Protein AF-A0A0R3RGK6-F1 (afdb_monomer_lite)

Radius of gyration: 31.7 Å; chains: 1; bounding box: 91×56×93 Å

pLDDT: mean 71.76, std 25.28, range [24.91, 98.25]

InterPro domains:
  IPR027268 Peptidase M4/M1, CTD superfamily [G3DSA:1.10.390.10] (4-127)
  IPR050344 Peptidase M1 family aminopeptidases [PTHR11533] (5-238)

Foldseek 3Di:
DCQLVLLLVLLVVLVVVCVVDVDCVSLVVLLVLLVVLLVVLQQAQDFQDDPDPDPVNVVNGYNLSVLLVLQLCLALHHCLSVQLVVQCCVPAVVHDDDLVNSLVSSCVSSVHNVRSVLSSCSRGGGFAKEWEWEADPFGIKIFIFGHGSLHTDPDAFHWTWKWKFWQPDPDIDIDIDRHRMDGDGDPDPTQMDIRLSSSTSHQYAYQLVNLLVLLVLVVPPSSCVVRPPVSVLSRVVSVLSCQLSLVDDDDPVCLVSLVSLLNSLVSVLVDPSDEALSSLLSPQPDPRRPDDRSVVSCVPGNVVRNSVVSSCVSVVVVVVVVVVVVVVVPPDDDPPVCVVVVVVVVVVVVVPPDDDDDDDDDEAEDDDPDDDDDDDDPPDDDDDPVRVVVVVVVVVVVVCVVPDDDDWDFDDKDFPDWDDDPRYTYTDIDTDTDDDDDPVPCVPDVDDD

Sequence (449 aa):
MKLPQEGLSTYLEWIITKSLDNSSEIDELISEKRREGIMKDSTTSTTIISEFHSPEDISRCFDKPATFFVMLELGFGQGTVAKVVKLLMQRYAYASAGLMEWRQVIDEAANDRLAGEFFEKYFTQPGLPLIRVSSTAEGINLTQSVTAAKRVINSSSAIIPLDVAVIDVADRTVLILSNETKMVRLKHNGLMVVDPDRRTHTIIVYEPEVYLRLVQCTEVSSCSTFLKPETMKRIANDFCWAFLGNHFTIPENMPQKARIWTQFMQILSETKYVHGSCACCMNKNLERSGSVRCSWHWNDVCEELRLLKQIQHFTSLKQSAIPALKNKFSDGTENYWVQSMSHRVSDYLNHCELLLPLDNGYISVYTNDRLATVSCPVSSYRLNLLEQVALHLTQLRNYHFHATERIFRWDFMEIKSAKFKNKIIEIHIRTKYLLDYDDSFKDRFPNIS

Organism: NCBI:txid1147741

Secondary structure (DSSP, 8-state):
--HHHHHHHHHHHHHHHHHH---HHHHHHHHHHHHHHHHHHHT----SS----SGGGGGGSSHHHHHHHHHHHHHH-TTHHHHHHHHHHHHHTTS---HHHHHHHHHHHHT-HHHHHHHHHHHHS-SEEEEEEEEETTEEEEEEEEEETTEEE--PPPPEEEEEEETT-SSPEEEEE-SSEEEEE-SS---EEESTT--SS-EEEE-HHHHHHHHHHTTSGGGTTTS-HHHHHHHHHHHHHHHHTT-----TT-TTHHHHHHHHHHHHHHSTT--HHHHHHH-TT-STT-SS-HHHHHHHTGGG-HHHHHHHHHHHHHHHHHHHHHHHHSSSS-TTHHHHHHHHHHHHHTT----PPPSS---EEE-TT--------S-S----HHHHHHHHHHHHHHHHHTS-----EEEEEEEEEEEEETTEEEEEEEEEEE----GGGTTS-S---

Structure (mmCIF, N/CA/C/O backbone):
data_AF-A0A0R3RGK6-F1
#
_entry.id   AF-A0A0R3RGK6-F1
#
loop_
_atom_site.group_PDB
_atom_site.id
_atom_site.type_symbol
_atom_site.label_atom_id
_atom_site.label_alt_id
_atom_site.label_comp_id
_atom_site.label_asym_id
_atom_site.label_entity_id
_atom_site.label_seq_id
_atom_site.pdbx_PDB_ins_code
_atom_site.Cartn_x
_atom_site.Cartn_y
_atom_site.Cartn_z
_atom_site.occupancy
_atom_site.B_iso_or_equiv
_atom_site.auth_seq_id
_atom_site.auth_comp_id
_atom_site.auth_asym_id
_atom_site.auth_atom_id
_atom_site.pdbx_PDB_model_num
ATOM 1 N N . MET A 1 1 ? 11.782 14.161 -20.377 1.00 58.41 1 MET A N 1
ATOM 2 C CA . MET A 1 1 ? 11.093 13.144 -19.560 1.00 58.41 1 MET A CA 1
ATOM 3 C C . MET A 1 1 ? 12.127 12.423 -18.694 1.00 58.41 1 MET A C 1
ATOM 5 O O . MET A 1 1 ? 12.710 11.456 -19.149 1.00 58.41 1 MET A O 1
ATOM 9 N N . LYS A 1 2 ? 12.444 12.953 -17.501 1.00 66.50 2 LYS A N 1
ATOM 10 C CA . LYS A 1 2 ? 13.527 12.422 -16.640 1.00 66.50 2 LYS A CA 1
ATOM 11 C C . LYS A 1 2 ? 13.036 11.390 -15.609 1.00 66.50 2 LYS A C 1
ATOM 13 O O . LYS A 1 2 ? 13.784 10.525 -15.191 1.00 66.50 2 LYS A O 1
ATOM 18 N N . LEU A 1 3 ? 11.754 11.423 -15.252 1.00 76.94 3 LEU A N 1
ATOM 19 C CA . LEU A 1 3 ? 11.216 10.732 -14.072 1.00 76.94 3 LEU A CA 1
ATOM 20 C C . LEU A 1 3 ? 11.281 9.195 -14.089 1.00 76.94 3 LEU A C 1
ATOM 22 O O . LEU A 1 3 ? 11.700 8.637 -13.077 1.00 76.94 3 LEU A O 1
ATOM 26 N N . PRO A 1 4 ? 10.910 8.483 -15.177 1.00 85.00 4 PRO A N 1
ATOM 27 C CA . PRO A 1 4 ? 11.057 7.026 -15.203 1.00 85.00 4 PRO A CA 1
ATOM 28 C C . PRO A 1 4 ? 12.525 6.591 -15.143 1.00 85.00 4 PRO A C 1
ATOM 30 O O . PRO A 1 4 ? 12.844 5.585 -14.519 1.00 85.00 4 PRO A O 1
ATOM 33 N N . GLN A 1 5 ? 13.419 7.375 -15.756 1.00 86.88 5 GLN A N 1
ATOM 34 C CA . GLN A 1 5 ? 14.857 7.118 -15.759 1.00 86.88 5 GLN A CA 1
ATOM 35 C C . GLN A 1 5 ? 15.469 7.309 -14.365 1.00 86.88 5 GLN A C 1
ATOM 37 O O . GLN A 1 5 ? 16.193 6.429 -13.911 1.00 86.88 5 GLN A O 1
ATOM 42 N N . GLU A 1 6 ? 15.149 8.406 -13.673 1.00 85.75 6 GLU A N 1
ATOM 43 C CA . GLU A 1 6 ? 15.611 8.631 -12.295 1.00 85.75 6 GLU A CA 1
ATOM 44 C C . GLU A 1 6 ? 15.076 7.546 -11.349 1.00 85.75 6 GLU A C 1
ATOM 46 O O . GLU A 1 6 ? 15.839 6.957 -10.589 1.00 85.75 6 GLU A O 1
ATOM 51 N N . GLY A 1 7 ? 13.788 7.195 -11.462 1.00 89.19 7 GLY A N 1
ATOM 52 C CA . GLY A 1 7 ? 13.199 6.100 -10.688 1.00 89.19 7 GLY A CA 1
ATOM 53 C C . GLY A 1 7 ? 13.890 4.759 -10.921 1.00 89.19 7 GLY A C 1
ATOM 54 O O . GLY A 1 7 ? 14.154 4.027 -9.969 1.00 89.19 7 GLY A O 1
ATOM 55 N N . LEU A 1 8 ? 14.220 4.445 -12.177 1.00 92.50 8 LEU A N 1
ATOM 56 C CA . LEU A 1 8 ? 14.947 3.228 -12.524 1.00 92.50 8 LEU A CA 1
ATOM 57 C C . LEU A 1 8 ? 16.363 3.255 -11.946 1.00 92.50 8 LEU A C 1
ATOM 59 O O . LEU A 1 8 ? 16.811 2.248 -11.409 1.00 92.50 8 LEU A O 1
ATOM 63 N N . SER A 1 9 ? 17.048 4.398 -12.016 1.00 91.19 9 SER A N 1
ATOM 64 C CA . SER A 1 9 ? 18.385 4.568 -11.445 1.00 91.19 9 SER A CA 1
ATOM 65 C C . SER A 1 9 ? 18.383 4.325 -9.935 1.00 91.19 9 SER A C 1
ATOM 67 O O . SER A 1 9 ? 19.165 3.510 -9.453 1.00 91.19 9 SER A O 1
ATOM 69 N N . THR A 1 10 ? 17.461 4.950 -9.197 1.00 89.31 10 THR A N 1
ATOM 70 C CA . THR A 1 10 ? 17.311 4.752 -7.745 1.00 89.31 10 THR A CA 1
ATOM 71 C C . THR A 1 10 ? 16.925 3.311 -7.400 1.00 89.31 10 THR A C 1
ATOM 73 O O . THR A 1 10 ? 17.445 2.736 -6.448 1.00 89.31 10 THR A O 1
ATOM 76 N N . TYR A 1 11 ? 16.050 2.677 -8.185 1.00 91.38 11 TYR A N 1
ATOM 77 C CA . TYR A 1 11 ? 15.735 1.260 -7.999 1.00 91.38 11 TYR A CA 1
ATOM 78 C C . TYR A 1 11 ? 16.969 0.365 -8.195 1.00 91.38 11 TYR A C 1
ATOM 80 O O . TYR A 1 11 ? 17.217 -0.532 -7.389 1.00 91.38 11 TYR A O 1
ATOM 88 N N . LEU A 1 12 ? 17.755 0.601 -9.249 1.00 92.62 12 LEU A N 1
ATOM 89 C CA . LEU A 1 12 ? 18.976 -0.160 -9.509 1.00 92.62 12 LEU A CA 1
ATOM 90 C C . LEU A 1 12 ? 20.005 0.058 -8.400 1.00 92.62 12 LEU A C 1
ATOM 92 O O . LEU A 1 12 ? 20.614 -0.910 -7.959 1.00 92.62 12 LEU A O 1
ATOM 96 N N . GLU A 1 13 ? 20.147 1.286 -7.901 1.00 90.31 13 GLU A N 1
ATOM 97 C CA . GLU A 1 13 ? 20.969 1.599 -6.732 1.00 90.31 13 GLU A CA 1
ATOM 98 C C . GLU A 1 13 ? 20.554 0.757 -5.520 1.00 90.31 13 GLU A C 1
ATOM 100 O O . GLU A 1 13 ? 21.405 0.097 -4.925 1.00 90.31 13 GLU A O 1
ATOM 105 N N . TRP A 1 14 ? 19.258 0.690 -5.195 1.00 88.75 14 TRP A N 1
ATOM 106 C CA . TRP A 1 14 ? 18.758 -0.133 -4.090 1.00 88.75 14 TRP A CA 1
ATOM 107 C C . TRP A 1 14 ? 19.114 -1.613 -4.257 1.00 88.75 14 TRP A C 1
ATOM 109 O O . TRP A 1 14 ? 19.619 -2.238 -3.324 1.00 88.75 14 TRP A O 1
ATOM 119 N N . ILE A 1 15 ? 18.869 -2.180 -5.442 1.00 89.38 15 ILE A N 1
ATOM 120 C CA . ILE A 1 15 ? 19.099 -3.609 -5.695 1.00 89.38 15 ILE A CA 1
ATOM 121 C C . ILE A 1 15 ? 20.593 -3.944 -5.730 1.00 89.38 15 ILE A C 1
ATOM 123 O O . ILE A 1 15 ? 21.001 -4.950 -5.151 1.00 89.38 15 ILE A O 1
ATOM 127 N N . ILE A 1 16 ? 21.415 -3.111 -6.374 1.00 90.19 16 ILE A N 1
ATOM 128 C CA . ILE A 1 16 ? 22.867 -3.308 -6.444 1.00 90.19 16 ILE A CA 1
ATOM 129 C C . ILE A 1 16 ? 23.471 -3.179 -5.048 1.00 90.19 16 ILE A C 1
ATOM 131 O O . ILE A 1 16 ? 24.213 -4.068 -4.638 1.00 90.19 16 ILE A O 1
ATOM 135 N N . THR A 1 17 ? 23.112 -2.141 -4.289 1.00 88.25 17 THR A N 1
ATOM 136 C CA . THR A 1 17 ? 23.630 -1.952 -2.925 1.00 88.25 17 THR A CA 1
ATOM 137 C C . THR A 1 17 ? 23.262 -3.140 -2.043 1.00 88.25 17 THR A C 1
ATOM 139 O O . THR A 1 17 ? 24.141 -3.710 -1.410 1.00 88.25 17 THR A O 1
ATOM 142 N N . LYS A 1 18 ? 22.008 -3.610 -2.100 1.00 85.62 18 LYS A N 1
ATOM 143 C CA . LYS A 1 18 ? 21.568 -4.814 -1.379 1.00 85.62 18 LYS A CA 1
ATOM 144 C C . LYS A 1 18 ? 22.310 -6.088 -1.801 1.00 85.62 18 LYS A C 1
ATOM 146 O O . LYS A 1 18 ? 22.480 -6.998 -1.002 1.00 85.62 18 LYS A O 1
ATOM 151 N N . SER A 1 19 ? 22.734 -6.191 -3.060 1.00 86.06 19 SER A N 1
ATOM 152 C CA . SER A 1 19 ? 23.525 -7.342 -3.519 1.00 86.06 19 SER A CA 1
ATOM 153 C C . SER A 1 19 ? 24.977 -7.315 -3.026 1.00 86.06 19 SER A C 1
ATOM 155 O O . SER A 1 19 ? 25.621 -8.361 -2.970 1.00 86.06 19 SER A O 1
ATOM 157 N N . LEU A 1 20 ? 25.489 -6.127 -2.684 1.00 87.06 20 LEU A N 1
ATOM 158 C CA . LEU A 1 20 ? 26.850 -5.910 -2.190 1.00 87.06 20 LEU A CA 1
ATOM 159 C C . LEU A 1 20 ? 26.917 -5.903 -0.657 1.00 87.06 20 LEU A C 1
ATOM 161 O O . LEU A 1 20 ? 27.933 -6.304 -0.094 1.00 87.06 20 LEU A O 1
ATOM 165 N N . ASP A 1 21 ? 25.840 -5.481 0.005 1.00 81.50 21 ASP A N 1
ATOM 166 C CA . ASP A 1 21 ? 25.682 -5.470 1.454 1.00 81.50 21 ASP A CA 1
ATOM 167 C C . ASP A 1 21 ? 24.384 -6.189 1.860 1.00 81.50 21 ASP A C 1
ATOM 169 O O . ASP A 1 21 ? 23.277 -5.745 1.559 1.00 81.50 21 ASP A O 1
ATOM 173 N N . ASN A 1 22 ? 24.535 -7.309 2.573 1.00 69.94 22 ASN A N 1
ATOM 174 C CA . ASN A 1 22 ? 23.427 -8.125 3.079 1.00 69.94 22 ASN A CA 1
ATOM 175 C C . ASN A 1 22 ? 22.857 -7.607 4.416 1.00 69.94 22 ASN A C 1
ATOM 177 O O . ASN A 1 22 ? 22.111 -8.332 5.084 1.00 69.94 22 ASN A O 1
ATOM 181 N N . SER A 1 23 ? 23.226 -6.401 4.852 1.00 74.81 23 SER A N 1
ATOM 182 C CA . SER A 1 23 ? 22.667 -5.788 6.055 1.00 74.81 23 SER A CA 1
ATOM 183 C C . SER A 1 23 ? 21.150 -5.569 5.930 1.00 74.81 23 SER A C 1
ATOM 185 O O . SER A 1 23 ? 20.608 -5.271 4.864 1.00 74.81 23 SER A O 1
ATOM 187 N N . SER A 1 24 ? 20.433 -5.690 7.052 1.00 75.75 24 SER A N 1
ATOM 188 C CA . SER A 1 24 ? 19.010 -5.322 7.124 1.00 75.75 24 SER A CA 1
ATOM 189 C C . SER A 1 24 ? 18.787 -3.806 7.075 1.00 75.75 24 SER A C 1
ATOM 191 O O . SER A 1 24 ? 17.655 -3.355 6.909 1.00 75.75 24 SER A O 1
ATOM 193 N N . GLU A 1 25 ? 19.857 -3.019 7.196 1.00 78.50 25 GLU A N 1
ATOM 194 C CA . GLU A 1 25 ? 19.831 -1.557 7.245 1.00 78.50 25 GLU A CA 1
ATOM 195 C C . GLU A 1 25 ? 19.323 -0.952 5.930 1.00 78.50 25 GLU A C 1
ATOM 197 O O . GLU A 1 25 ? 18.515 -0.023 5.940 1.00 78.50 25 GLU A O 1
ATOM 202 N N . ILE A 1 26 ? 19.703 -1.534 4.788 1.00 79.31 26 ILE A N 1
ATOM 203 C CA . ILE A 1 26 ? 19.228 -1.089 3.470 1.00 79.31 26 ILE A CA 1
ATOM 204 C C . ILE A 1 26 ? 17.722 -1.332 3.316 1.00 79.31 26 ILE A C 1
ATOM 206 O O . ILE A 1 26 ? 17.001 -0.469 2.812 1.00 79.31 26 ILE A O 1
ATOM 210 N N . ASP A 1 27 ? 17.219 -2.478 3.778 1.00 78.31 27 ASP A N 1
ATOM 211 C CA . ASP A 1 27 ? 15.787 -2.791 3.717 1.00 78.31 27 ASP A CA 1
ATOM 212 C C . ASP A 1 27 ? 14.959 -1.838 4.595 1.00 78.31 27 ASP A C 1
ATOM 214 O O . ASP A 1 27 ? 13.865 -1.411 4.203 1.00 78.31 27 ASP A O 1
ATOM 218 N N . GLU A 1 28 ? 15.491 -1.457 5.757 1.00 79.38 28 GLU A N 1
ATOM 219 C CA . GLU A 1 28 ? 14.891 -0.449 6.631 1.00 79.38 28 GLU A CA 1
ATOM 220 C C . GLU A 1 28 ? 14.911 0.944 5.995 1.00 79.38 28 GLU A C 1
ATOM 222 O O . GLU A 1 28 ? 13.870 1.607 5.960 1.00 79.38 28 GLU A O 1
ATOM 227 N N . LEU A 1 29 ? 16.042 1.361 5.419 1.00 81.25 29 LEU A N 1
ATOM 228 C CA . LEU A 1 29 ? 16.183 2.646 4.735 1.00 81.25 29 LEU A CA 1
ATOM 229 C C . LEU A 1 29 ? 15.201 2.772 3.565 1.00 81.25 29 LEU A C 1
ATOM 231 O O . LEU A 1 29 ? 14.499 3.776 3.442 1.00 81.25 29 LEU A O 1
ATOM 235 N N . ILE A 1 30 ? 15.103 1.740 2.725 1.00 82.06 30 ILE A N 1
ATOM 236 C CA . ILE A 1 30 ? 14.168 1.718 1.597 1.00 82.06 30 ILE A CA 1
ATOM 237 C C . ILE A 1 30 ? 12.721 1.760 2.104 1.00 82.06 30 ILE A C 1
ATOM 239 O O . ILE A 1 30 ? 11.892 2.504 1.573 1.00 82.06 30 ILE A O 1
ATOM 243 N N . SER A 1 31 ? 12.399 0.983 3.144 1.00 81.62 31 SER A N 1
ATOM 244 C CA . SER A 1 31 ? 11.072 1.012 3.769 1.00 81.62 31 SER A CA 1
ATOM 245 C C . SER A 1 31 ? 10.727 2.408 4.297 1.00 81.62 31 SER A C 1
ATOM 247 O O . SER A 1 31 ? 9.570 2.829 4.202 1.00 81.62 31 SER A O 1
ATOM 249 N N . GLU A 1 32 ? 11.701 3.117 4.861 1.00 81.38 32 GLU A N 1
ATOM 250 C CA . GLU A 1 32 ? 11.522 4.467 5.383 1.00 81.38 32 GLU A CA 1
ATOM 251 C C . GLU A 1 32 ? 11.314 5.483 4.257 1.00 81.38 32 GLU A C 1
ATOM 253 O O . GLU A 1 32 ? 10.353 6.251 4.301 1.00 81.38 32 GLU A O 1
ATOM 258 N N . LYS A 1 33 ? 12.105 5.413 3.181 1.00 82.75 33 LYS A N 1
ATOM 259 C CA . LYS A 1 33 ? 11.931 6.264 1.993 1.00 82.75 33 LYS A CA 1
ATOM 260 C C . LYS A 1 33 ? 10.556 6.114 1.354 1.00 82.75 33 LYS A C 1
ATOM 262 O O . LYS A 1 33 ? 9.894 7.104 1.045 1.00 82.75 33 LYS A O 1
ATOM 267 N N . ARG A 1 34 ? 10.056 4.881 1.240 1.00 83.69 34 ARG A N 1
ATOM 268 C CA . ARG A 1 34 ? 8.683 4.631 0.771 1.00 83.69 34 ARG A CA 1
ATOM 269 C C . ARG A 1 34 ? 7.644 5.255 1.698 1.00 83.69 34 ARG A C 1
ATOM 271 O O . ARG A 1 34 ? 6.684 5.861 1.230 1.00 83.69 34 ARG A O 1
ATOM 278 N N . ARG A 1 35 ? 7.828 5.138 3.018 1.00 81.75 35 ARG A N 1
ATOM 279 C CA . ARG A 1 35 ? 6.934 5.749 4.013 1.00 81.75 35 ARG A CA 1
ATOM 280 C C . ARG A 1 35 ? 6.908 7.272 3.876 1.00 81.75 35 ARG A C 1
ATOM 282 O O . ARG A 1 35 ? 5.822 7.849 3.865 1.00 81.75 35 ARG A O 1
ATOM 289 N N . GLU A 1 36 ? 8.069 7.907 3.757 1.00 81.38 36 GLU A N 1
ATOM 290 C CA . GLU A 1 36 ? 8.194 9.350 3.522 1.00 81.38 36 GLU A CA 1
ATOM 291 C C . GLU A 1 36 ? 7.489 9.763 2.223 1.00 81.38 36 GLU A C 1
ATOM 293 O O . GLU A 1 36 ? 6.701 10.712 2.230 1.00 81.38 36 GLU A O 1
ATOM 298 N N . GLY A 1 37 ? 7.687 9.002 1.141 1.00 79.81 37 GLY A N 1
ATOM 299 C CA . GLY A 1 37 ? 7.026 9.217 -0.146 1.00 79.81 37 GLY A CA 1
ATOM 300 C C . GLY A 1 37 ? 5.499 9.170 -0.053 1.00 79.81 37 GLY A C 1
ATOM 301 O O . GLY A 1 37 ? 4.826 10.087 -0.517 1.00 79.81 37 GLY A O 1
ATOM 302 N N . ILE A 1 38 ? 4.940 8.148 0.601 1.00 84.06 38 ILE A N 1
ATOM 303 C CA . ILE A 1 38 ? 3.491 8.013 0.832 1.00 84.06 38 ILE A CA 1
ATOM 304 C C . ILE A 1 38 ? 2.955 9.212 1.632 1.00 84.06 38 ILE A C 1
ATOM 306 O O . ILE A 1 38 ? 1.921 9.784 1.286 1.00 84.06 38 ILE A O 1
ATOM 310 N N . MET A 1 39 ? 3.653 9.629 2.695 1.00 80.44 39 MET A N 1
ATOM 311 C CA . MET A 1 39 ? 3.224 10.773 3.509 1.00 80.44 39 MET A CA 1
ATOM 312 C C . MET A 1 39 ? 3.263 12.088 2.730 1.00 80.44 39 MET A C 1
ATOM 314 O O . MET A 1 39 ? 2.317 12.873 2.837 1.00 80.44 39 MET A O 1
ATOM 318 N N . LYS A 1 40 ? 4.302 12.310 1.921 1.00 79.69 40 LYS 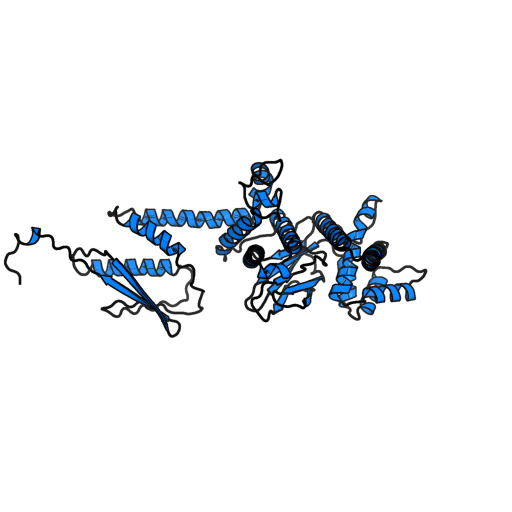A N 1
ATOM 319 C CA . LYS A 1 40 ? 4.439 13.491 1.060 1.00 79.69 40 LYS A CA 1
ATOM 320 C C . LYS A 1 40 ? 3.341 13.547 -0.002 1.00 79.69 40 LYS A C 1
ATOM 322 O O . LYS A 1 40 ? 2.714 14.585 -0.168 1.00 79.69 40 LYS A O 1
ATOM 327 N N . ASP A 1 41 ? 3.053 12.428 -0.657 1.00 78.31 41 ASP A N 1
ATOM 328 C CA . ASP A 1 41 ? 1.983 12.335 -1.655 1.00 78.31 41 ASP A CA 1
ATOM 329 C C . ASP A 1 41 ? 0.591 12.514 -1.059 1.00 78.31 41 ASP A C 1
ATOM 331 O O . ASP A 1 41 ? -0.324 13.011 -1.711 1.00 78.31 41 ASP A O 1
ATOM 335 N N . SER A 1 42 ? 0.412 12.113 0.198 1.00 77.75 42 SER A N 1
ATOM 336 C CA . SER A 1 42 ? -0.890 12.196 0.844 1.00 77.75 42 SER A CA 1
ATOM 337 C C . SER A 1 42 ? -1.386 13.630 1.045 1.00 77.75 42 SER A C 1
ATOM 339 O O . SER A 1 42 ? -2.590 13.846 1.192 1.00 77.75 42 SER A O 1
ATOM 341 N N . THR A 1 43 ? -0.484 14.616 1.056 1.00 76.88 43 THR A N 1
ATOM 342 C CA . THR A 1 43 ? -0.806 16.039 1.236 1.00 76.88 43 THR A CA 1
ATOM 343 C C . THR A 1 43 ? -0.875 16.813 -0.077 1.00 76.88 43 THR A C 1
ATOM 345 O O . THR A 1 43 ? -1.302 17.966 -0.066 1.00 76.88 43 THR A O 1
ATOM 348 N N . THR A 1 44 ? -0.509 16.197 -1.202 1.00 69.00 44 THR A N 1
ATOM 349 C CA . THR A 1 44 ? -0.503 16.834 -2.520 1.00 69.00 44 THR A CA 1
ATOM 350 C C . THR A 1 44 ? -1.536 16.196 -3.454 1.00 69.00 44 THR A C 1
ATOM 352 O O . THR A 1 44 ? -2.137 15.159 -3.167 1.00 69.00 44 THR A O 1
ATOM 355 N N . SER A 1 45 ? -1.801 16.862 -4.577 1.00 65.38 45 SER A N 1
ATOM 356 C CA . SER A 1 45 ? -2.616 16.349 -5.689 1.00 65.38 45 SER A CA 1
ATOM 357 C C . SER A 1 45 ? -1.816 16.265 -6.991 1.00 65.38 45 SER A C 1
ATOM 359 O O . SER A 1 45 ? -2.389 16.209 -8.075 1.00 65.38 45 SER A O 1
ATOM 361 N N . THR A 1 46 ? -0.486 16.306 -6.893 1.00 66.56 46 THR A N 1
ATOM 362 C CA . THR A 1 46 ? 0.421 16.366 -8.040 1.00 66.56 46 THR A CA 1
ATOM 363 C C . THR A 1 46 ? 0.616 14.985 -8.659 1.00 66.56 46 THR A C 1
ATOM 365 O O . THR A 1 46 ? 0.810 13.995 -7.949 1.00 66.56 46 THR A O 1
ATOM 368 N N . THR A 1 47 ? 0.587 14.919 -9.986 1.00 67.75 47 THR A N 1
ATOM 369 C CA . THR A 1 47 ? 0.990 13.739 -10.759 1.00 67.75 47 THR A CA 1
ATOM 370 C C . THR A 1 47 ? 2.509 13.570 -10.718 1.00 67.75 47 THR A C 1
ATOM 372 O O . THR A 1 47 ? 3.231 14.524 -10.429 1.00 67.75 47 THR A O 1
ATOM 375 N N . ILE A 1 48 ? 3.013 12.360 -11.003 1.00 68.50 48 ILE A N 1
ATOM 376 C CA . ILE A 1 48 ? 4.467 12.153 -11.132 1.00 68.50 48 ILE A CA 1
ATOM 377 C C . ILE A 1 48 ? 4.965 12.934 -12.338 1.00 68.50 48 ILE A C 1
ATOM 379 O O . ILE A 1 48 ? 5.909 13.706 -12.231 1.00 68.50 48 ILE A O 1
ATOM 383 N N . ILE A 1 49 ? 4.310 12.742 -13.482 1.00 64.12 49 ILE A N 1
ATOM 384 C CA . ILE A 1 49 ? 4.561 13.526 -14.682 1.00 64.12 49 ILE A CA 1
ATOM 385 C C . ILE A 1 49 ? 3.694 14.779 -14.602 1.00 64.12 49 ILE A C 1
ATOM 387 O O . ILE A 1 49 ? 2.505 14.747 -14.919 1.00 64.12 49 ILE A O 1
ATOM 391 N N . SER A 1 50 ? 4.295 15.877 -14.162 1.00 60.09 50 SER A N 1
ATOM 392 C CA . SER A 1 50 ? 3.771 17.233 -14.319 1.00 60.09 50 SER A CA 1
ATOM 393 C C . SER A 1 50 ? 4.759 18.069 -15.130 1.00 60.09 50 SER A C 1
ATOM 395 O O . SER A 1 50 ? 5.931 17.703 -15.272 1.00 60.09 50 SER A O 1
ATOM 397 N N . GLU A 1 51 ? 4.306 19.195 -15.679 1.00 55.06 51 GLU A N 1
ATOM 398 C CA . GLU A 1 51 ? 5.233 20.194 -16.209 1.00 55.06 51 GLU A CA 1
ATOM 399 C C . GLU A 1 51 ? 6.126 20.687 -15.060 1.00 55.06 51 GLU A C 1
ATOM 401 O O . GLU A 1 51 ? 5.639 21.084 -14.001 1.00 55.06 51 GLU A O 1
ATOM 406 N N . PHE A 1 52 ? 7.445 20.570 -15.232 1.00 58.69 52 PHE A N 1
ATOM 407 C CA . PHE A 1 52 ? 8.422 21.073 -14.270 1.00 58.69 52 PHE A CA 1
ATOM 408 C C . PHE A 1 52 ? 8.585 22.566 -14.512 1.00 58.69 52 PHE A C 1
ATOM 410 O O . PHE A 1 52 ? 9.127 22.955 -15.549 1.00 58.69 52 PHE A O 1
ATOM 417 N N . HIS A 1 53 ? 8.131 23.391 -13.571 1.00 56.50 53 HIS A N 1
ATOM 418 C CA . HIS A 1 53 ? 8.262 24.842 -13.687 1.00 56.50 53 HIS A CA 1
ATOM 419 C C . HIS A 1 53 ? 9.382 25.394 -12.799 1.00 56.50 53 HIS A C 1
ATOM 421 O O . HIS A 1 53 ? 9.862 26.494 -13.077 1.00 56.50 53 HIS A O 1
ATOM 427 N N . SER A 1 54 ? 9.848 24.648 -11.783 1.00 59.00 54 SER A N 1
ATOM 428 C CA . SER A 1 54 ? 10.945 25.098 -10.916 1.00 59.00 54 SER A CA 1
ATOM 429 C C . SER A 1 54 ? 11.939 23.992 -10.494 1.00 59.00 54 SER A C 1
ATOM 431 O O . SER A 1 54 ? 11.623 22.803 -10.556 1.00 59.00 54 SER A O 1
ATOM 433 N N . PRO A 1 55 ? 13.166 24.346 -10.056 1.00 56.00 55 PRO A N 1
ATOM 434 C CA . PRO A 1 55 ? 14.140 23.392 -9.511 1.00 56.00 55 PRO A CA 1
ATOM 435 C C . PRO A 1 55 ? 13.649 22.641 -8.263 1.00 56.00 55 PRO A C 1
ATOM 437 O O . PRO A 1 55 ? 14.045 21.501 -8.031 1.00 56.00 55 PRO A O 1
ATOM 440 N N . GLU A 1 56 ? 12.759 23.237 -7.471 1.00 56.53 56 GLU A N 1
ATOM 441 C CA . GLU A 1 56 ? 12.158 22.604 -6.293 1.00 56.53 56 GLU A CA 1
ATOM 442 C C . GLU A 1 56 ? 11.268 21.411 -6.674 1.00 56.53 56 GLU A C 1
ATOM 444 O O . GLU A 1 56 ? 11.171 20.450 -5.900 1.00 56.53 56 GLU A O 1
ATOM 449 N N . ASP A 1 57 ? 10.690 21.412 -7.882 1.00 55.66 57 ASP A N 1
ATOM 450 C CA . ASP A 1 57 ? 9.940 20.275 -8.419 1.00 55.66 57 ASP A CA 1
ATOM 451 C C . ASP A 1 57 ? 10.833 19.037 -8.608 1.00 55.66 57 ASP A C 1
ATOM 453 O O . ASP A 1 57 ? 10.345 17.920 -8.475 1.00 55.66 57 ASP A O 1
ATOM 457 N N . ILE A 1 58 ? 12.149 19.202 -8.811 1.00 54.47 58 ILE A N 1
ATOM 458 C CA . ILE A 1 58 ? 13.118 18.105 -9.015 1.00 54.47 58 ILE A CA 1
ATOM 459 C C . ILE A 1 58 ? 13.303 17.269 -7.735 1.00 54.47 58 ILE A C 1
ATOM 461 O O . ILE A 1 58 ? 13.509 16.059 -7.791 1.00 54.47 58 ILE A O 1
ATOM 465 N N . SER A 1 59 ? 13.157 17.880 -6.555 1.00 53.03 59 SER A N 1
ATOM 466 C CA . SER A 1 59 ? 13.234 17.177 -5.261 1.00 53.03 59 SER A CA 1
ATOM 467 C C . SER A 1 59 ? 12.016 16.281 -4.971 1.00 53.03 59 SER A C 1
ATOM 469 O O . SER A 1 59 ? 11.969 15.563 -3.967 1.00 53.03 59 SER A O 1
ATOM 471 N N . ARG A 1 60 ? 10.979 16.326 -5.820 1.00 55.41 60 ARG A N 1
ATOM 472 C CA . ARG A 1 60 ? 9.751 15.526 -5.683 1.00 55.41 60 ARG A CA 1
ATOM 473 C C . ARG A 1 60 ? 9.877 14.122 -6.299 1.00 55.41 60 ARG A C 1
ATOM 475 O O . ARG A 1 60 ? 8.912 13.369 -6.251 1.00 55.41 60 ARG A O 1
ATOM 482 N N . CYS A 1 61 ? 11.039 13.752 -6.845 1.00 57.16 61 CYS A N 1
ATOM 483 C CA . CYS A 1 61 ? 11.080 12.849 -8.000 1.00 57.16 61 CYS A CA 1
ATOM 484 C C . CYS A 1 61 ? 11.704 11.455 -7.839 1.00 57.16 61 CYS A C 1
ATOM 486 O O . CYS A 1 61 ? 11.702 10.730 -8.828 1.00 57.16 61 CYS A O 1
ATOM 488 N N . PHE A 1 62 ? 12.219 11.041 -6.679 1.00 63.91 62 PHE A N 1
ATOM 489 C CA . PHE A 1 62 ? 13.046 9.818 -6.633 1.00 63.91 62 PHE A CA 1
ATOM 490 C C . PHE A 1 62 ? 12.323 8.591 -6.052 1.00 63.91 62 PHE A C 1
ATOM 492 O O . PHE A 1 62 ? 12.231 7.555 -6.712 1.00 63.91 62 PHE A O 1
ATOM 499 N N . ASP A 1 63 ? 11.709 8.709 -4.871 1.00 74.50 63 ASP A N 1
ATOM 500 C CA . ASP A 1 63 ? 11.250 7.522 -4.127 1.00 74.50 63 ASP A CA 1
ATOM 501 C C . ASP A 1 63 ? 10.000 6.849 -4.725 1.00 74.50 63 ASP A C 1
ATOM 503 O O . ASP A 1 63 ? 9.914 5.618 -4.812 1.00 74.50 63 ASP A O 1
ATOM 507 N N . LYS A 1 64 ? 9.018 7.639 -5.184 1.00 83.38 64 LYS A N 1
ATOM 508 C CA . LYS A 1 64 ? 7.783 7.099 -5.779 1.00 83.38 64 LYS A CA 1
ATOM 509 C C . LYS A 1 64 ? 8.044 6.426 -7.136 1.00 83.38 64 LYS A C 1
ATOM 511 O O . LYS A 1 64 ? 7.563 5.304 -7.317 1.00 83.38 64 LYS A O 1
ATOM 516 N N . PRO A 1 65 ? 8.807 7.023 -8.076 1.00 88.88 65 PRO A N 1
ATOM 517 C CA . PRO A 1 65 ? 9.201 6.336 -9.307 1.00 88.88 65 PRO A CA 1
ATOM 518 C C . PRO A 1 65 ? 10.069 5.093 -9.077 1.00 88.88 65 PRO A C 1
ATOM 520 O O . PRO A 1 65 ? 9.905 4.118 -9.799 1.00 88.88 65 PRO A O 1
ATOM 523 N N . ALA A 1 66 ? 10.938 5.062 -8.062 1.00 89.94 66 ALA A N 1
ATOM 524 C CA . ALA A 1 66 ? 11.689 3.848 -7.723 1.00 89.94 66 ALA A CA 1
ATOM 525 C C . ALA A 1 66 ? 10.773 2.720 -7.215 1.00 89.94 66 ALA A C 1
ATOM 527 O O . ALA A 1 66 ? 10.928 1.552 -7.578 1.00 89.94 66 ALA A O 1
ATOM 528 N N . THR A 1 67 ? 9.755 3.077 -6.427 1.00 90.94 67 THR A N 1
ATOM 529 C CA . THR A 1 67 ? 8.755 2.126 -5.917 1.00 90.94 67 THR A CA 1
ATOM 530 C C . THR A 1 67 ? 7.947 1.471 -7.041 1.00 90.94 67 THR A C 1
ATOM 532 O O . THR A 1 67 ? 7.586 0.302 -6.916 1.00 90.94 67 THR A O 1
ATOM 535 N N . PHE A 1 68 ? 7.743 2.151 -8.176 1.00 94.06 68 PHE A N 1
ATOM 536 C CA . PHE A 1 68 ? 7.123 1.541 -9.357 1.00 94.06 68 PHE A CA 1
ATOM 537 C C . PHE A 1 68 ? 7.859 0.273 -9.804 1.00 94.06 68 PHE A C 1
ATOM 539 O O . PHE A 1 68 ? 7.217 -0.741 -10.049 1.00 94.06 68 PHE A O 1
ATOM 546 N N . PHE A 1 69 ? 9.193 0.293 -9.875 1.00 95.31 69 PHE A N 1
ATOM 547 C CA . PHE A 1 69 ? 9.968 -0.863 -10.338 1.00 95.31 69 PHE A CA 1
ATOM 548 C C . PHE A 1 69 ? 9.957 -2.018 -9.328 1.00 95.31 69 PHE A C 1
ATOM 550 O O . PHE A 1 69 ? 9.936 -3.182 -9.724 1.00 95.31 69 PHE A O 1
ATOM 557 N N . VAL A 1 70 ? 9.857 -1.712 -8.030 1.00 93.62 70 VAL A N 1
ATOM 558 C CA . VAL A 1 70 ? 9.599 -2.720 -6.985 1.00 93.62 70 VAL A CA 1
ATOM 559 C C . VAL A 1 70 ? 8.235 -3.377 -7.199 1.00 93.62 70 VAL A C 1
ATOM 561 O O . VAL A 1 70 ? 8.120 -4.601 -7.155 1.00 93.62 70 VAL A O 1
ATOM 564 N N . MET A 1 71 ? 7.204 -2.570 -7.455 1.00 95.56 71 MET A N 1
ATOM 565 C CA . MET A 1 71 ? 5.854 -3.051 -7.742 1.00 95.56 71 MET A CA 1
ATOM 566 C C . MET A 1 71 ? 5.799 -3.826 -9.068 1.00 95.56 71 MET A C 1
ATOM 568 O O . MET A 1 71 ? 5.092 -4.826 -9.150 1.00 95.56 71 MET A O 1
ATOM 572 N N . LEU A 1 72 ? 6.568 -3.423 -10.083 1.00 97.12 72 LEU A N 1
ATOM 573 C CA . LEU A 1 72 ? 6.636 -4.102 -11.377 1.00 97.12 72 LEU A CA 1
ATOM 574 C C . LEU A 1 72 ? 7.200 -5.524 -11.232 1.00 97.12 72 LEU A C 1
ATOM 576 O O . LEU A 1 72 ? 6.575 -6.468 -11.706 1.00 97.12 72 LEU A O 1
ATOM 580 N N . GLU A 1 73 ? 8.318 -5.695 -10.519 1.00 95.19 73 GLU A N 1
ATOM 581 C CA . GLU A 1 73 ? 8.849 -7.025 -10.168 1.00 95.19 73 GLU A CA 1
ATOM 582 C C . GLU A 1 73 ? 7.846 -7.844 -9.350 1.00 95.19 73 GLU A C 1
ATOM 584 O O . GLU A 1 73 ? 7.649 -9.030 -9.613 1.00 95.19 73 GLU A O 1
ATOM 589 N N . LEU A 1 74 ? 7.197 -7.211 -8.363 1.00 95.31 74 LEU A N 1
ATOM 590 C CA . LEU A 1 74 ? 6.219 -7.876 -7.508 1.00 95.31 74 LEU A CA 1
ATOM 591 C C . LEU A 1 74 ? 5.060 -8.441 -8.333 1.00 95.31 74 LEU A C 1
ATOM 593 O O . LEU A 1 74 ? 4.733 -9.612 -8.189 1.00 95.31 74 LEU A O 1
ATOM 597 N N . GLY A 1 75 ? 4.440 -7.614 -9.176 1.00 95.75 75 GLY A N 1
ATOM 598 C CA . GLY A 1 75 ? 3.222 -7.959 -9.906 1.00 95.75 75 GLY A CA 1
ATOM 599 C C . GLY A 1 75 ? 3.434 -8.841 -11.125 1.00 95.75 75 GLY A C 1
ATOM 600 O O . GLY A 1 75 ? 2.607 -9.707 -11.393 1.00 95.75 75 GLY A O 1
ATOM 601 N N . PHE A 1 76 ? 4.524 -8.616 -11.857 1.00 96.38 76 PHE A N 1
ATOM 602 C CA . PHE A 1 76 ? 4.727 -9.187 -13.191 1.00 96.38 76 PHE A CA 1
ATOM 603 C C . PHE A 1 76 ? 5.881 -10.195 -13.243 1.00 96.38 76 PHE A C 1
ATOM 605 O O . PHE A 1 76 ? 6.202 -10.736 -14.298 1.00 96.38 76 PHE A O 1
ATOM 612 N N . GLY A 1 77 ? 6.449 -10.516 -12.080 1.00 93.75 77 GLY A N 1
ATOM 613 C CA . GLY A 1 77 ? 7.386 -11.611 -11.899 1.00 93.75 77 GLY A CA 1
ATOM 614 C C . GLY A 1 77 ? 8.844 -11.174 -11.898 1.00 93.75 77 GLY A C 1
ATOM 615 O O . GLY A 1 77 ? 9.224 -10.137 -12.453 1.00 93.75 77 GLY A O 1
ATOM 616 N N . GLN A 1 78 ? 9.662 -12.023 -11.275 1.00 92.69 78 GLN A N 1
ATOM 617 C CA . GLN A 1 78 ? 11.075 -11.754 -11.065 1.00 92.69 78 GLN A CA 1
ATOM 618 C C . GLN A 1 78 ? 11.838 -11.617 -12.395 1.00 92.69 78 GLN A C 1
ATOM 620 O O . GLN A 1 78 ? 11.709 -12.452 -13.293 1.00 92.69 78 GLN A O 1
ATOM 625 N N . GLY A 1 79 ? 12.672 -10.585 -12.512 1.00 95.38 79 GLY A N 1
ATOM 626 C CA . GLY A 1 79 ? 13.497 -10.300 -13.687 1.00 95.38 79 GLY A CA 1
ATOM 627 C C . GLY A 1 79 ? 12.792 -9.478 -14.768 1.00 95.38 79 GLY A C 1
ATOM 628 O O . GLY A 1 79 ? 13.381 -9.233 -15.826 1.00 95.38 79 GLY A O 1
ATOM 629 N N . THR A 1 80 ? 11.559 -9.029 -14.528 1.00 97.50 80 THR A N 1
ATOM 630 C CA . THR A 1 80 ? 10.826 -8.149 -15.450 1.00 97.50 80 THR A CA 1
ATOM 631 C C . THR A 1 80 ? 11.565 -6.831 -15.668 1.00 97.50 80 THR A C 1
ATOM 633 O O . THR A 1 80 ? 11.759 -6.418 -16.809 1.00 97.50 80 THR A O 1
ATOM 636 N N . VAL A 1 81 ? 12.073 -6.198 -14.610 1.00 97.19 81 VAL A N 1
ATOM 637 C CA . VAL A 1 81 ? 12.831 -4.943 -14.707 1.00 97.19 81 VAL A CA 1
ATOM 638 C C . VAL A 1 81 ? 14.144 -5.155 -15.451 1.00 97.19 81 VAL A C 1
ATOM 640 O O . VAL A 1 81 ? 14.508 -4.338 -16.293 1.00 97.19 81 VAL A O 1
ATOM 643 N N . ALA A 1 82 ? 14.828 -6.282 -15.236 1.00 96.81 82 ALA A N 1
ATOM 644 C CA . ALA A 1 82 ? 16.038 -6.608 -15.993 1.00 96.81 82 ALA A CA 1
ATOM 645 C C . ALA A 1 82 ? 15.760 -6.705 -17.508 1.00 96.81 82 ALA A C 1
ATOM 647 O O . ALA A 1 82 ? 16.546 -6.212 -18.322 1.00 96.81 82 ALA A O 1
ATOM 648 N N . LYS A 1 83 ? 14.615 -7.283 -17.901 1.00 98.25 83 LYS A N 1
ATOM 649 C CA . LYS A 1 83 ? 14.165 -7.301 -19.303 1.00 98.25 83 LYS A CA 1
ATOM 650 C C . LYS A 1 83 ? 13.824 -5.900 -19.815 1.00 98.25 83 LYS A C 1
ATOM 652 O O . LYS A 1 83 ? 14.229 -5.577 -20.929 1.00 98.25 83 LYS A O 1
ATOM 657 N N . VAL A 1 84 ? 13.151 -5.065 -19.014 1.00 97.69 84 VAL A N 1
ATOM 658 C CA . VAL A 1 84 ? 12.876 -3.652 -19.350 1.00 97.69 84 VAL A CA 1
ATOM 659 C C . VAL A 1 84 ? 14.178 -2.915 -19.655 1.00 97.69 84 VAL A C 1
ATOM 661 O O . VAL A 1 84 ? 14.302 -2.319 -20.722 1.00 97.69 84 VAL A O 1
ATOM 664 N N . VAL A 1 85 ? 15.174 -3.005 -18.767 1.00 96.69 85 VAL A N 1
ATOM 665 C CA . VAL A 1 85 ? 16.493 -2.375 -18.950 1.00 96.69 85 VAL A CA 1
ATOM 666 C C . VAL A 1 85 ? 17.133 -2.845 -20.253 1.00 96.69 85 VAL A C 1
ATOM 668 O O . VAL A 1 85 ? 17.549 -2.024 -21.070 1.00 96.69 85 VAL A O 1
ATOM 671 N N . LYS A 1 86 ? 17.163 -4.161 -20.489 1.00 97.81 86 LYS A N 1
ATOM 672 C CA . LYS A 1 86 ? 17.731 -4.738 -21.712 1.00 97.81 86 LYS A CA 1
ATOM 673 C C . LYS A 1 86 ? 17.048 -4.194 -22.971 1.00 97.81 86 LYS A C 1
ATOM 675 O O . LYS A 1 86 ? 17.742 -3.769 -23.891 1.00 97.81 86 LYS A O 1
ATOM 680 N N . LEU A 1 87 ? 15.716 -4.187 -23.014 1.00 97.94 87 LEU A N 1
ATOM 681 C CA . LEU A 1 87 ? 14.948 -3.704 -24.165 1.00 97.94 87 LEU A CA 1
ATOM 682 C C . LEU A 1 87 ? 15.134 -2.197 -24.393 1.00 97.94 87 LEU A C 1
ATOM 684 O O . LEU A 1 87 ? 15.303 -1.775 -25.538 1.00 97.94 87 LEU A O 1
ATOM 688 N N . LEU A 1 88 ? 15.163 -1.393 -23.324 1.00 95.81 88 LEU A N 1
ATOM 689 C CA . LEU A 1 88 ? 15.449 0.041 -23.412 1.00 95.81 88 LEU A CA 1
ATOM 690 C C . LEU A 1 88 ? 16.834 0.296 -24.001 1.00 95.81 88 LEU A C 1
ATOM 692 O O . LEU A 1 88 ? 16.959 1.086 -24.932 1.00 95.81 88 LEU A O 1
ATOM 696 N N . MET A 1 89 ? 17.863 -0.401 -23.511 1.00 95.25 89 MET A N 1
ATOM 697 C CA . MET A 1 89 ? 19.223 -0.262 -24.036 1.00 95.25 89 MET A CA 1
ATOM 698 C C . MET A 1 89 ? 19.314 -0.710 -25.497 1.00 95.25 89 MET A C 1
ATOM 700 O O . MET A 1 89 ? 19.961 -0.051 -26.299 1.00 95.25 89 MET A O 1
ATOM 704 N N . GLN A 1 90 ? 18.645 -1.801 -25.873 1.00 96.62 90 GLN A N 1
ATOM 705 C CA . GLN A 1 90 ? 18.671 -2.299 -27.251 1.00 96.62 90 GLN A CA 1
ATOM 706 C C . GLN A 1 90 ? 18.008 -1.348 -28.254 1.00 96.62 90 GLN A C 1
ATOM 708 O O . GLN A 1 90 ? 18.461 -1.267 -29.392 1.00 96.62 90 GLN A O 1
ATOM 713 N N . ARG A 1 91 ? 16.934 -0.653 -27.858 1.00 96.81 91 ARG A N 1
ATOM 714 C CA . ARG A 1 91 ? 16.135 0.190 -28.767 1.00 96.81 91 ARG A CA 1
ATOM 715 C C . ARG A 1 91 ? 16.496 1.665 -28.723 1.00 96.81 91 ARG A C 1
ATOM 717 O O . ARG A 1 91 ? 16.394 2.343 -29.738 1.00 96.81 91 ARG A O 1
ATOM 724 N N . TYR A 1 92 ? 16.885 2.150 -27.550 1.00 95.25 92 TYR A N 1
ATOM 725 C CA . TYR A 1 92 ? 17.047 3.573 -27.277 1.00 95.25 92 TYR A CA 1
ATOM 726 C C . TYR A 1 92 ? 18.451 3.927 -26.778 1.00 95.25 92 TYR A C 1
ATOM 728 O O . TYR A 1 92 ? 18.650 5.023 -26.254 1.00 95.25 92 TYR A O 1
ATOM 736 N N . ALA A 1 93 ? 19.448 3.049 -26.958 1.00 92.06 93 ALA A N 1
ATOM 737 C CA . ALA A 1 93 ? 20.844 3.451 -26.793 1.00 92.06 93 ALA A CA 1
ATOM 738 C C . ALA A 1 93 ? 21.133 4.667 -27.686 1.00 92.06 93 ALA A C 1
ATOM 740 O O . ALA A 1 93 ? 20.950 4.614 -28.900 1.00 92.06 93 ALA A O 1
ATOM 741 N N . TYR A 1 94 ? 21.578 5.761 -27.062 1.00 90.81 94 TYR A N 1
ATOM 742 C CA . TYR A 1 94 ? 21.848 7.048 -27.716 1.00 90.81 94 TYR A CA 1
ATOM 743 C C . TYR A 1 94 ? 20.620 7.735 -28.346 1.00 90.81 94 TYR A C 1
ATOM 745 O O . TYR A 1 94 ? 20.776 8.638 -29.165 1.00 90.81 94 TYR A O 1
ATOM 753 N N . ALA A 1 95 ? 19.405 7.354 -27.944 1.00 92.19 95 ALA A N 1
ATOM 754 C CA . ALA A 1 95 ? 18.157 7.985 -28.364 1.00 92.19 95 ALA A CA 1
ATOM 755 C C . ALA A 1 95 ? 17.304 8.399 -27.152 1.00 92.19 95 ALA A C 1
ATOM 757 O O . ALA A 1 95 ? 17.691 8.224 -25.998 1.00 92.19 95 ALA A O 1
ATOM 758 N N . SER A 1 96 ? 16.138 8.990 -27.417 1.00 89.50 96 SER A N 1
ATOM 759 C CA . SER A 1 96 ? 15.159 9.361 -26.387 1.00 89.50 96 SER A CA 1
ATOM 760 C C . SER A 1 96 ? 13.944 8.437 -26.440 1.00 89.50 96 SER A C 1
ATOM 762 O O . SER A 1 96 ? 13.495 8.083 -27.526 1.00 89.50 96 SER A O 1
ATOM 764 N N . ALA A 1 97 ? 13.392 8.097 -25.274 1.00 91.56 97 ALA A N 1
ATOM 765 C CA . ALA A 1 97 ? 12.135 7.364 -25.135 1.00 91.56 97 ALA A CA 1
ATOM 766 C C . ALA A 1 97 ? 11.117 8.222 -24.370 1.00 91.56 97 ALA A C 1
ATOM 768 O O . ALA A 1 97 ? 11.420 8.735 -23.287 1.00 91.56 97 ALA A O 1
ATOM 769 N N . GLY A 1 98 ? 9.926 8.397 -24.942 1.00 90.81 98 GLY A N 1
ATOM 770 C CA . GLY A 1 98 ? 8.786 9.052 -24.313 1.00 90.81 98 GLY A CA 1
ATOM 771 C C . GLY A 1 98 ? 7.893 8.065 -23.555 1.00 90.81 98 GLY A C 1
ATOM 772 O O . GLY A 1 98 ? 8.218 6.889 -23.386 1.00 90.81 98 GLY A O 1
ATOM 773 N N . LEU A 1 99 ? 6.744 8.544 -23.069 1.00 90.88 99 LEU A N 1
ATOM 774 C CA . LEU A 1 99 ? 5.832 7.743 -22.243 1.00 90.88 99 LEU A CA 1
ATOM 775 C C . LEU A 1 99 ? 5.340 6.494 -22.971 1.00 90.88 99 LEU A C 1
ATOM 777 O O . LEU A 1 99 ? 5.297 5.418 -22.379 1.00 90.88 99 LEU A O 1
ATOM 781 N N . MET A 1 100 ? 5.006 6.636 -24.252 1.00 94.31 100 MET A N 1
ATOM 782 C CA . MET A 1 100 ? 4.489 5.539 -25.064 1.00 94.31 100 MET A CA 1
ATOM 783 C C . MET A 1 100 ? 5.560 4.486 -25.336 1.00 94.31 100 MET A C 1
ATOM 785 O O . MET A 1 100 ? 5.271 3.294 -25.260 1.00 94.31 100 MET A O 1
ATOM 789 N N . GLU A 1 101 ? 6.799 4.907 -25.582 1.00 96.06 101 GLU A N 1
ATOM 790 C CA . GLU A 1 101 ? 7.931 4.005 -25.777 1.00 96.06 101 GLU A CA 1
ATOM 791 C C . GLU A 1 101 ? 8.222 3.198 -24.506 1.00 96.06 101 GLU A C 1
ATOM 793 O O . GLU A 1 101 ? 8.380 1.978 -24.571 1.00 96.06 101 GLU A O 1
ATOM 798 N N . TRP A 1 102 ? 8.229 3.851 -23.338 1.00 96.31 102 TRP A N 1
ATOM 799 C CA . TRP A 1 102 ? 8.382 3.173 -22.046 1.00 96.31 102 TRP A CA 1
ATOM 800 C C . TRP A 1 102 ? 7.244 2.186 -21.778 1.00 96.31 102 TRP A C 1
ATOM 802 O O . TRP A 1 102 ? 7.498 1.040 -21.409 1.00 96.31 102 TRP A O 1
ATOM 812 N N . ARG A 1 103 ? 5.997 2.610 -22.013 1.00 96.81 103 ARG A N 1
ATOM 813 C CA . ARG A 1 103 ? 4.800 1.772 -21.873 1.00 96.81 103 ARG A CA 1
ATOM 814 C C . ARG A 1 103 ? 4.915 0.495 -22.710 1.00 96.81 103 ARG A C 1
ATOM 816 O O . ARG A 1 103 ? 4.709 -0.591 -22.184 1.00 96.81 103 ARG A O 1
ATOM 823 N N . GLN A 1 104 ? 5.300 0.618 -23.983 1.00 97.56 104 GLN A N 1
ATOM 824 C CA . GLN A 1 104 ? 5.479 -0.521 -24.892 1.00 97.56 104 GLN A CA 1
ATOM 825 C C . GLN A 1 104 ? 6.602 -1.462 -24.449 1.00 97.56 104 GLN A C 1
ATOM 827 O O . GLN A 1 104 ? 6.451 -2.679 -24.524 1.00 97.56 104 GLN A O 1
ATOM 832 N N . VAL A 1 105 ? 7.729 -0.919 -23.981 1.00 97.94 105 VAL A N 1
ATOM 833 C CA . VAL A 1 105 ? 8.829 -1.753 -23.482 1.00 97.94 105 VAL A CA 1
ATOM 834 C C . VAL A 1 105 ? 8.413 -2.530 -22.231 1.00 97.94 105 VAL A C 1
ATOM 836 O O . VAL A 1 105 ? 8.776 -3.697 -22.096 1.00 97.94 105 VAL A O 1
ATOM 839 N N . ILE A 1 106 ? 7.642 -1.916 -21.334 1.00 97.94 106 ILE A N 1
ATOM 840 C CA . ILE A 1 106 ? 7.137 -2.575 -20.123 1.00 97.94 106 ILE A CA 1
ATOM 841 C C . ILE A 1 106 ? 6.111 -3.659 -20.472 1.00 97.94 106 ILE A C 1
ATOM 843 O O . ILE A 1 106 ? 6.241 -4.773 -19.965 1.00 97.94 106 ILE A O 1
ATOM 847 N N . ASP A 1 107 ? 5.164 -3.369 -21.373 1.00 97.56 107 ASP A N 1
ATOM 848 C CA . ASP A 1 107 ? 4.206 -4.350 -21.910 1.00 97.56 107 ASP A CA 1
ATOM 849 C C . ASP A 1 107 ? 4.930 -5.609 -22.424 1.00 97.56 107 ASP A C 1
ATOM 851 O O . ASP A 1 107 ? 4.558 -6.741 -22.107 1.00 97.56 107 ASP A O 1
ATOM 855 N N . GLU A 1 108 ? 5.999 -5.415 -23.199 1.00 98.00 108 GLU A N 1
ATOM 856 C CA . GLU A 1 108 ? 6.774 -6.501 -23.798 1.00 98.00 108 GLU A CA 1
ATOM 857 C C . GLU A 1 108 ? 7.648 -7.250 -22.785 1.00 98.00 108 GLU A C 1
ATOM 859 O O . GLU A 1 108 ? 7.711 -8.479 -22.810 1.00 98.00 108 GLU A O 1
ATOM 864 N N . ALA A 1 109 ? 8.307 -6.536 -21.871 1.00 98.06 109 ALA A N 1
ATOM 865 C CA . ALA A 1 109 ? 9.167 -7.139 -20.856 1.00 98.06 109 ALA A CA 1
ATOM 866 C C . ALA A 1 109 ? 8.386 -8.042 -19.890 1.00 98.06 109 ALA A C 1
ATOM 868 O O . ALA A 1 109 ? 8.871 -9.120 -19.525 1.00 98.06 109 ALA A O 1
ATOM 869 N N . ALA A 1 110 ? 7.191 -7.595 -19.497 1.00 97.44 110 ALA A N 1
ATOM 870 C CA . ALA A 1 110 ? 6.266 -8.339 -18.650 1.00 97.44 110 ALA A CA 1
ATOM 871 C C . ALA A 1 110 ? 5.499 -9.424 -19.421 1.00 97.44 110 ALA A C 1
ATOM 873 O O . ALA A 1 110 ? 4.982 -10.355 -18.809 1.00 97.44 110 ALA A O 1
ATOM 874 N N . ASN A 1 111 ? 5.433 -9.318 -20.755 1.00 97.00 111 ASN A N 1
ATOM 875 C CA . ASN A 1 111 ? 4.541 -10.111 -21.602 1.00 97.00 111 ASN A CA 1
ATOM 876 C C . ASN A 1 111 ? 3.071 -10.019 -21.136 1.00 97.00 111 ASN A C 1
ATOM 878 O O . ASN A 1 111 ? 2.328 -11.001 -21.160 1.00 97.00 111 ASN A O 1
ATOM 882 N N . ASP A 1 112 ? 2.665 -8.829 -20.689 1.00 96.62 112 ASP A N 1
ATOM 883 C CA . ASP A 1 112 ? 1.330 -8.534 -20.176 1.00 96.62 112 ASP A CA 1
ATOM 884 C C . ASP A 1 112 ? 1.000 -7.054 -20.419 1.00 96.62 112 ASP A C 1
ATOM 886 O O . ASP A 1 112 ? 1.686 -6.162 -19.921 1.00 96.62 112 ASP A O 1
ATOM 890 N N . ARG A 1 113 ? -0.083 -6.790 -21.161 1.00 96.56 113 ARG A N 1
ATOM 891 C CA . ARG A 1 113 ? -0.553 -5.424 -21.462 1.00 96.56 113 ARG A CA 1
ATOM 892 C C . ARG A 1 113 ? -0.966 -4.648 -20.212 1.00 96.56 113 ARG A C 1
ATOM 894 O O . ARG A 1 113 ? -0.957 -3.419 -20.211 1.00 96.56 113 ARG A O 1
ATOM 901 N N . LEU A 1 114 ? -1.334 -5.352 -19.142 1.00 96.88 114 LEU A N 1
ATOM 902 C CA . LEU A 1 114 ? -1.673 -4.722 -17.874 1.00 96.88 114 LEU A CA 1
ATOM 903 C C . LEU A 1 114 ? -0.450 -4.032 -17.245 1.00 96.88 114 LEU A C 1
ATOM 905 O O . LEU A 1 114 ? -0.620 -3.087 -16.479 1.00 96.88 114 LEU A O 1
ATOM 909 N N . ALA A 1 115 ? 0.776 -4.455 -17.577 1.00 97.50 115 ALA A N 1
ATOM 910 C CA . ALA A 1 115 ? 2.005 -3.870 -17.047 1.00 97.50 115 ALA A CA 1
ATOM 911 C C . ALA A 1 115 ? 2.281 -2.464 -17.596 1.00 97.50 115 ALA A C 1
ATOM 913 O O . ALA A 1 115 ? 2.646 -1.564 -16.835 1.00 97.50 115 ALA A O 1
ATOM 914 N N . GLY A 1 116 ? 2.088 -2.232 -18.896 1.00 96.94 116 GLY A N 1
ATOM 915 C CA . GLY A 1 116 ? 2.204 -0.895 -19.472 1.00 96.94 116 GLY A CA 1
ATOM 916 C C . GLY A 1 116 ? 1.023 -0.011 -19.096 1.00 96.94 116 GLY A C 1
ATOM 917 O O . GLY A 1 116 ? 1.234 1.164 -18.811 1.00 96.94 116 GLY A O 1
ATOM 918 N N . GLU A 1 117 ? -0.197 -0.551 -18.983 1.00 96.31 117 GLU A N 1
ATOM 919 C CA . GLU A 1 117 ? -1.317 0.200 -18.391 1.00 96.31 117 GLU A CA 1
ATOM 920 C C . GLU A 1 117 ? -1.017 0.614 -16.944 1.00 96.31 117 GLU A C 1
ATOM 922 O O . GLU A 1 117 ? -1.293 1.748 -16.549 1.00 96.31 117 GLU A O 1
ATOM 927 N N . PHE A 1 118 ? -0.416 -0.279 -16.153 1.00 96.62 118 PHE A N 1
ATOM 928 C CA . PHE A 1 118 ? 0.045 0.027 -14.803 1.00 96.62 118 PHE A CA 1
ATOM 929 C C . PHE A 1 118 ? 1.065 1.166 -14.811 1.00 96.62 118 PHE A C 1
ATOM 931 O O . PHE A 1 118 ? 0.893 2.127 -14.064 1.00 96.62 118 PHE A O 1
ATOM 938 N N . PHE A 1 119 ? 2.076 1.104 -15.679 1.00 96.12 119 PHE A N 1
ATOM 939 C CA . PHE A 1 119 ? 3.057 2.176 -15.846 1.00 96.12 119 PHE A CA 1
ATOM 940 C C . PHE A 1 119 ? 2.404 3.513 -16.199 1.00 96.12 119 PHE A C 1
ATOM 942 O O . PHE A 1 119 ? 2.611 4.513 -15.513 1.00 96.12 119 PHE A O 1
ATOM 949 N N . GLU A 1 120 ? 1.579 3.529 -17.241 1.00 94.44 120 GLU A N 1
ATOM 950 C CA . GLU A 1 120 ? 0.908 4.734 -17.708 1.00 94.44 120 GLU A CA 1
ATOM 951 C C . GLU A 1 120 ? 0.067 5.356 -16.590 1.00 94.44 120 GLU A C 1
ATOM 953 O O . GLU A 1 120 ? 0.246 6.532 -16.264 1.00 94.44 120 GLU A O 1
ATOM 958 N N . LYS A 1 121 ? -0.781 4.557 -15.929 1.00 92.81 121 LYS A N 1
ATOM 959 C CA . LYS A 1 121 ? -1.613 5.032 -14.821 1.00 92.81 121 LYS A CA 1
ATOM 960 C C . LYS A 1 121 ? -0.781 5.514 -13.637 1.00 92.81 121 LYS A C 1
ATOM 962 O O . LYS A 1 121 ? -1.061 6.584 -13.112 1.00 92.81 121 LYS A O 1
ATOM 967 N N . TYR A 1 122 ? 0.250 4.778 -13.227 1.00 92.12 122 TYR A N 1
ATOM 968 C CA . TYR A 1 122 ? 1.059 5.130 -12.055 1.00 92.12 122 TYR A CA 1
ATOM 969 C C . TYR A 1 122 ? 1.756 6.489 -12.206 1.00 92.12 122 TYR A C 1
ATOM 971 O O . TYR A 1 122 ? 1.868 7.247 -11.242 1.00 92.12 122 TYR A O 1
ATOM 979 N N . PHE A 1 123 ? 2.207 6.818 -13.419 1.00 89.69 123 PHE A N 1
ATOM 980 C CA . PHE A 1 123 ? 2.929 8.061 -13.683 1.00 89.69 123 PHE A CA 1
ATOM 981 C C . PHE A 1 123 ? 2.027 9.252 -14.041 1.00 89.69 123 PHE A C 1
ATOM 983 O O . PHE A 1 123 ? 2.440 10.401 -13.851 1.00 89.69 123 PHE A O 1
ATOM 990 N N . THR A 1 124 ? 0.810 9.004 -14.532 1.00 88.38 124 THR A N 1
ATOM 991 C CA . THR A 1 124 ? -0.112 10.058 -14.999 1.00 88.38 124 THR A CA 1
ATOM 992 C C . THR A 1 124 ? -1.287 10.318 -14.063 1.00 88.38 124 THR A C 1
ATOM 994 O O . THR A 1 124 ? -1.842 11.414 -14.090 1.00 88.38 124 THR A O 1
ATOM 997 N N . GLN A 1 125 ? -1.670 9.362 -13.213 1.00 87.06 125 GLN A N 1
ATOM 998 C CA . GLN A 1 125 ? -2.788 9.542 -12.292 1.00 87.06 125 GLN A CA 1
ATOM 999 C C . GLN A 1 125 ? -2.324 10.205 -10.994 1.00 87.06 125 GLN A C 1
ATOM 1001 O O . GLN A 1 125 ? -1.333 9.778 -10.394 1.00 87.06 125 GLN A O 1
ATOM 1006 N N . PRO A 1 126 ? -3.024 11.255 -10.534 1.00 82.38 126 PRO A N 1
ATOM 1007 C CA . PRO A 1 126 ? -2.714 11.875 -9.263 1.00 82.38 126 PRO A CA 1
ATOM 1008 C C . PRO A 1 126 ? -3.224 11.016 -8.108 1.00 82.38 126 PRO A C 1
ATOM 1010 O O . PRO A 1 126 ? -4.201 10.272 -8.223 1.00 82.38 126 PRO A O 1
ATOM 1013 N N . GLY A 1 127 ? -2.599 11.221 -6.956 1.00 83.94 127 GLY A N 1
ATOM 1014 C CA . GLY A 1 127 ? -3.061 10.667 -5.698 1.00 83.94 127 GLY A CA 1
ATOM 1015 C C . GLY A 1 127 ? -2.420 9.341 -5.308 1.00 83.94 127 GLY A C 1
ATOM 1016 O O . GLY A 1 127 ? -1.440 8.867 -5.890 1.00 83.94 127 GLY A O 1
ATOM 1017 N N . LEU A 1 128 ? -2.980 8.794 -4.239 1.00 89.38 128 LEU A N 1
ATOM 1018 C CA . LEU A 1 128 ? -2.493 7.661 -3.480 1.00 89.38 128 LEU A CA 1
ATOM 1019 C C . LEU A 1 128 ? -3.645 6.668 -3.299 1.00 89.38 128 LEU A C 1
ATOM 1021 O O . LEU A 1 128 ? -4.699 7.054 -2.769 1.00 89.38 128 LEU A O 1
ATOM 1025 N N . PRO A 1 129 ? -3.486 5.406 -3.726 1.00 93.69 129 PRO A N 1
ATOM 1026 C CA . PRO A 1 129 ? -4.519 4.409 -3.522 1.00 93.69 129 PRO A CA 1
ATOM 1027 C C . PRO A 1 129 ? -4.727 4.097 -2.038 1.00 93.69 129 PRO A C 1
ATOM 1029 O O . PRO A 1 129 ? -3.776 3.842 -1.298 1.00 93.69 129 PRO A O 1
ATOM 1032 N N . LEU A 1 130 ? -5.993 4.086 -1.631 1.00 95.12 130 LEU A N 1
ATOM 1033 C CA . LEU A 1 130 ? -6.473 3.643 -0.331 1.00 95.12 130 LEU A CA 1
ATOM 1034 C C . LEU A 1 130 ? -7.224 2.325 -0.517 1.00 95.12 130 LEU A C 1
ATOM 1036 O O . LEU A 1 130 ? -8.317 2.301 -1.091 1.00 95.12 130 LEU A O 1
ATOM 1040 N N . ILE A 1 131 ? -6.645 1.244 -0.007 1.00 96.81 131 ILE A N 1
ATOM 1041 C CA . ILE A 1 131 ? -7.210 -0.103 -0.049 1.00 96.81 131 ILE A CA 1
ATOM 1042 C C . ILE A 1 131 ? -7.862 -0.393 1.296 1.00 96.81 131 ILE A C 1
ATOM 1044 O O . ILE A 1 131 ? -7.218 -0.315 2.340 1.00 96.81 131 ILE A O 1
ATOM 1048 N N . ARG A 1 132 ? -9.142 -0.758 1.274 1.00 96.38 132 ARG A N 1
ATOM 1049 C CA . ARG A 1 132 ? -9.866 -1.244 2.448 1.00 96.38 132 ARG A CA 1
ATOM 1050 C C . ARG A 1 132 ? -9.971 -2.757 2.395 1.00 96.38 132 ARG A C 1
ATOM 1052 O O . ARG A 1 132 ? -10.370 -3.316 1.374 1.00 96.38 132 ARG A O 1
ATOM 1059 N N . VAL A 1 133 ? -9.640 -3.395 3.508 1.00 95.62 133 VAL A N 1
ATOM 1060 C CA . VAL A 1 133 ? -9.671 -4.842 3.692 1.00 95.62 133 VAL A CA 1
ATOM 1061 C C . VAL A 1 133 ? -10.817 -5.183 4.635 1.00 95.62 133 VAL A C 1
ATOM 1063 O O . VAL A 1 133 ? -10.813 -4.794 5.803 1.00 95.62 133 VAL A O 1
ATOM 1066 N N . SER A 1 134 ? -11.794 -5.924 4.122 1.00 92.00 134 SER A N 1
ATOM 1067 C CA . SER A 1 134 ? -12.933 -6.434 4.891 1.00 92.00 134 SER A CA 1
ATOM 1068 C C . SER A 1 134 ? -12.917 -7.958 4.916 1.00 92.00 134 SER A C 1
ATOM 1070 O O . SER A 1 134 ? -12.456 -8.598 3.969 1.00 92.00 134 SER A O 1
ATOM 1072 N N . SER A 1 135 ? -13.384 -8.545 6.016 1.00 86.69 135 SER A N 1
ATOM 1073 C CA . SER A 1 135 ? -13.468 -10.000 6.156 1.00 86.69 135 SER A CA 1
ATOM 1074 C C . SER A 1 135 ? -14.841 -10.493 5.705 1.00 86.69 135 SER A C 1
ATOM 1076 O O . SER A 1 135 ? -15.863 -9.862 5.963 1.00 86.69 135 SER A O 1
ATOM 1078 N N . THR A 1 136 ? -14.861 -11.631 5.023 1.00 86.75 136 THR A N 1
ATOM 1079 C CA . THR A 1 136 ? -16.068 -12.329 4.573 1.00 86.75 136 THR A CA 1
ATOM 1080 C C . THR A 1 136 ? -15.993 -13.792 5.009 1.00 86.75 136 THR A C 1
ATOM 1082 O O . THR A 1 136 ? -14.932 -14.267 5.412 1.00 86.75 136 THR A O 1
ATOM 1085 N N . ALA A 1 137 ? -17.098 -14.532 4.897 1.00 82.19 137 ALA A N 1
ATOM 1086 C CA . ALA A 1 137 ? -17.107 -15.963 5.208 1.00 82.19 137 ALA A CA 1
ATOM 1087 C C . ALA A 1 137 ? -16.187 -16.797 4.289 1.00 82.19 137 ALA A C 1
ATOM 1089 O O . ALA A 1 137 ? -15.718 -17.852 4.697 1.00 82.19 137 ALA A O 1
ATOM 1090 N N . GLU A 1 138 ? -15.922 -16.329 3.063 1.00 82.94 138 GLU A N 1
ATOM 1091 C CA . GLU A 1 138 ? -15.119 -17.048 2.058 1.00 82.94 138 GLU A CA 1
ATOM 1092 C C . GLU A 1 138 ? -13.657 -16.575 1.983 1.00 82.94 138 GLU A C 1
ATOM 1094 O O . GLU A 1 138 ? -12.854 -17.145 1.241 1.00 82.94 138 GLU A O 1
ATOM 1099 N N . GLY A 1 139 ? -13.294 -15.515 2.707 1.00 85.00 139 GLY A N 1
ATOM 1100 C CA . GLY A 1 139 ? -11.974 -14.897 2.619 1.00 85.00 139 GLY A CA 1
ATOM 1101 C C . GLY A 1 139 ? -12.019 -13.401 2.884 1.00 85.00 139 GLY A C 1
ATOM 1102 O O . GLY A 1 139 ? -12.712 -12.945 3.794 1.00 85.00 139 GLY A O 1
ATOM 1103 N N . ILE A 1 140 ? -11.302 -12.616 2.086 1.00 88.44 140 ILE A N 1
ATOM 1104 C CA . ILE A 1 140 ? -11.274 -11.159 2.234 1.00 88.44 140 ILE A CA 1
ATOM 1105 C C . ILE A 1 140 ? -11.799 -10.452 0.989 1.00 88.44 140 ILE A C 1
ATOM 1107 O O . ILE A 1 140 ? -11.638 -10.920 -0.137 1.00 88.44 140 ILE A O 1
ATOM 1111 N N . ASN A 1 141 ? -12.396 -9.287 1.194 1.00 93.38 141 ASN A N 1
ATOM 1112 C CA . ASN A 1 141 ? -12.784 -8.395 0.118 1.00 93.38 141 ASN A CA 1
ATOM 1113 C C . ASN A 1 141 ? -11.940 -7.120 0.185 1.00 93.38 141 ASN A C 1
ATOM 1115 O O . ASN A 1 141 ? -11.908 -6.429 1.209 1.00 93.38 141 ASN A O 1
ATOM 1119 N N . LEU A 1 142 ? -11.242 -6.850 -0.915 1.00 95.25 142 LEU A N 1
ATOM 1120 C CA . LEU A 1 142 ? -10.420 -5.670 -1.127 1.00 95.25 142 LEU A CA 1
ATOM 1121 C C . LEU A 1 142 ? -11.231 -4.654 -1.915 1.00 95.25 142 LEU A C 1
ATOM 1123 O O . LEU A 1 142 ? -11.717 -4.968 -2.999 1.00 95.25 142 LEU A O 1
ATOM 1127 N N . THR A 1 143 ? -11.342 -3.434 -1.401 1.00 95.50 143 THR A N 1
ATOM 1128 C CA . THR A 1 143 ? -11.958 -2.319 -2.127 1.00 95.50 143 THR A CA 1
ATOM 1129 C C . THR A 1 143 ? -10.972 -1.166 -2.220 1.00 95.50 143 THR A C 1
ATOM 1131 O O . THR A 1 143 ? -10.450 -0.744 -1.188 1.00 95.50 143 THR A O 1
ATOM 1134 N N . GLN A 1 144 ? -10.723 -0.638 -3.413 1.00 95.19 144 GLN A N 1
ATOM 1135 C CA . GLN A 1 144 ? -9.830 0.497 -3.616 1.00 95.19 144 GLN A CA 1
ATOM 1136 C C . GLN A 1 144 ? -10.588 1.795 -3.883 1.00 95.19 144 GLN A C 1
ATOM 1138 O O . GLN A 1 144 ? -11.645 1.823 -4.505 1.00 95.19 144 GLN A O 1
ATOM 1143 N N . SER A 1 145 ? -9.987 2.885 -3.430 1.00 94.19 145 SER A N 1
ATOM 1144 C CA . SER A 1 145 ? -10.346 4.258 -3.771 1.00 94.19 145 SER A CA 1
ATOM 1145 C C . SER A 1 145 ? -9.059 5.059 -3.959 1.00 94.19 145 SER A C 1
ATOM 1147 O O . SER A 1 145 ? -8.006 4.642 -3.480 1.00 94.19 145 SER A O 1
ATOM 1149 N N . VAL A 1 146 ? -9.114 6.200 -4.641 1.00 91.94 146 VAL A N 1
ATOM 1150 C CA . VAL A 1 146 ? -7.943 7.072 -4.812 1.00 91.94 146 VAL A CA 1
ATOM 1151 C C . VAL A 1 146 ? -8.095 8.289 -3.912 1.00 91.94 146 VAL A C 1
ATOM 1153 O O . VAL A 1 146 ? -9.182 8.857 -3.809 1.00 91.94 146 VAL A O 1
ATOM 1156 N N . THR A 1 147 ? -7.014 8.690 -3.247 1.00 89.81 147 THR A N 1
ATOM 1157 C CA . THR A 1 147 ? -6.987 9.877 -2.386 1.00 89.81 147 THR A CA 1
ATOM 1158 C C . THR A 1 147 ? -6.007 10.924 -2.901 1.00 89.81 147 THR A C 1
ATOM 1160 O O . THR A 1 147 ? -4.934 10.580 -3.376 1.00 89.81 147 THR A O 1
ATOM 1163 N N . ALA A 1 148 ? -6.352 12.203 -2.795 1.00 85.69 148 ALA A N 1
ATOM 1164 C CA . ALA A 1 148 ? -5.451 13.327 -3.045 1.00 85.69 148 ALA A CA 1
ATOM 1165 C C . ALA A 1 148 ? -5.710 14.412 -1.998 1.00 85.69 148 ALA A C 1
ATOM 1167 O O . ALA A 1 148 ? -6.864 14.645 -1.631 1.00 85.69 148 ALA A O 1
ATOM 1168 N N . ALA A 1 149 ? -4.649 15.036 -1.475 1.00 83.62 149 ALA A N 1
ATOM 1169 C CA . ALA A 1 149 ? -4.744 15.976 -0.351 1.00 83.62 149 ALA A CA 1
ATOM 1170 C C . ALA A 1 149 ? -5.629 15.443 0.807 1.00 83.62 149 ALA A C 1
ATOM 1172 O O . ALA A 1 149 ? -6.502 16.142 1.326 1.00 83.62 149 ALA A O 1
ATOM 1173 N N . LYS A 1 150 ? -5.427 14.168 1.176 1.00 81.19 150 LYS A N 1
ATOM 1174 C CA . LYS A 1 150 ? -6.178 13.410 2.200 1.00 81.19 150 LYS A CA 1
ATOM 1175 C C . LYS A 1 150 ? -7.689 13.277 1.964 1.00 81.19 150 LYS A C 1
ATOM 1177 O O . LYS A 1 150 ? -8.436 12.969 2.886 1.00 81.19 150 LYS A O 1
ATOM 1182 N N . ARG A 1 151 ? -8.181 13.503 0.745 1.00 86.81 151 ARG A N 1
ATOM 1183 C CA . ARG A 1 151 ? -9.601 13.344 0.398 1.00 86.81 151 ARG A CA 1
ATOM 1184 C C . ARG A 1 151 ? -9.762 12.298 -0.685 1.00 86.81 151 ARG A C 1
ATOM 1186 O O . ARG A 1 151 ? -8.941 12.224 -1.590 1.00 86.81 151 ARG A O 1
ATOM 1193 N N . VAL A 1 152 ? -10.819 11.495 -0.592 1.00 88.69 152 VAL A N 1
ATOM 1194 C CA . VAL A 1 152 ? -11.173 10.557 -1.664 1.00 88.69 152 VAL A CA 1
ATOM 1195 C C . VAL A 1 152 ? -11.593 11.365 -2.891 1.00 88.69 152 VAL A C 1
ATOM 1197 O O . VAL A 1 152 ? -12.437 12.253 -2.780 1.00 88.69 152 VAL A O 1
ATOM 1200 N N . ILE A 1 153 ? -10.994 11.064 -4.039 1.00 89.06 153 ILE A N 1
ATOM 1201 C CA . ILE A 1 153 ? -11.295 11.696 -5.324 1.00 89.06 153 ILE A CA 1
ATOM 1202 C C . ILE A 1 153 ? -11.958 10.692 -6.263 1.00 89.06 153 ILE A C 1
ATOM 1204 O O . ILE A 1 153 ? -11.710 9.489 -6.183 1.00 89.06 153 ILE A O 1
ATOM 1208 N N . ASN A 1 154 ? -12.789 11.197 -7.174 1.00 87.50 154 ASN A N 1
ATOM 1209 C CA . ASN A 1 154 ? -13.343 10.384 -8.248 1.00 87.50 154 ASN A CA 1
ATOM 1210 C C . ASN A 1 154 ? -12.286 10.241 -9.352 1.00 87.50 154 ASN A C 1
ATOM 1212 O O . ASN A 1 154 ? -12.132 11.123 -10.193 1.00 87.50 154 ASN A O 1
ATOM 1216 N N . SER A 1 155 ? -11.514 9.163 -9.287 1.00 87.38 155 SER A N 1
ATOM 1217 C CA . SER A 1 155 ? -10.509 8.791 -10.280 1.00 87.38 155 SER A CA 1
ATOM 1218 C C . SER A 1 155 ? -10.682 7.317 -10.614 1.00 87.38 155 SER A C 1
ATOM 1220 O O . SER A 1 155 ? -11.185 6.545 -9.795 1.00 87.38 155 SER A O 1
ATOM 1222 N N . SER A 1 156 ? -10.258 6.912 -11.809 1.00 89.12 156 SER A N 1
ATOM 1223 C CA . SER A 1 156 ? -10.264 5.499 -12.181 1.00 89.12 156 SER A CA 1
ATOM 1224 C C . SER A 1 156 ? -9.416 4.676 -11.210 1.00 89.12 156 SER A C 1
ATOM 1226 O O . SER A 1 156 ? -8.408 5.167 -10.701 1.00 89.12 156 SER A O 1
ATOM 1228 N N . SER A 1 157 ? -9.775 3.406 -11.027 1.00 91.94 157 SER A N 1
ATOM 1229 C CA . SER A 1 157 ? -8.986 2.465 -10.235 1.00 91.94 157 SER A CA 1
ATOM 1230 C C . SER A 1 157 ? -7.526 2.401 -10.690 1.00 91.94 157 SER A C 1
ATOM 1232 O O . SER A 1 157 ? -7.226 2.289 -11.891 1.00 91.94 157 SER A O 1
ATOM 1234 N N . ALA A 1 158 ? -6.635 2.430 -9.700 1.00 93.44 158 ALA A N 1
ATOM 1235 C CA . ALA A 1 158 ? -5.221 2.174 -9.885 1.00 93.44 158 ALA A CA 1
ATOM 1236 C C . ALA A 1 158 ? -4.991 0.674 -10.120 1.00 93.44 158 ALA A C 1
ATOM 1238 O O . ALA A 1 158 ? -5.808 -0.171 -9.744 1.00 93.44 158 ALA A O 1
ATOM 1239 N N . ILE A 1 159 ? -3.861 0.350 -10.746 1.00 95.56 159 ILE A N 1
ATOM 1240 C CA . ILE A 1 159 ? -3.396 -1.030 -10.892 1.00 95.56 159 ILE A CA 1
ATOM 1241 C C . ILE A 1 159 ? -2.317 -1.247 -9.839 1.00 95.56 159 ILE A C 1
ATOM 1243 O O . ILE A 1 159 ? -1.312 -0.542 -9.830 1.00 95.56 159 ILE A O 1
ATOM 1247 N N . ILE A 1 160 ? -2.558 -2.165 -8.907 1.00 95.12 160 ILE A N 1
ATOM 1248 C CA . ILE A 1 160 ? -1.710 -2.334 -7.726 1.00 95.12 160 ILE A CA 1
ATOM 1249 C C . ILE A 1 160 ? -1.425 -3.823 -7.525 1.00 95.12 160 ILE A C 1
ATOM 1251 O O . ILE A 1 160 ? -2.344 -4.578 -7.198 1.00 95.12 160 ILE A O 1
ATOM 1255 N N . PRO A 1 161 ? -0.174 -4.272 -7.686 1.00 95.62 161 PRO A N 1
ATOM 1256 C CA . PRO A 1 161 ? 0.236 -5.588 -7.232 1.00 95.62 161 PRO A CA 1
ATOM 1257 C C . PRO A 1 161 ? 0.363 -5.582 -5.711 1.00 95.62 161 PRO A C 1
ATOM 1259 O O . PRO A 1 161 ? 1.067 -4.753 -5.151 1.00 95.62 161 PRO A O 1
ATOM 1262 N N . LEU A 1 162 ? -0.335 -6.493 -5.047 1.00 94.75 162 LEU A N 1
ATOM 1263 C CA . LEU A 1 162 ? -0.416 -6.614 -3.601 1.00 94.75 162 LEU A CA 1
ATOM 1264 C C . LEU A 1 162 ? 0.137 -7.964 -3.177 1.00 94.75 162 LEU A C 1
ATOM 1266 O O . LEU A 1 162 ? -0.261 -9.007 -3.695 1.00 94.75 162 LEU A O 1
ATOM 1270 N N . ASP A 1 163 ? 1.036 -7.918 -2.205 1.00 92.75 163 ASP A N 1
ATOM 1271 C CA . ASP A 1 163 ? 1.527 -9.095 -1.509 1.00 92.75 163 ASP A CA 1
ATOM 1272 C C . ASP A 1 163 ? 0.580 -9.448 -0.361 1.00 92.75 163 ASP A C 1
ATOM 1274 O O . ASP A 1 163 ? 0.121 -8.572 0.368 1.00 92.75 163 ASP A O 1
ATOM 1278 N N . VAL A 1 164 ? 0.272 -10.724 -0.190 1.00 92.12 164 VAL A N 1
ATOM 1279 C CA . VAL A 1 164 ? -0.681 -11.211 0.802 1.00 92.12 164 VAL A CA 1
ATOM 1280 C C . VAL A 1 164 ? -0.021 -12.299 1.625 1.00 92.12 164 VAL A C 1
ATOM 1282 O O . VAL A 1 164 ? 0.260 -13.389 1.126 1.00 92.12 164 VAL A O 1
ATOM 1285 N N . ALA A 1 165 ? 0.181 -12.007 2.907 1.00 91.62 165 ALA A N 1
ATOM 1286 C CA . ALA A 1 165 ? 0.601 -12.994 3.888 1.00 91.62 165 ALA A CA 1
ATOM 1287 C C . ALA A 1 165 ? -0.616 -13.507 4.653 1.00 91.62 165 ALA A C 1
ATOM 1289 O O . ALA A 1 165 ? -1.401 -12.723 5.192 1.00 91.62 165 ALA A O 1
ATOM 1290 N N . VAL A 1 166 ? -0.739 -14.827 4.737 1.00 89.56 166 VAL A N 1
ATOM 1291 C CA . VAL A 1 166 ? -1.778 -15.511 5.507 1.00 89.56 166 VAL A CA 1
ATOM 1292 C C . VAL A 1 166 ? -1.098 -16.297 6.624 1.00 89.56 166 VAL A C 1
ATOM 1294 O O . VAL A 1 166 ? -0.062 -16.917 6.396 1.00 89.56 166 VAL A O 1
ATOM 1297 N N . ILE A 1 167 ? -1.654 -16.244 7.834 1.00 86.31 167 ILE A N 1
ATOM 1298 C CA . ILE A 1 167 ? -1.109 -16.982 8.976 1.00 86.31 167 ILE A CA 1
ATOM 1299 C C . ILE A 1 167 ? -1.025 -18.479 8.654 1.00 86.31 167 ILE A C 1
ATOM 1301 O O . ILE A 1 167 ? -1.911 -19.017 7.989 1.00 86.31 167 ILE A O 1
ATOM 1305 N N . ASP A 1 168 ? 0.048 -19.129 9.104 1.00 83.00 168 ASP A N 1
ATOM 1306 C CA . ASP A 1 168 ? 0.341 -20.556 8.887 1.00 83.00 168 ASP A CA 1
ATOM 1307 C C . ASP A 1 168 ? 0.535 -20.982 7.418 1.00 83.00 168 ASP A C 1
ATOM 1309 O O . ASP A 1 168 ? 0.692 -22.168 7.127 1.00 83.00 168 ASP A O 1
ATOM 1313 N N . VAL A 1 169 ? 0.586 -20.028 6.483 1.00 84.44 169 VAL A N 1
ATOM 1314 C CA . VAL A 1 169 ? 0.949 -20.268 5.083 1.00 84.44 169 VAL A CA 1
ATOM 1315 C C . VAL A 1 169 ? 2.343 -19.699 4.842 1.00 84.44 169 VAL A C 1
ATOM 1317 O O . VAL A 1 169 ? 2.565 -18.497 4.976 1.00 84.44 169 VAL A O 1
ATOM 1320 N N . ALA A 1 170 ? 3.293 -20.574 4.501 1.00 80.19 170 ALA A N 1
ATOM 1321 C CA . ALA A 1 170 ? 4.684 -20.177 4.277 1.00 80.19 170 ALA A CA 1
ATOM 1322 C C . ALA A 1 170 ? 4.830 -19.252 3.058 1.00 80.19 170 ALA A C 1
ATOM 1324 O O . ALA A 1 170 ? 5.541 -18.247 3.118 1.00 80.19 170 ALA A O 1
ATOM 1325 N N . ASP A 1 171 ? 4.123 -19.576 1.975 1.00 84.56 171 ASP A N 1
ATOM 1326 C CA . ASP A 1 171 ? 4.198 -18.828 0.728 1.00 84.56 171 ASP A CA 1
ATOM 1327 C C . ASP A 1 171 ? 3.208 -17.670 0.717 1.00 84.56 171 ASP A C 1
ATOM 1329 O O . ASP A 1 171 ? 2.002 -17.826 0.934 1.00 84.56 171 ASP A O 1
ATOM 1333 N N . ARG A 1 172 ? 3.722 -16.484 0.402 1.00 88.81 172 ARG A N 1
ATOM 1334 C CA . ARG A 1 172 ? 2.874 -15.320 0.186 1.00 88.81 172 ARG A CA 1
ATOM 1335 C C . ARG A 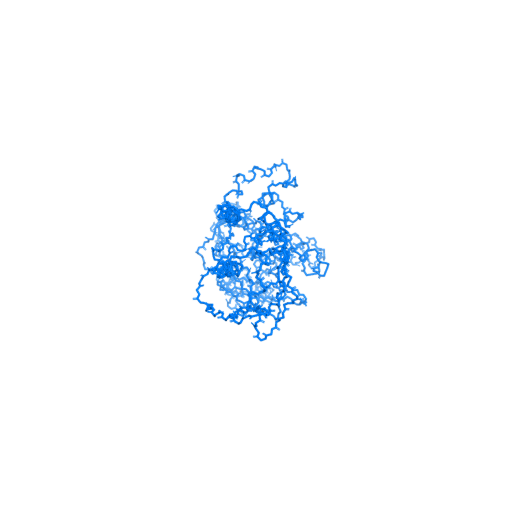1 172 ? 2.252 -15.363 -1.199 1.00 88.81 172 ARG A C 1
ATOM 1337 O O . ARG A 1 172 ? 2.860 -15.813 -2.167 1.00 88.81 172 ARG A O 1
ATOM 1344 N N . THR A 1 173 ? 1.027 -14.868 -1.290 1.00 89.12 173 THR A N 1
ATOM 1345 C CA . THR A 1 173 ? 0.300 -14.786 -2.556 1.00 89.12 173 THR A CA 1
ATOM 1346 C C . THR A 1 173 ? 0.407 -13.376 -3.111 1.00 89.12 173 THR A C 1
ATOM 1348 O O . THR A 1 173 ? 0.101 -12.416 -2.414 1.00 89.12 173 THR A O 1
ATOM 1351 N N . VAL A 1 174 ? 0.779 -13.242 -4.382 1.00 92.12 174 VAL A N 1
ATOM 1352 C CA . VAL A 1 174 ? 0.700 -11.958 -5.081 1.00 92.12 174 VAL A CA 1
ATOM 1353 C C . VAL A 1 174 ? -0.604 -11.885 -5.863 1.00 92.12 174 VAL A C 1
ATOM 1355 O O . VAL A 1 174 ? -0.975 -12.821 -6.571 1.00 92.12 174 VAL A O 1
ATOM 1358 N N . LEU A 1 175 ? -1.300 -10.757 -5.762 1.00 92.62 175 LEU A N 1
ATOM 1359 C CA . LEU A 1 175 ? -2.484 -10.460 -6.559 1.00 92.62 175 LEU A CA 1
ATOM 1360 C C . LEU A 1 175 ? -2.388 -9.071 -7.175 1.00 92.62 175 LEU A C 1
ATOM 1362 O O . LEU A 1 175 ? -1.953 -8.135 -6.523 1.00 92.62 175 LEU A O 1
ATOM 1366 N N . ILE A 1 176 ? -2.864 -8.908 -8.406 1.00 95.00 176 ILE A N 1
ATOM 1367 C CA . ILE A 1 176 ? -3.002 -7.583 -9.018 1.00 95.00 176 ILE A CA 1
ATOM 1368 C C . ILE A 1 176 ? -4.438 -7.099 -8.815 1.00 95.00 176 ILE A C 1
ATOM 1370 O O . ILE A 1 176 ? -5.395 -7.775 -9.212 1.00 95.00 176 ILE A O 1
ATOM 1374 N N . LEU A 1 177 ? -4.600 -5.957 -8.152 1.00 95.25 177 LEU A N 1
ATOM 1375 C CA . LEU A 1 177 ? -5.865 -5.255 -7.984 1.00 95.25 177 LEU A CA 1
ATOM 1376 C C . LEU A 1 177 ? -5.962 -4.164 -9.055 1.00 95.25 177 LEU A C 1
ATOM 1378 O O . LEU A 1 177 ? -5.300 -3.138 -8.954 1.00 95.25 177 LEU A O 1
ATOM 1382 N N . SER A 1 178 ? -6.762 -4.409 -10.093 1.00 93.38 178 SER A N 1
ATOM 1383 C CA . SER A 1 178 ? -7.005 -3.474 -11.206 1.00 93.38 178 SER A CA 1
ATOM 1384 C C . SER A 1 178 ? -8.405 -2.853 -11.184 1.00 93.38 178 SER A C 1
ATOM 1386 O O . SER A 1 178 ? -8.622 -1.791 -11.760 1.00 93.38 178 SER A O 1
ATOM 1388 N N . ASN A 1 179 ? -9.351 -3.525 -10.525 1.00 90.88 179 ASN A N 1
ATOM 1389 C CA . ASN A 1 179 ? -10.750 -3.118 -10.411 1.00 90.88 179 ASN A CA 1
ATOM 1390 C C . ASN A 1 179 ? -11.009 -2.489 -9.040 1.00 90.88 179 ASN A C 1
ATOM 1392 O O . ASN A 1 179 ? -10.232 -2.697 -8.105 1.00 90.88 179 ASN A O 1
ATOM 1396 N N . GLU A 1 180 ? -12.135 -1.789 -8.898 1.00 89.94 180 GLU A N 1
ATOM 1397 C CA . GLU A 1 180 ? -12.549 -1.177 -7.630 1.00 89.94 180 GLU A CA 1
ATOM 1398 C C . GLU A 1 180 ? -12.644 -2.187 -6.492 1.00 89.94 180 GLU A C 1
ATOM 1400 O O . GLU A 1 180 ? -12.253 -1.886 -5.368 1.00 89.94 180 GLU A O 1
ATOM 1405 N N . THR A 1 181 ? -13.149 -3.388 -6.773 1.00 92.19 181 THR A N 1
ATOM 1406 C CA . THR A 1 181 ? -13.326 -4.437 -5.770 1.00 92.19 181 THR A CA 1
ATOM 1407 C C . THR A 1 181 ? -12.782 -5.772 -6.259 1.00 92.19 181 THR A C 1
ATOM 1409 O O . THR A 1 181 ? -12.832 -6.090 -7.452 1.00 92.19 181 THR A O 1
ATOM 1412 N N . LYS A 1 182 ? -12.227 -6.560 -5.336 1.00 93.00 182 LYS A N 1
ATOM 1413 C CA . LYS A 1 182 ? -11.742 -7.915 -5.602 1.00 93.00 182 LYS A CA 1
ATOM 1414 C C . LYS A 1 182 ? -11.847 -8.767 -4.348 1.00 93.00 182 LYS A C 1
ATOM 1416 O O . LYS A 1 182 ? -11.284 -8.431 -3.307 1.00 93.00 182 LYS A O 1
ATOM 1421 N N . MET A 1 183 ? -12.513 -9.906 -4.481 1.00 89.50 183 MET A N 1
ATOM 1422 C CA . MET A 1 183 ? -12.576 -10.911 -3.429 1.00 89.50 183 MET A CA 1
ATOM 1423 C C . MET A 1 183 ? -11.425 -11.907 -3.590 1.00 89.50 183 MET A C 1
ATOM 1425 O O . MET A 1 183 ? -11.169 -12.408 -4.688 1.00 89.50 183 MET A O 1
ATOM 1429 N N . VAL A 1 184 ? -10.720 -12.172 -2.495 1.00 85.62 184 VAL A N 1
ATOM 1430 C CA . VAL A 1 184 ? -9.644 -13.159 -2.407 1.00 85.62 184 VAL A CA 1
ATOM 1431 C C . VAL A 1 184 ? -10.127 -14.276 -1.499 1.00 85.62 184 VAL A C 1
ATOM 1433 O O . VAL A 1 184 ? -10.334 -14.070 -0.301 1.00 85.62 184 VAL A O 1
ATOM 1436 N N . ARG A 1 185 ? -10.319 -15.460 -2.081 1.00 84.50 185 ARG A N 1
ATOM 1437 C CA . ARG A 1 185 ? -10.767 -16.638 -1.338 1.00 84.50 185 ARG A CA 1
ATOM 1438 C C . ARG A 1 185 ? -9.654 -17.146 -0.437 1.00 84.50 185 ARG A C 1
ATOM 1440 O O . ARG A 1 185 ? -8.531 -17.346 -0.899 1.00 84.50 185 ARG A O 1
ATOM 1447 N N . LEU A 1 186 ? -9.988 -17.417 0.818 1.00 76.25 186 LEU A N 1
ATOM 1448 C CA . LEU A 1 186 ? -9.097 -18.077 1.763 1.00 76.25 186 LEU A CA 1
ATOM 1449 C C . LEU A 1 186 ? -9.624 -19.484 2.031 1.00 76.25 186 LEU A C 1
ATOM 1451 O O . LEU A 1 186 ? -10.816 -19.690 2.234 1.00 76.25 186 LEU A O 1
ATOM 1455 N N . LYS A 1 187 ? -8.724 -20.473 2.050 1.00 69.38 187 LYS A N 1
ATOM 1456 C CA . LYS A 1 187 ? -9.092 -21.855 2.405 1.00 69.38 187 LYS A CA 1
ATOM 1457 C C . LYS A 1 187 ? -9.466 -21.997 3.887 1.00 69.38 187 LYS A C 1
ATOM 1459 O O . LYS A 1 187 ? -10.037 -23.011 4.271 1.00 69.38 187 LYS A O 1
ATOM 1464 N N . HIS A 1 188 ? -9.116 -21.012 4.712 1.00 69.31 188 HIS A N 1
ATOM 1465 C CA . HIS A 1 188 ? -9.325 -21.013 6.155 1.00 69.31 188 HIS A CA 1
ATOM 1466 C C . HIS A 1 188 ? -9.593 -19.594 6.676 1.00 69.31 188 HIS A C 1
ATOM 1468 O O . HIS A 1 188 ? -9.203 -18.609 6.054 1.00 69.31 188 HIS A O 1
ATOM 1474 N N . ASN A 1 189 ? -10.183 -19.491 7.872 1.00 67.62 189 ASN A N 1
ATOM 1475 C CA . ASN A 1 189 ? -10.469 -18.226 8.574 1.00 67.62 189 ASN A CA 1
ATOM 1476 C C . ASN A 1 189 ? -9.213 -17.572 9.196 1.00 67.62 189 ASN A C 1
ATOM 1478 O O . ASN A 1 189 ? -9.283 -16.916 10.245 1.00 67.62 189 ASN A O 1
ATOM 1482 N N . GLY A 1 190 ? -8.048 -17.791 8.582 1.00 77.12 190 GLY A N 1
ATOM 1483 C CA . GLY A 1 190 ? -6.760 -17.294 9.053 1.00 77.12 190 GLY A CA 1
ATOM 1484 C C . GLY A 1 190 ? -6.706 -15.772 9.119 1.00 77.12 190 GLY A C 1
ATOM 1485 O O . GLY A 1 190 ? -7.469 -15.066 8.460 1.00 77.12 190 GLY A O 1
ATOM 1486 N N . LEU A 1 191 ? -5.802 -15.263 9.951 1.00 86.69 191 LEU A N 1
ATOM 1487 C CA . LEU A 1 191 ? -5.437 -13.855 9.938 1.00 86.69 191 LEU A CA 1
ATOM 1488 C C . LEU A 1 191 ? -4.621 -13.564 8.677 1.00 86.69 191 LEU A C 1
ATOM 1490 O O . LEU A 1 191 ? -3.814 -14.389 8.251 1.00 86.69 191 LEU A O 1
ATOM 1494 N N . MET A 1 192 ? -4.834 -12.395 8.085 1.00 89.69 192 MET A N 1
ATOM 1495 C CA . MET A 1 192 ? -4.176 -11.998 6.851 1.00 89.69 192 MET A CA 1
ATOM 1496 C C . MET A 1 192 ? -3.664 -10.566 6.964 1.00 89.69 192 MET A C 1
ATOM 1498 O O . MET A 1 192 ? -4.340 -9.703 7.523 1.00 89.69 192 MET A O 1
ATOM 1502 N N . VAL A 1 193 ? -2.486 -10.324 6.395 1.00 93.69 193 VAL A N 1
ATOM 1503 C CA . VAL A 1 193 ? -1.895 -8.996 6.239 1.00 93.69 193 VAL A CA 1
ATOM 1504 C C . VAL A 1 193 ? -1.660 -8.745 4.755 1.00 93.69 193 VAL A C 1
ATOM 1506 O O . VAL A 1 193 ? -1.019 -9.545 4.070 1.00 93.69 193 VAL A O 1
ATOM 1509 N N . VAL A 1 194 ? -2.193 -7.629 4.262 1.00 94.75 194 VAL A N 1
ATOM 1510 C CA . VAL A 1 194 ? -1.917 -7.121 2.916 1.00 94.75 194 VAL A CA 1
ATOM 1511 C C . VAL A 1 194 ? -0.687 -6.219 2.987 1.00 94.75 194 VAL A C 1
ATOM 1513 O O . VAL A 1 194 ? -0.583 -5.373 3.872 1.00 94.75 194 VAL A O 1
ATOM 1516 N N . ASP A 1 195 ? 0.230 -6.429 2.050 1.00 93.38 195 ASP A N 1
ATOM 1517 C CA . ASP A 1 195 ? 1.527 -5.772 1.898 1.00 93.38 195 ASP A CA 1
ATOM 1518 C C . ASP A 1 195 ? 2.348 -5.676 3.203 1.00 93.38 195 ASP A C 1
ATOM 1520 O O . ASP A 1 195 ? 2.727 -4.584 3.638 1.00 93.38 195 ASP A O 1
ATOM 1524 N N . PRO A 1 196 ? 2.657 -6.817 3.853 1.00 91.25 196 PRO A N 1
ATOM 1525 C CA . PRO A 1 196 ? 3.344 -6.838 5.153 1.00 91.25 196 PRO A CA 1
ATOM 1526 C C . PRO A 1 196 ? 4.723 -6.152 5.136 1.00 91.25 196 PRO A C 1
ATOM 1528 O O . PRO A 1 196 ? 5.184 -5.625 6.159 1.00 91.25 196 PRO A O 1
ATOM 1531 N N . ASP A 1 197 ? 5.370 -6.133 3.968 1.00 88.75 197 ASP A N 1
ATOM 1532 C CA . ASP A 1 197 ? 6.704 -5.572 3.763 1.00 88.75 197 ASP A CA 1
ATOM 1533 C C . ASP A 1 197 ? 6.689 -4.138 3.208 1.00 88.75 197 ASP A C 1
ATOM 1535 O O . ASP A 1 197 ? 7.757 -3.568 2.985 1.00 88.75 197 ASP A O 1
ATOM 1539 N N . ARG A 1 198 ? 5.506 -3.540 2.992 1.00 89.62 198 ARG A N 1
ATOM 1540 C CA . ARG A 1 198 ? 5.352 -2.211 2.376 1.00 89.62 198 ARG A CA 1
ATOM 1541 C C . ARG A 1 198 ? 6.139 -2.097 1.061 1.00 89.62 198 ARG A C 1
ATOM 1543 O O . ARG A 1 198 ? 6.999 -1.230 0.869 1.00 89.62 198 ARG A O 1
ATOM 1550 N N . ARG A 1 199 ? 5.892 -3.040 0.154 1.00 89.94 199 ARG A N 1
ATOM 1551 C CA . ARG A 1 199 ? 6.451 -3.048 -1.206 1.00 89.94 199 ARG A CA 1
ATOM 1552 C C . ARG A 1 199 ? 5.633 -2.195 -2.168 1.00 89.94 199 ARG A C 1
ATOM 1554 O O . ARG A 1 199 ? 6.119 -1.894 -3.255 1.00 89.94 199 ARG A O 1
ATOM 1561 N N . THR A 1 200 ? 4.434 -1.787 -1.767 1.00 91.94 200 THR A N 1
ATOM 1562 C CA . THR A 1 200 ? 3.521 -0.991 -2.582 1.00 91.94 200 THR A CA 1
ATOM 1563 C C . THR A 1 200 ? 3.444 0.456 -2.114 1.00 91.94 200 THR A C 1
ATOM 1565 O O . THR A 1 200 ? 3.616 0.768 -0.935 1.00 91.94 200 THR A O 1
ATOM 1568 N N . HIS A 1 201 ? 3.149 1.358 -3.051 1.00 91.06 201 HIS A N 1
ATOM 1569 C CA . HIS A 1 201 ? 2.887 2.770 -2.764 1.00 91.06 201 HIS A CA 1
ATOM 1570 C C . HIS A 1 201 ? 1.397 2.995 -2.485 1.00 91.06 201 HIS A C 1
ATOM 1572 O O . HIS A 1 201 ? 0.688 3.610 -3.282 1.00 91.06 201 HIS A O 1
ATOM 1578 N N . THR A 1 202 ? 0.892 2.414 -1.395 1.00 92.88 202 THR A N 1
ATOM 1579 C CA . THR A 1 202 ? -0.537 2.449 -1.044 1.00 92.88 202 THR A CA 1
ATOM 1580 C C . THR A 1 202 ? -0.760 2.590 0.457 1.00 92.88 202 THR A C 1
ATOM 1582 O O . THR A 1 202 ? 0.118 2.275 1.257 1.00 92.88 202 THR A O 1
ATOM 1585 N N . ILE A 1 203 ? -1.945 3.071 0.839 1.00 94.69 203 ILE A N 1
ATOM 1586 C CA . ILE A 1 203 ? -2.433 3.015 2.220 1.00 94.69 203 ILE A CA 1
ATOM 1587 C C . ILE A 1 203 ? -3.382 1.833 2.337 1.00 94.69 203 ILE A C 1
ATOM 1589 O O . ILE A 1 203 ? -4.352 1.738 1.581 1.00 94.69 203 ILE A O 1
ATOM 1593 N N . ILE A 1 204 ? -3.146 0.970 3.321 1.00 96.56 204 ILE A N 1
ATOM 1594 C CA . ILE A 1 204 ? -3.992 -0.194 3.573 1.00 96.56 204 ILE A CA 1
ATOM 1595 C C . ILE A 1 204 ? -4.675 -0.029 4.922 1.00 96.56 204 ILE A C 1
ATOM 1597 O O . ILE A 1 204 ? -4.032 0.084 5.964 1.00 96.56 204 ILE A O 1
ATOM 1601 N N . VAL A 1 205 ? -6.004 -0.047 4.902 1.00 97.12 205 VAL A N 1
ATOM 1602 C CA . VAL A 1 205 ? -6.827 0.022 6.106 1.00 97.12 205 VAL A CA 1
ATOM 1603 C C . VAL A 1 205 ? -7.711 -1.198 6.236 1.00 97.12 205 VAL A C 1
ATOM 1605 O O . VAL A 1 205 ? -8.180 -1.757 5.248 1.00 97.12 205 VAL A O 1
ATOM 1608 N N . TYR A 1 206 ? -7.974 -1.592 7.471 1.00 96.94 206 TYR A N 1
ATOM 1609 C CA . TYR A 1 206 ? -8.730 -2.793 7.786 1.00 96.94 206 TYR A CA 1
ATOM 1610 C C . TYR A 1 206 ? -10.075 -2.441 8.432 1.00 96.94 206 TYR A C 1
ATOM 1612 O O . TYR A 1 206 ? -10.286 -1.341 8.946 1.00 96.94 206 TYR A O 1
ATOM 1620 N N . GLU A 1 207 ? -11.021 -3.371 8.394 1.00 94.31 207 GLU A N 1
ATOM 1621 C CA . GLU A 1 207 ? -12.210 -3.298 9.242 1.00 94.31 207 GLU A CA 1
ATOM 1622 C C . GLU A 1 207 ? -11.859 -3.508 10.729 1.00 94.31 207 GLU A C 1
ATOM 1624 O O . GLU A 1 207 ? -10.850 -4.156 11.035 1.00 94.31 207 GLU A O 1
ATOM 1629 N N . PRO A 1 208 ? -12.664 -2.972 11.672 1.00 95.06 208 PRO A N 1
ATOM 1630 C CA . PRO A 1 208 ? -12.336 -3.009 13.099 1.00 95.06 208 PRO A CA 1
ATOM 1631 C C . PRO A 1 208 ? -12.140 -4.427 13.637 1.00 95.06 208 PRO A C 1
ATOM 1633 O O . PRO A 1 208 ? -11.288 -4.642 14.494 1.00 95.06 208 PRO A O 1
ATOM 1636 N N . GLU A 1 209 ? -12.879 -5.406 13.115 1.00 93.19 209 GLU A N 1
ATOM 1637 C CA . GLU A 1 209 ? -12.741 -6.816 13.481 1.00 93.19 209 GLU A CA 1
ATOM 1638 C C . GLU A 1 209 ? -11.344 -7.355 13.146 1.00 93.19 209 GLU A C 1
ATOM 1640 O O . GLU A 1 209 ? -10.739 -8.084 13.933 1.00 93.19 209 GLU A O 1
ATOM 1645 N N . VAL A 1 210 ? -10.816 -6.984 11.978 1.00 94.44 210 VAL A N 1
ATOM 1646 C CA . VAL A 1 210 ? -9.497 -7.428 11.518 1.00 94.44 210 VAL A CA 1
ATOM 1647 C C . VAL A 1 210 ? -8.400 -6.705 12.295 1.00 94.44 210 VAL A C 1
ATOM 1649 O O . VAL A 1 210 ? -7.461 -7.349 12.757 1.00 94.44 210 VAL A O 1
ATOM 1652 N N . TYR A 1 211 ? -8.550 -5.398 12.523 1.00 96.69 211 TYR A N 1
ATOM 1653 C CA . TYR A 1 211 ? -7.645 -4.626 13.376 1.00 96.69 211 TYR A CA 1
ATOM 1654 C C . TYR A 1 211 ? -7.548 -5.186 14.799 1.00 96.69 211 TYR A C 1
ATOM 1656 O O . TYR A 1 211 ? -6.443 -5.341 15.321 1.00 96.69 211 TYR A O 1
ATOM 1664 N N . LEU A 1 212 ? -8.685 -5.535 15.410 1.00 95.25 212 LEU A N 1
ATOM 1665 C CA . LEU A 1 212 ? -8.714 -6.126 16.746 1.00 95.25 212 LEU A CA 1
ATOM 1666 C C . LEU A 1 212 ? -7.965 -7.467 16.782 1.00 95.25 212 LEU A C 1
ATOM 1668 O O . LEU A 1 212 ? -7.145 -7.689 17.669 1.00 95.25 212 LEU A O 1
ATOM 1672 N N . ARG A 1 213 ? -8.178 -8.335 15.784 1.00 93.25 213 ARG A N 1
ATOM 1673 C CA . ARG A 1 213 ? -7.445 -9.608 15.680 1.00 93.25 213 ARG A CA 1
ATOM 1674 C C . ARG A 1 213 ? -5.942 -9.403 15.481 1.00 93.25 213 ARG A C 1
ATOM 1676 O O . ARG A 1 213 ? -5.158 -10.153 16.052 1.00 93.25 213 ARG A O 1
ATOM 1683 N N . LEU A 1 214 ? -5.536 -8.404 14.693 1.00 95.12 214 LEU A N 1
ATOM 1684 C CA . LEU A 1 214 ? -4.124 -8.072 14.474 1.00 95.12 214 LEU A CA 1
ATOM 1685 C C . LEU A 1 214 ? -3.448 -7.629 15.773 1.00 95.12 214 LEU A C 1
ATOM 1687 O O . LEU A 1 214 ? -2.396 -8.162 16.109 1.00 95.12 214 LEU A O 1
ATOM 1691 N N . VAL A 1 215 ? -4.054 -6.705 16.528 1.00 94.69 215 VAL A N 1
ATOM 1692 C CA . VAL A 1 215 ? -3.438 -6.224 17.774 1.00 94.69 215 VAL A CA 1
ATOM 1693 C C . VAL A 1 215 ? -3.376 -7.327 18.835 1.00 94.69 215 VAL A C 1
ATOM 1695 O O . VAL A 1 215 ? -2.330 -7.512 19.445 1.00 94.69 215 VAL A O 1
ATOM 1698 N N . GLN A 1 216 ? -4.423 -8.145 18.976 1.00 92.69 216 GLN A N 1
ATOM 1699 C CA . GLN A 1 216 ? -4.421 -9.298 19.890 1.00 92.69 216 GLN A CA 1
ATOM 1700 C C . GLN A 1 216 ? -3.359 -10.337 19.509 1.00 92.69 216 GLN A C 1
ATOM 1702 O O . GLN A 1 216 ? -2.700 -10.906 20.371 1.00 92.69 216 GLN A O 1
ATOM 1707 N N . CYS A 1 217 ? -3.141 -10.556 18.211 1.00 92.31 217 CYS A N 1
ATOM 1708 C CA . CYS A 1 217 ? -2.105 -11.458 17.713 1.00 92.31 217 CYS A CA 1
ATOM 1709 C C . CYS A 1 217 ? -0.697 -11.002 18.135 1.00 92.31 217 CYS A C 1
ATOM 1711 O O . CYS A 1 217 ? 0.158 -11.846 18.365 1.00 92.31 217 CYS A O 1
ATOM 1713 N N . THR A 1 218 ? -0.449 -9.704 18.354 1.00 91.06 218 THR A N 1
ATOM 1714 C CA . THR A 1 218 ? 0.867 -9.245 18.847 1.00 91.06 218 THR A CA 1
ATOM 1715 C C . THR A 1 218 ? 1.209 -9.716 20.263 1.00 91.06 218 THR A C 1
ATOM 1717 O O . THR A 1 218 ? 2.386 -9.770 20.613 1.00 91.06 218 THR A O 1
ATOM 1720 N N . GLU A 1 219 ? 0.210 -10.097 21.062 1.00 86.69 219 GLU A N 1
ATOM 1721 C CA . GLU A 1 219 ? 0.395 -10.613 22.424 1.00 86.69 219 GLU A CA 1
ATOM 1722 C C . GLU A 1 219 ? 0.646 -12.130 22.449 1.00 86.69 219 GLU A C 1
ATOM 1724 O O . GLU A 1 219 ? 1.104 -12.678 23.452 1.00 86.69 219 GLU A O 1
ATOM 1729 N N . VAL A 1 220 ? 0.372 -12.825 21.340 1.00 87.94 220 VAL A N 1
ATOM 1730 C CA . VAL A 1 220 ? 0.488 -14.282 21.240 1.00 87.94 220 VAL A CA 1
ATOM 1731 C C . VAL A 1 220 ? 1.835 -14.657 20.624 1.00 87.94 220 VAL A C 1
ATOM 1733 O O . VAL A 1 220 ? 2.159 -14.275 19.503 1.00 87.94 220 VAL A O 1
ATOM 1736 N N . SER A 1 221 ? 2.627 -15.478 21.316 1.00 83.81 221 SER A N 1
ATOM 1737 C CA . SER A 1 221 ? 3.962 -15.874 20.840 1.00 83.81 221 SER A CA 1
ATOM 1738 C C . SER A 1 221 ? 3.942 -16.607 19.492 1.00 83.81 221 SER A C 1
ATOM 1740 O O . SER A 1 221 ? 4.833 -16.387 18.670 1.00 83.81 221 SER A O 1
ATOM 1742 N N . SER A 1 222 ? 2.906 -17.409 19.215 1.00 84.25 222 SER A N 1
ATOM 1743 C CA . SER A 1 222 ? 2.738 -18.123 17.937 1.00 84.25 222 SER A CA 1
ATOM 1744 C C . SER A 1 222 ? 2.549 -17.191 16.737 1.00 84.25 222 SER A C 1
ATOM 1746 O O . SER A 1 222 ? 2.817 -17.577 15.606 1.00 84.25 222 SER A O 1
ATOM 1748 N N . CYS A 1 223 ? 2.124 -15.950 16.971 1.00 87.69 223 CYS A N 1
ATOM 1749 C CA . CYS A 1 223 ? 1.947 -14.943 15.935 1.00 87.69 223 CYS A CA 1
ATOM 1750 C C . CYS A 1 223 ? 3.242 -14.207 15.566 1.00 87.69 223 CYS A C 1
ATOM 1752 O O . CYS A 1 223 ? 3.290 -13.572 14.516 1.00 87.69 223 CYS A O 1
ATOM 1754 N N . SER A 1 224 ? 4.289 -14.281 16.393 1.00 84.62 224 SER A N 1
ATOM 1755 C CA . SER A 1 224 ? 5.505 -13.463 16.244 1.00 84.62 224 SER A CA 1
ATOM 1756 C C . SER A 1 224 ? 6.246 -13.672 14.916 1.00 84.62 224 SER A C 1
ATOM 1758 O O . SER A 1 224 ? 6.842 -12.736 14.384 1.00 84.62 224 SER A O 1
ATOM 1760 N N . THR A 1 225 ? 6.179 -14.877 14.342 1.00 85.12 225 THR A N 1
ATOM 1761 C CA . THR A 1 225 ? 6.776 -15.184 13.033 1.00 85.12 225 THR A CA 1
ATOM 1762 C C . THR A 1 225 ? 5.983 -14.570 11.877 1.00 85.12 225 THR A C 1
ATOM 1764 O O . THR A 1 225 ? 6.570 -14.150 10.880 1.00 85.12 225 THR A O 1
ATOM 1767 N N . PHE A 1 226 ? 4.657 -14.497 12.015 1.00 88.81 226 PHE A N 1
ATOM 1768 C CA . PHE A 1 226 ? 3.743 -13.968 11.004 1.00 88.81 226 PHE A CA 1
ATOM 1769 C C . PHE A 1 226 ? 3.640 -12.437 11.063 1.00 88.81 226 PHE A C 1
ATOM 1771 O O . PHE A 1 226 ? 3.805 -11.757 10.051 1.00 88.81 226 PHE A O 1
ATOM 1778 N N . LEU A 1 227 ? 3.391 -11.890 12.254 1.00 92.19 227 LEU A N 1
ATOM 1779 C CA . LEU A 1 227 ? 3.182 -10.468 12.495 1.00 92.19 227 LEU A CA 1
ATOM 1780 C C . LEU A 1 227 ? 4.378 -9.881 13.247 1.00 92.19 227 LEU A C 1
ATOM 1782 O O . LEU A 1 227 ? 4.378 -9.752 14.471 1.00 92.19 227 LEU A O 1
ATOM 1786 N N . LYS A 1 228 ? 5.408 -9.509 12.485 1.00 90.94 228 LYS A N 1
ATOM 1787 C CA . LYS A 1 228 ? 6.604 -8.861 13.031 1.00 90.94 228 LYS A CA 1
ATOM 1788 C C . LYS A 1 228 ? 6.273 -7.471 13.603 1.00 90.94 228 LYS A C 1
ATOM 1790 O O . LYS A 1 228 ? 5.372 -6.799 13.084 1.00 90.94 228 LYS A O 1
ATOM 1795 N N . PRO A 1 229 ? 7.015 -6.982 14.615 1.00 91.06 229 PRO A N 1
ATOM 1796 C CA . PRO A 1 229 ? 6.807 -5.645 15.177 1.00 91.06 229 PRO A CA 1
ATOM 1797 C C . PRO A 1 229 ? 6.845 -4.521 14.132 1.00 91.06 229 PRO A C 1
ATOM 1799 O O . PRO A 1 229 ? 6.070 -3.570 14.220 1.00 91.06 229 PRO A O 1
ATOM 1802 N N . GLU A 1 230 ? 7.705 -4.637 13.122 1.00 88.94 230 GLU A N 1
ATOM 1803 C CA . GLU A 1 230 ? 7.853 -3.669 12.032 1.00 88.94 230 GLU A CA 1
ATOM 1804 C C . GLU A 1 230 ? 6.609 -3.660 11.135 1.00 88.94 230 GLU A C 1
ATOM 1806 O O . GLU A 1 230 ? 6.125 -2.595 10.745 1.00 88.94 230 GLU A O 1
ATOM 1811 N N . THR A 1 231 ? 6.040 -4.838 10.860 1.00 92.06 231 THR A N 1
ATOM 1812 C CA . THR A 1 231 ? 4.779 -4.982 10.123 1.00 92.06 231 THR A CA 1
ATOM 1813 C C . THR A 1 231 ? 3.625 -4.355 10.900 1.00 92.06 231 THR A C 1
ATOM 1815 O O . THR A 1 231 ? 2.873 -3.563 10.333 1.00 92.06 231 THR A O 1
ATOM 1818 N N . MET A 1 232 ? 3.517 -4.613 12.208 1.00 94.38 232 MET A N 1
ATOM 1819 C CA . MET A 1 232 ? 2.476 -3.984 13.026 1.00 94.38 232 MET A CA 1
ATOM 1820 C C . MET A 1 232 ? 2.640 -2.459 13.097 1.00 94.38 232 MET A C 1
ATOM 1822 O O . MET A 1 232 ? 1.655 -1.730 12.987 1.00 94.38 232 MET A O 1
ATOM 1826 N N . LYS A 1 233 ? 3.877 -1.954 13.198 1.00 92.12 233 LYS A N 1
ATOM 1827 C CA . LYS A 1 233 ? 4.164 -0.511 13.140 1.00 92.12 233 LYS A CA 1
ATOM 1828 C C . LYS A 1 233 ? 3.670 0.111 11.828 1.00 92.12 233 LYS A C 1
ATOM 1830 O O . LYS A 1 233 ? 3.089 1.192 11.845 1.00 92.12 233 LYS A O 1
ATOM 1835 N N . ARG A 1 234 ? 3.852 -0.566 10.689 1.00 91.31 234 ARG A N 1
ATOM 1836 C CA . ARG A 1 234 ? 3.340 -0.112 9.379 1.00 91.31 234 ARG A CA 1
ATOM 1837 C C . ARG A 1 234 ? 1.810 -0.086 9.341 1.00 91.31 234 ARG A C 1
ATOM 1839 O O . ARG A 1 234 ? 1.241 0.925 8.939 1.00 91.31 234 ARG A O 1
ATOM 1846 N N . ILE A 1 235 ? 1.157 -1.143 9.826 1.00 95.69 235 ILE A N 1
ATOM 1847 C CA . ILE A 1 235 ? -0.311 -1.221 9.929 1.00 95.69 235 ILE A CA 1
ATOM 1848 C C . ILE A 1 235 ? -0.856 -0.087 10.813 1.00 95.69 235 ILE A C 1
ATOM 1850 O O . ILE A 1 235 ? -1.835 0.568 10.454 1.00 95.69 235 ILE A O 1
ATOM 1854 N N . ALA A 1 236 ? -0.206 0.176 11.949 1.00 95.50 236 ALA A N 1
ATOM 1855 C CA . ALA A 1 236 ? -0.572 1.255 12.859 1.00 95.50 236 ALA A CA 1
ATOM 1856 C C . ALA A 1 236 ? -0.388 2.643 12.221 1.00 95.50 236 ALA A C 1
ATOM 1858 O O . ALA A 1 236 ? -1.246 3.508 12.387 1.00 95.50 236 ALA A O 1
ATOM 1859 N N . ASN A 1 237 ? 0.677 2.851 11.440 1.00 92.69 237 ASN A N 1
ATOM 1860 C CA . ASN A 1 237 ? 0.895 4.100 10.707 1.00 92.69 237 ASN A CA 1
ATOM 1861 C C . ASN A 1 237 ? -0.215 4.372 9.680 1.00 92.69 237 ASN A C 1
ATOM 1863 O O . ASN A 1 237 ? -0.712 5.497 9.613 1.00 92.69 237 ASN A O 1
ATOM 1867 N N . ASP A 1 238 ? -0.634 3.359 8.918 1.00 95.25 238 ASP A N 1
ATOM 1868 C CA . ASP A 1 238 ? -1.720 3.505 7.936 1.00 95.25 238 ASP A CA 1
ATOM 1869 C C . ASP A 1 238 ? -3.069 3.730 8.613 1.00 95.25 238 ASP A C 1
ATOM 1871 O O . ASP A 1 238 ? -3.845 4.588 8.185 1.00 95.25 238 ASP A O 1
ATOM 1875 N N . PHE A 1 239 ? -3.317 3.033 9.727 1.00 96.62 239 PHE A N 1
ATOM 1876 C CA . PHE A 1 239 ? -4.468 3.311 10.577 1.00 96.62 239 PHE A CA 1
ATOM 1877 C C . PHE A 1 239 ? -4.469 4.768 11.049 1.00 96.62 239 PHE A C 1
ATOM 1879 O O . PHE A 1 239 ? -5.466 5.460 10.873 1.00 96.62 239 PHE A O 1
ATOM 1886 N N . CYS A 1 240 ? -3.357 5.257 11.602 1.00 94.50 240 CYS A N 1
ATOM 1887 C CA . CYS A 1 240 ? -3.237 6.626 12.094 1.00 94.50 240 CYS A CA 1
ATOM 1888 C C . CYS A 1 240 ? -3.452 7.666 11.000 1.00 94.50 240 CYS A C 1
ATOM 1890 O O . CYS A 1 240 ? -4.160 8.651 11.217 1.00 94.50 240 CYS A O 1
ATOM 1892 N N . TRP A 1 241 ? -2.872 7.437 9.821 1.00 93.00 241 TRP A N 1
ATOM 1893 C CA . TRP A 1 241 ? -3.086 8.296 8.666 1.00 93.00 241 TRP A CA 1
ATOM 1894 C C . TRP A 1 241 ? -4.572 8.359 8.300 1.00 93.00 241 TRP A C 1
ATOM 1896 O O . TRP A 1 241 ? -5.137 9.446 8.178 1.00 93.00 241 TRP A O 1
ATOM 1906 N N . ALA A 1 242 ? -5.230 7.203 8.204 1.00 94.88 242 ALA A N 1
ATOM 1907 C CA . ALA A 1 242 ? -6.632 7.119 7.821 1.00 94.88 242 ALA A CA 1
ATOM 1908 C C . ALA A 1 242 ? -7.580 7.666 8.897 1.00 94.88 242 ALA A C 1
ATOM 1910 O O . ALA A 1 242 ? -8.587 8.302 8.582 1.00 94.88 242 ALA A O 1
ATOM 1911 N N . PHE A 1 243 ? -7.249 7.447 10.168 1.00 95.31 243 PHE A N 1
ATOM 1912 C CA . PHE A 1 243 ? -8.020 7.904 11.313 1.00 95.31 243 PHE A CA 1
ATOM 1913 C C . PHE A 1 243 ? -7.999 9.424 11.421 1.00 95.31 243 PHE A C 1
ATOM 1915 O O . PHE A 1 243 ? -9.061 10.042 11.428 1.00 95.31 243 PHE A O 1
ATOM 1922 N N . LEU A 1 244 ? -6.808 10.027 11.397 1.00 92.44 244 LEU A N 1
ATOM 1923 C CA . LEU A 1 244 ? -6.655 11.483 11.422 1.00 92.44 244 LEU A CA 1
ATOM 1924 C C . LEU A 1 244 ? -7.121 12.144 10.114 1.00 92.44 244 LEU A C 1
ATOM 1926 O O . LEU A 1 244 ? -7.509 13.306 10.120 1.00 92.44 244 LEU A O 1
ATOM 1930 N N . GLY A 1 245 ? -7.121 11.408 8.998 1.00 91.38 245 GLY A N 1
ATOM 1931 C CA . GLY A 1 245 ? -7.711 11.823 7.721 1.00 91.38 245 GLY A CA 1
ATOM 1932 C C . GLY A 1 245 ? -9.234 11.656 7.636 1.00 91.38 245 GLY A C 1
ATOM 1933 O O . GLY A 1 245 ? -9.814 11.909 6.585 1.00 91.38 245 GLY A O 1
ATOM 1934 N N . ASN A 1 246 ? -9.899 11.235 8.718 1.00 92.56 246 ASN A N 1
ATOM 1935 C CA . ASN A 1 246 ? -11.351 11.048 8.780 1.00 92.56 246 ASN A CA 1
ATOM 1936 C C . ASN A 1 246 ? -11.908 10.032 7.752 1.00 92.56 246 ASN A C 1
ATOM 1938 O O . ASN A 1 246 ? -13.014 10.185 7.231 1.00 92.56 246 ASN A O 1
ATOM 1942 N N . HIS A 1 247 ? -11.153 8.968 7.462 1.00 93.56 247 HIS A N 1
ATOM 1943 C CA . HIS A 1 247 ? -11.521 7.936 6.483 1.00 93.56 247 HIS A CA 1
ATOM 1944 C C . HIS A 1 247 ? -12.323 6.760 7.069 1.00 93.56 247 HIS A C 1
ATOM 1946 O O . HIS A 1 247 ? -12.651 5.822 6.334 1.00 93.56 247 HIS A O 1
ATOM 1952 N N . PHE A 1 248 ? -12.647 6.774 8.363 1.00 95.12 248 PHE A N 1
ATOM 1953 C CA . PHE A 1 248 ? -13.427 5.719 9.015 1.00 95.12 248 PHE A CA 1
ATOM 1954 C C . PHE A 1 248 ? -14.840 6.175 9.362 1.00 95.12 248 PHE A C 1
ATOM 1956 O O . PHE A 1 248 ? -15.065 7.297 9.815 1.00 95.12 248 PHE A O 1
ATOM 1963 N N . THR A 1 249 ? -15.790 5.258 9.192 1.00 92.50 249 THR A N 1
ATOM 1964 C CA . THR A 1 249 ? -17.196 5.452 9.540 1.00 92.50 249 THR A CA 1
ATOM 1965 C C . THR A 1 249 ? -17.787 4.154 10.056 1.00 92.50 249 THR A C 1
ATOM 1967 O O . THR A 1 249 ? -17.431 3.076 9.580 1.00 92.50 249 THR A O 1
ATOM 1970 N N . ILE A 1 250 ? -18.740 4.257 10.971 1.00 92.06 250 ILE A N 1
ATOM 1971 C CA . ILE A 1 250 ? -19.573 3.139 11.405 1.00 92.06 250 ILE A CA 1
ATOM 1972 C C . ILE A 1 250 ? -20.860 3.166 10.571 1.00 92.06 250 ILE A C 1
ATOM 1974 O O . ILE A 1 250 ? -21.551 4.192 10.588 1.00 92.06 250 ILE A O 1
ATOM 1978 N N . PRO A 1 251 ? -21.186 2.086 9.834 1.00 89.50 251 PRO A N 1
ATOM 1979 C CA . PRO A 1 251 ? -22.474 1.959 9.161 1.00 89.50 251 PRO A CA 1
ATOM 1980 C C . PRO A 1 251 ? -23.625 2.034 10.170 1.00 89.50 251 PRO A C 1
ATOM 1982 O O . PRO A 1 251 ? -23.565 1.406 11.227 1.00 89.50 251 PRO A O 1
ATOM 1985 N N . GLU A 1 252 ? -24.688 2.772 9.852 1.00 85.50 252 GLU A N 1
ATOM 1986 C CA . GLU A 1 252 ? -25.829 2.975 10.765 1.00 85.50 252 GLU A CA 1
ATOM 1987 C C . GLU A 1 252 ? -26.532 1.665 11.147 1.00 85.50 252 GLU A C 1
ATOM 1989 O O . GLU A 1 252 ? -27.064 1.530 12.247 1.00 85.50 252 GLU A O 1
ATOM 1994 N N . ASN A 1 253 ? -26.489 0.671 10.259 1.00 86.69 253 ASN A N 1
ATOM 1995 C CA . ASN A 1 253 ? -27.032 -0.665 10.482 1.00 86.69 253 ASN A CA 1
ATOM 1996 C C . ASN A 1 253 ? -26.113 -1.582 11.312 1.00 86.69 253 ASN A C 1
ATOM 1998 O O . ASN A 1 253 ? -26.494 -2.720 11.580 1.00 86.69 253 ASN A O 1
ATOM 2002 N N . MET A 1 254 ? -24.920 -1.127 11.712 1.00 88.19 254 MET A N 1
ATOM 2003 C CA . MET A 1 254 ? -23.946 -1.928 12.465 1.00 88.19 254 MET A CA 1
ATOM 2004 C C . MET A 1 254 ? -23.371 -1.189 13.691 1.00 88.19 254 MET A C 1
ATOM 2006 O O . MET A 1 254 ? -22.147 -1.086 13.837 1.00 88.19 254 MET A O 1
ATOM 2010 N N . PRO A 1 255 ? -24.211 -0.700 14.626 1.00 88.56 255 PRO A N 1
ATOM 2011 C CA . PRO A 1 255 ? -23.754 0.040 15.807 1.00 88.56 255 PRO A CA 1
ATOM 2012 C C . PRO A 1 255 ? -22.839 -0.783 16.728 1.00 88.56 255 PRO A C 1
ATOM 2014 O O . PRO A 1 255 ? -22.029 -0.222 17.464 1.00 88.56 255 PRO A O 1
ATOM 2017 N N . GLN A 1 256 ? -22.908 -2.116 16.675 1.00 88.69 256 GLN A N 1
ATOM 2018 C CA . GLN A 1 256 ? -22.015 -3.011 17.412 1.00 88.69 256 GLN A CA 1
ATOM 2019 C C . GLN A 1 256 ? -20.532 -2.803 17.066 1.00 88.69 256 GLN A C 1
ATOM 2021 O O . GLN A 1 256 ? -19.685 -2.986 17.943 1.00 88.69 256 GLN A O 1
ATOM 2026 N N . LYS A 1 257 ? -20.213 -2.333 15.847 1.00 91.75 257 LYS A N 1
ATOM 2027 C CA . LYS A 1 257 ? -18.833 -2.016 15.442 1.00 91.75 257 LYS A CA 1
ATOM 2028 C C . LYS A 1 257 ? -18.217 -0.899 16.290 1.00 91.75 257 LYS A C 1
ATOM 2030 O O . LYS A 1 257 ? -16.999 -0.855 16.423 1.00 91.75 257 LYS A O 1
ATOM 2035 N N . ALA A 1 258 ? -19.029 -0.046 16.926 1.00 92.56 258 ALA A N 1
ATOM 2036 C CA . ALA A 1 258 ? -18.538 0.972 17.855 1.00 92.56 258 ALA A CA 1
ATOM 2037 C C . ALA A 1 258 ? -17.746 0.360 19.021 1.00 92.56 258 ALA A C 1
ATOM 2039 O O . ALA A 1 258 ? -16.674 0.858 19.346 1.00 92.56 258 ALA A O 1
ATOM 2040 N N . ARG A 1 259 ? -18.225 -0.751 19.607 1.00 91.56 259 ARG A N 1
ATOM 2041 C CA . ARG A 1 259 ? -17.542 -1.430 20.728 1.00 91.56 259 ARG A CA 1
ATOM 2042 C C . ARG A 1 259 ? -16.197 -2.005 20.288 1.00 91.56 259 ARG A C 1
ATOM 2044 O O . ARG A 1 259 ? -15.220 -1.871 21.015 1.00 91.56 259 ARG A O 1
ATOM 2051 N N . ILE A 1 260 ? -16.154 -2.607 19.100 1.00 95.00 260 ILE A N 1
ATOM 2052 C CA . ILE A 1 260 ? -14.941 -3.219 18.541 1.00 95.00 260 ILE A CA 1
ATOM 2053 C C . ILE A 1 260 ? -13.897 -2.135 18.257 1.00 95.00 260 ILE A C 1
ATOM 2055 O O . ILE A 1 260 ? -12.741 -2.288 18.640 1.00 95.00 260 ILE A O 1
ATOM 2059 N N . TRP A 1 261 ? -14.312 -1.000 17.682 1.00 95.69 261 TRP A N 1
ATOM 2060 C CA . TRP A 1 261 ? -13.442 0.165 17.518 1.00 95.69 261 TRP A CA 1
ATOM 2061 C C . TRP A 1 261 ? -12.885 0.672 18.850 1.00 95.69 261 TRP A C 1
ATOM 2063 O O . TRP A 1 261 ? -11.684 0.913 18.942 1.00 95.69 261 TRP A O 1
ATOM 2073 N N . THR A 1 262 ? -13.727 0.819 19.879 1.00 93.62 262 THR A N 1
ATOM 2074 C CA . THR A 1 262 ? -13.277 1.243 21.214 1.00 93.62 262 THR A CA 1
ATOM 2075 C C . THR A 1 262 ? -12.244 0.278 21.790 1.00 93.62 262 THR A C 1
ATOM 2077 O O . THR A 1 262 ? -11.201 0.726 22.250 1.00 93.62 262 THR A O 1
ATOM 2080 N N . GLN A 1 263 ? -12.498 -1.033 21.718 1.00 94.12 263 GLN A N 1
ATOM 2081 C CA . GLN A 1 263 ? -11.571 -2.058 22.209 1.00 94.12 263 GLN A CA 1
ATOM 2082 C C . GLN A 1 263 ? -10.236 -2.023 21.463 1.00 94.12 263 GLN A C 1
ATOM 2084 O O . GLN A 1 263 ? -9.184 -1.971 22.093 1.00 94.12 263 GLN A O 1
ATOM 2089 N N . PHE A 1 264 ? -10.268 -2.001 20.129 1.00 96.00 264 PHE A N 1
ATOM 2090 C CA . PHE A 1 264 ? -9.058 -1.921 19.316 1.00 96.00 264 PHE A CA 1
ATOM 2091 C C . PHE A 1 264 ? -8.237 -0.666 19.633 1.00 96.00 264 PHE A C 1
ATOM 2093 O O . PHE A 1 264 ? -7.036 -0.772 19.870 1.00 96.00 264 PHE A O 1
ATOM 2100 N N . MET A 1 265 ? -8.874 0.510 19.664 1.00 94.75 265 MET A N 1
ATOM 2101 C CA . MET A 1 265 ? -8.179 1.768 19.943 1.00 94.75 265 MET A CA 1
ATOM 2102 C C . MET A 1 265 ? -7.596 1.793 21.353 1.00 94.75 265 MET A C 1
ATOM 2104 O O . MET A 1 265 ? -6.479 2.270 21.521 1.00 94.75 265 MET A O 1
ATOM 2108 N N . GLN A 1 266 ? -8.301 1.245 22.346 1.00 92.00 266 GLN A N 1
ATOM 2109 C CA . GLN A 1 266 ? -7.784 1.135 23.707 1.00 92.00 266 GLN A CA 1
ATOM 2110 C C . GLN A 1 266 ? -6.493 0.307 23.738 1.00 92.00 266 GLN A C 1
ATOM 2112 O O . GLN A 1 266 ? -5.465 0.829 24.166 1.00 92.00 266 GLN A O 1
ATOM 2117 N N . ILE A 1 267 ? -6.520 -0.919 23.198 1.00 93.00 267 ILE A N 1
ATOM 2118 C CA . ILE A 1 267 ? -5.350 -1.813 23.174 1.00 93.00 267 ILE A CA 1
ATOM 2119 C C . ILE A 1 267 ? -4.202 -1.167 22.389 1.00 93.00 267 ILE A C 1
ATOM 2121 O O . ILE A 1 267 ? -3.083 -1.076 22.887 1.00 93.00 267 ILE A O 1
ATOM 2125 N N . LEU A 1 268 ? -4.464 -0.660 21.178 1.00 94.06 268 LEU A N 1
ATOM 2126 C CA . LEU A 1 268 ? -3.420 -0.071 20.337 1.00 94.06 268 LEU A CA 1
ATOM 2127 C C . LEU A 1 268 ? -2.760 1.142 21.007 1.00 94.06 268 LEU A C 1
ATOM 2129 O O . LEU A 1 268 ? -1.544 1.301 20.902 1.00 94.06 268 LEU A O 1
ATOM 2133 N N . SER A 1 269 ? -3.537 1.969 21.711 1.00 90.69 269 SER A N 1
ATOM 2134 C CA . SER A 1 269 ? -3.052 3.181 22.380 1.00 90.69 269 SER A CA 1
ATOM 2135 C C . SER A 1 269 ? -2.054 2.912 23.514 1.00 90.69 269 SER A C 1
ATOM 2137 O O . SER A 1 269 ? -1.250 3.783 23.843 1.00 90.69 269 SER A O 1
ATOM 2139 N N . GLU A 1 270 ? -2.070 1.705 24.083 1.00 88.19 270 GLU A N 1
ATOM 2140 C CA . GLU A 1 270 ? -1.142 1.271 25.133 1.00 88.19 270 GLU A CA 1
ATOM 2141 C C . GLU A 1 270 ? 0.183 0.733 24.559 1.00 88.19 270 GLU A C 1
ATOM 2143 O O . GLU A 1 270 ? 1.179 0.596 25.279 1.00 88.19 270 GLU A O 1
ATOM 2148 N N . THR A 1 271 ? 0.230 0.470 23.249 1.00 89.50 271 THR A N 1
ATOM 2149 C CA . THR A 1 271 ? 1.424 -0.030 22.560 1.00 89.50 271 THR A CA 1
ATOM 2150 C C . THR A 1 271 ? 2.415 1.081 22.204 1.00 89.50 271 THR A C 1
ATOM 2152 O O . THR A 1 271 ? 2.090 2.264 22.145 1.00 89.50 271 THR A O 1
ATOM 2155 N N . LYS A 1 272 ? 3.648 0.686 21.860 1.00 89.88 272 LYS A N 1
ATOM 2156 C CA . LYS A 1 272 ? 4.678 1.589 21.314 1.00 89.88 272 LYS A CA 1
ATOM 2157 C C . LYS A 1 272 ? 4.510 1.908 19.819 1.00 89.88 272 LYS A C 1
ATOM 2159 O O . LYS A 1 272 ? 5.364 2.582 19.248 1.00 89.88 272 LYS A O 1
ATOM 2164 N N . TYR A 1 273 ? 3.479 1.371 19.161 1.00 91.12 273 TYR A N 1
ATOM 2165 C CA . TYR A 1 273 ? 3.311 1.500 17.710 1.00 91.12 273 TYR A CA 1
ATOM 2166 C C . TYR A 1 273 ? 2.693 2.834 17.288 1.00 91.12 273 TYR A C 1
ATOM 2168 O O . TYR A 1 273 ? 2.832 3.219 16.130 1.00 91.12 273 TYR A O 1
ATOM 2176 N N . VAL A 1 274 ? 2.031 3.541 18.206 1.00 89.62 274 VAL A N 1
ATOM 2177 C CA . VAL A 1 274 ? 1.346 4.811 17.941 1.00 89.62 274 VAL A CA 1
ATOM 2178 C C . VAL A 1 274 ? 1.845 5.907 18.876 1.00 89.62 274 VAL A C 1
ATOM 2180 O O . VAL A 1 274 ? 2.187 5.654 20.027 1.00 89.62 274 VAL A O 1
ATOM 2183 N N . HIS A 1 275 ? 1.890 7.143 18.380 1.00 87.31 275 HIS A N 1
ATOM 2184 C CA . HIS A 1 275 ? 2.341 8.307 19.145 1.00 87.31 275 HIS A CA 1
ATOM 2185 C C . HIS A 1 275 ? 1.639 9.599 18.690 1.00 87.31 275 HIS A C 1
ATOM 2187 O O . HIS A 1 275 ? 0.925 9.621 17.682 1.00 87.31 275 HIS A O 1
ATOM 2193 N N . GLY A 1 276 ? 1.855 10.692 19.432 1.00 86.62 276 GLY A N 1
ATOM 2194 C CA . GLY A 1 276 ? 1.355 12.033 19.105 1.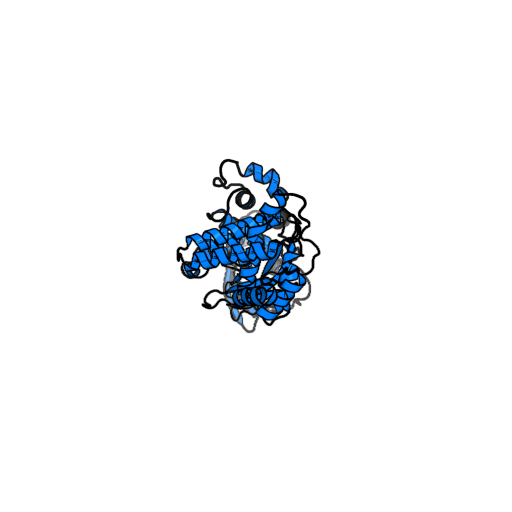00 86.62 276 GLY A CA 1
ATOM 2195 C C . GLY A 1 276 ? -0.173 12.121 19.013 1.00 86.62 276 GLY A C 1
ATOM 2196 O O . GLY A 1 276 ? -0.886 11.440 19.752 1.00 86.62 276 GLY A O 1
ATOM 2197 N N . SER A 1 277 ? -0.680 12.935 18.076 1.00 88.69 277 SER A N 1
ATOM 2198 C CA . SER A 1 277 ? -2.120 13.182 17.898 1.00 88.69 277 SER A CA 1
ATOM 2199 C C . SER A 1 277 ? -2.928 11.900 17.703 1.00 88.69 277 SER A C 1
ATOM 2201 O O . SER A 1 277 ? -4.027 11.788 18.230 1.00 88.69 277 SER A O 1
ATOM 2203 N N . CYS A 1 278 ? -2.380 10.914 16.984 1.00 91.25 278 CYS A N 1
ATOM 2204 C CA . CYS A 1 278 ? -3.073 9.653 16.744 1.00 91.25 278 CYS A CA 1
ATOM 2205 C C . CYS A 1 278 ? -3.346 8.899 18.053 1.00 91.25 278 CYS A C 1
ATOM 2207 O O . CYS A 1 278 ? -4.484 8.516 18.314 1.00 91.25 278 CYS A O 1
ATOM 2209 N N . ALA A 1 279 ? -2.324 8.751 18.903 1.00 89.25 279 ALA A N 1
ATOM 2210 C CA . ALA A 1 279 ? -2.469 8.120 20.212 1.00 89.25 279 ALA A CA 1
ATOM 2211 C C . ALA A 1 279 ? -3.419 8.924 21.119 1.00 89.25 279 ALA A C 1
ATOM 2213 O O . ALA A 1 279 ? -4.331 8.351 21.712 1.00 89.25 279 ALA A O 1
ATOM 2214 N N . CYS A 1 280 ? -3.284 10.256 21.149 1.00 88.25 280 CYS A N 1
ATOM 2215 C CA . CYS A 1 280 ? -4.169 11.125 21.930 1.00 88.25 280 CYS A CA 1
ATOM 2216 C C . CYS A 1 280 ? -5.645 11.012 21.530 1.00 88.25 280 CYS A C 1
ATOM 2218 O O . CYS A 1 280 ? -6.513 11.014 22.401 1.00 88.25 280 CYS A O 1
ATOM 2220 N N . CYS A 1 281 ? -5.944 10.886 20.233 1.00 90.62 281 CYS A N 1
ATOM 2221 C CA . CYS A 1 281 ? -7.314 10.708 19.753 1.00 90.62 281 CYS A CA 1
ATOM 2222 C C . CYS A 1 281 ? -7.891 9.319 20.066 1.00 90.62 281 CYS A C 1
ATOM 2224 O O . CYS A 1 281 ? -9.110 9.163 20.073 1.00 90.62 281 CYS A O 1
ATOM 2226 N N . MET A 1 282 ? -7.052 8.315 20.340 1.00 90.69 282 MET A N 1
ATOM 2227 C CA . MET A 1 282 ? -7.512 7.003 20.810 1.00 90.69 282 MET A CA 1
ATOM 2228 C C . MET A 1 282 ? -7.780 6.995 22.314 1.00 90.69 282 MET A C 1
ATOM 2230 O O . MET A 1 282 ? -8.755 6.396 22.761 1.00 90.69 282 MET A O 1
ATOM 2234 N N . ASN A 1 283 ? -6.934 7.672 23.094 1.00 84.56 283 ASN A N 1
ATOM 2235 C CA . ASN A 1 283 ? -7.070 7.750 24.541 1.00 84.56 283 ASN A CA 1
ATOM 2236 C C . ASN A 1 283 ? -6.624 9.126 25.064 1.00 84.56 283 ASN A C 1
ATOM 2238 O O . ASN A 1 283 ? -5.435 9.439 25.149 1.00 84.56 283 ASN A O 1
ATOM 2242 N N . LYS A 1 284 ? -7.614 9.934 25.469 1.00 76.06 284 LYS A N 1
ATOM 2243 C CA . LYS A 1 284 ? -7.433 11.308 25.967 1.00 76.06 284 LYS A CA 1
ATOM 2244 C C . LYS A 1 284 ? -6.552 11.395 27.219 1.00 76.06 284 LYS A C 1
ATOM 2246 O O . LYS A 1 284 ? -5.939 12.435 27.451 1.00 76.06 284 LYS A O 1
ATOM 2251 N N . ASN A 1 285 ? -6.505 10.328 28.016 1.00 68.25 285 ASN A N 1
ATOM 2252 C CA . ASN A 1 285 ? -5.820 10.292 29.308 1.00 68.25 285 ASN A CA 1
ATOM 2253 C C . ASN A 1 285 ? -4.376 9.779 29.205 1.00 68.25 285 ASN A C 1
ATOM 2255 O O . ASN A 1 285 ? -3.739 9.547 30.230 1.00 68.25 285 ASN A O 1
ATOM 2259 N N . LEU A 1 286 ? -3.850 9.568 27.995 1.00 65.50 286 LEU A N 1
ATOM 2260 C CA . LEU A 1 286 ? -2.475 9.114 27.827 1.00 65.50 286 LEU A CA 1
ATOM 2261 C C . LEU A 1 286 ? -1.469 10.177 28.267 1.00 65.50 286 LEU A C 1
ATOM 2263 O O . LEU A 1 286 ? -1.436 11.289 27.745 1.00 65.50 286 LEU A O 1
ATOM 2267 N N . GLU A 1 287 ? -0.580 9.780 29.173 1.00 55.50 287 GLU A N 1
ATOM 2268 C CA . GLU A 1 287 ? 0.543 10.607 29.629 1.00 55.50 287 GLU A CA 1
ATOM 2269 C C . GLU A 1 287 ? 1.766 10.503 28.699 1.00 55.50 287 GLU A C 1
ATOM 2271 O O . GLU A 1 287 ? 2.620 11.384 28.681 1.00 55.50 287 GLU A O 1
ATOM 2276 N N . ARG A 1 288 ? 1.856 9.438 27.886 1.00 56.72 288 ARG A N 1
ATOM 2277 C CA . ARG A 1 288 ? 3.036 9.105 27.061 1.00 56.72 288 ARG A CA 1
ATOM 2278 C C . ARG A 1 288 ? 3.137 9.859 25.724 1.00 56.72 288 ARG A C 1
ATOM 2280 O O . ARG A 1 288 ? 4.032 9.564 24.937 1.00 56.72 288 ARG A O 1
ATOM 2287 N N . SER A 1 289 ? 2.254 10.814 25.424 1.00 51.31 289 SER A N 1
ATOM 2288 C CA . SER A 1 289 ? 2.181 11.447 24.094 1.00 51.31 289 SER A CA 1
ATOM 2289 C C . SER A 1 289 ? 3.260 12.499 23.790 1.00 51.31 289 SER A C 1
ATOM 2291 O O . SER A 1 289 ? 3.252 13.054 22.692 1.00 51.31 289 SER A O 1
ATOM 2293 N N . GLY A 1 290 ? 4.194 12.770 24.709 1.00 55.47 290 GLY A N 1
ATOM 2294 C CA . GLY A 1 290 ? 5.290 13.728 24.520 1.00 55.47 290 GLY A CA 1
ATOM 2295 C C . GLY A 1 290 ? 5.132 15.009 25.348 1.00 55.47 290 GLY A C 1
ATOM 2296 O O . GLY A 1 290 ? 4.650 14.966 26.474 1.00 55.47 290 GLY A O 1
ATOM 2297 N N . SER A 1 291 ? 5.577 16.150 24.806 1.00 50.56 291 SER A N 1
ATOM 2298 C CA . SER A 1 291 ? 5.655 17.448 25.507 1.00 50.56 291 SER A CA 1
ATOM 2299 C C . SER A 1 291 ? 4.336 18.233 25.577 1.00 50.56 291 SER A C 1
ATOM 2301 O O . SER A 1 291 ? 4.217 19.150 26.389 1.00 50.56 291 SER A O 1
ATOM 2303 N N . VAL A 1 292 ? 3.342 17.886 24.751 1.00 58.22 292 VAL A N 1
ATOM 2304 C CA . VAL A 1 292 ? 2.029 18.549 24.685 1.00 58.22 292 VAL A CA 1
ATOM 2305 C C . VAL A 1 292 ? 0.959 17.617 25.251 1.00 58.22 292 VAL A C 1
ATOM 2307 O O . VAL A 1 292 ? 0.871 16.448 24.869 1.00 58.22 292 VAL A O 1
ATOM 2310 N N . ARG A 1 293 ? 0.131 18.132 26.171 1.00 68.25 293 ARG A N 1
ATOM 2311 C CA . ARG A 1 293 ? -0.970 17.367 26.778 1.00 68.25 293 ARG A CA 1
ATOM 2312 C C . ARG A 1 293 ? -1.981 16.964 25.704 1.00 68.25 293 ARG A C 1
ATOM 2314 O O . ARG A 1 293 ? -2.428 17.813 24.934 1.00 68.25 293 ARG A O 1
ATOM 2321 N N . CYS A 1 294 ? -2.429 15.706 25.723 1.00 78.00 294 CYS A N 1
ATOM 2322 C CA . CYS A 1 294 ? -3.454 15.209 24.797 1.00 78.00 294 CYS A CA 1
ATOM 2323 C C . CYS A 1 294 ? -4.747 16.035 24.784 1.00 78.00 294 CYS A C 1
ATOM 2325 O O . CYS A 1 294 ? -5.466 16.012 23.789 1.00 78.00 294 CYS A O 1
ATOM 2327 N N . SER A 1 295 ? -5.033 16.805 25.840 1.00 75.50 295 SER A N 1
ATOM 2328 C CA . SER A 1 295 ? -6.179 17.715 25.878 1.00 75.50 295 SER A CA 1
ATOM 2329 C C . SER A 1 295 ? -6.186 18.754 24.751 1.00 75.50 295 SER A C 1
ATOM 2331 O O . SER A 1 295 ? -7.268 19.129 24.319 1.00 75.50 295 SER A O 1
ATOM 2333 N N . TRP A 1 296 ? -5.024 19.192 24.256 1.00 77.19 296 TRP A N 1
ATOM 2334 C CA . TRP A 1 296 ? -4.938 20.190 23.181 1.00 77.19 296 TRP A CA 1
ATOM 2335 C C . TRP A 1 296 ? -5.241 19.550 21.826 1.00 77.19 296 TRP A C 1
ATOM 2337 O O . TRP A 1 296 ? -6.151 19.973 21.122 1.00 77.19 296 TRP A O 1
ATOM 2347 N N . HIS A 1 297 ? -4.571 18.432 21.526 1.00 81.56 297 HIS A N 1
ATOM 2348 C CA . HIS A 1 297 ? -4.857 17.632 20.332 1.00 81.56 297 HIS A CA 1
ATOM 2349 C C . HIS A 1 297 ? -6.318 17.178 20.259 1.00 81.56 297 HIS A C 1
ATOM 2351 O O . HIS A 1 297 ? -6.871 17.055 19.167 1.00 81.56 297 HIS A O 1
ATOM 2357 N N . TRP A 1 298 ? -6.942 16.937 21.416 1.00 81.19 298 TRP A N 1
ATOM 2358 C CA . TRP A 1 298 ? -8.344 16.555 21.482 1.00 81.19 298 TRP A CA 1
ATOM 2359 C C . TRP A 1 298 ? -9.261 17.612 20.870 1.00 81.19 298 TRP A C 1
ATOM 2361 O O . TRP A 1 298 ? -10.040 17.285 19.977 1.00 81.19 298 TRP A O 1
ATOM 2371 N N . ASN A 1 299 ? -9.122 18.859 21.314 1.00 81.25 299 ASN A N 1
ATOM 2372 C CA . ASN A 1 299 ? -9.972 19.961 20.877 1.00 81.25 299 ASN A CA 1
ATOM 2373 C C . ASN A 1 299 ? -9.692 20.349 19.416 1.00 81.25 299 ASN A C 1
ATOM 2375 O O . ASN A 1 299 ? -10.625 20.604 18.665 1.00 81.25 299 ASN A O 1
ATOM 2379 N N . ASP A 1 300 ? -8.421 20.347 19.006 1.00 79.88 300 ASP A N 1
ATOM 2380 C CA . ASP A 1 300 ? -8.022 20.848 17.683 1.00 79.88 300 ASP A CA 1
ATOM 2381 C C . ASP A 1 300 ? -8.218 19.824 16.556 1.00 79.88 300 ASP A C 1
ATOM 2383 O O . ASP A 1 300 ? -8.321 20.193 15.388 1.00 79.88 300 ASP A O 1
ATOM 2387 N N . VAL A 1 301 ? -8.195 18.526 16.880 1.00 84.31 301 VAL A N 1
ATOM 2388 C CA . VAL A 1 301 ? -8.175 17.452 15.875 1.00 84.31 301 VAL A CA 1
ATOM 2389 C C . VAL A 1 301 ? -9.215 16.380 16.171 1.00 84.31 301 VAL A C 1
ATOM 2391 O O . VAL A 1 301 ? -10.005 16.022 15.299 1.00 84.31 301 VAL A O 1
ATOM 2394 N N . CYS A 1 302 ? -9.221 15.829 17.386 1.00 87.56 302 CYS A N 1
ATOM 2395 C CA . CYS A 1 302 ? -9.992 14.618 17.669 1.00 87.56 302 CYS A CA 1
ATOM 2396 C C . CYS A 1 302 ? -11.508 14.865 17.673 1.00 87.56 302 CYS A C 1
ATOM 2398 O O . CYS A 1 302 ? -12.267 14.008 17.217 1.00 87.56 302 CYS A O 1
ATOM 2400 N N . GLU A 1 303 ? -11.963 16.030 18.141 1.00 86.25 303 GLU A N 1
ATOM 2401 C CA . GLU A 1 303 ? -13.390 16.375 18.190 1.00 86.25 303 GLU A CA 1
ATOM 2402 C C . GLU A 1 303 ? -14.049 16.449 16.813 1.00 86.25 303 GLU A C 1
ATOM 2404 O O . GLU A 1 303 ? -15.261 16.274 16.714 1.00 86.25 303 GLU A O 1
ATOM 2409 N N . GLU A 1 304 ? -13.287 16.641 15.735 1.00 89.12 304 GLU A N 1
ATOM 2410 C CA . GLU A 1 304 ? -13.830 16.690 14.377 1.00 89.12 304 GLU A CA 1
ATOM 2411 C C . GLU A 1 304 ? -13.995 15.304 13.737 1.00 89.12 304 GLU A C 1
ATOM 2413 O O . GLU A 1 304 ? -14.765 15.153 12.781 1.00 89.12 304 GLU A O 1
ATOM 2418 N N . LEU A 1 305 ? -13.348 14.273 14.292 1.00 91.94 305 LEU A N 1
ATOM 2419 C CA . LEU A 1 305 ? -13.307 12.935 13.705 1.00 91.94 305 LEU A CA 1
ATOM 2420 C C . LEU A 1 305 ? -14.676 12.250 13.761 1.00 91.94 305 LEU A C 1
ATOM 2422 O O . LEU A 1 305 ? -15.244 11.989 14.827 1.00 91.94 305 LEU A O 1
ATOM 2426 N N . ARG A 1 306 ? -15.195 11.874 12.586 1.00 93.44 306 ARG A N 1
ATOM 2427 C CA . ARG A 1 306 ? -16.515 11.248 12.427 1.00 93.44 306 ARG A CA 1
ATOM 2428 C C . ARG A 1 306 ? -16.617 9.934 13.191 1.00 93.44 306 ARG A C 1
ATOM 2430 O O . ARG A 1 306 ? -17.639 9.695 13.830 1.00 93.44 306 ARG A O 1
ATOM 2437 N N . LEU A 1 307 ? -15.567 9.111 13.162 1.00 93.69 307 LEU A N 1
ATOM 2438 C CA . LEU A 1 307 ? -15.536 7.844 13.892 1.00 93.69 307 LEU 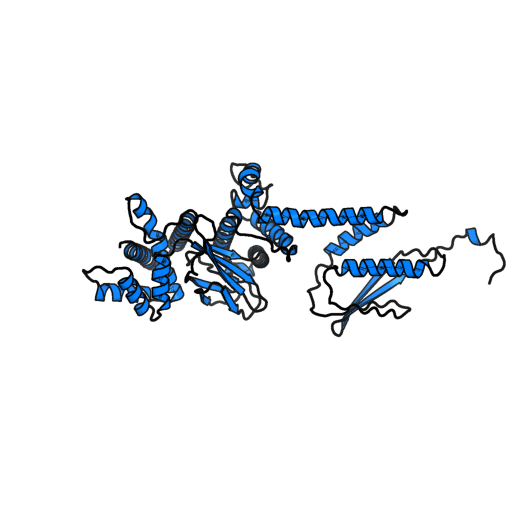A CA 1
ATOM 2439 C C . LEU A 1 307 ? -15.754 8.056 15.400 1.00 93.69 307 LEU A C 1
ATOM 2441 O O . LEU A 1 307 ? -16.592 7.377 15.989 1.00 93.69 307 LEU A O 1
ATOM 2445 N N . LEU A 1 308 ? -15.060 9.023 16.012 1.00 92.50 308 LEU A N 1
ATOM 2446 C CA . LEU A 1 308 ? -15.193 9.307 17.445 1.00 92.50 308 LEU A CA 1
ATOM 2447 C C . LEU A 1 308 ? -16.588 9.835 17.792 1.00 92.50 308 LEU A C 1
ATOM 2449 O O . LEU A 1 308 ? -17.201 9.339 18.738 1.00 92.50 308 LEU A O 1
ATOM 2453 N N . LYS A 1 309 ? -17.135 10.753 16.981 1.00 92.06 309 LYS A N 1
ATOM 2454 C CA . LYS A 1 309 ? -18.521 11.231 17.135 1.00 92.06 309 LYS A CA 1
ATOM 2455 C C . LYS A 1 309 ? -19.525 10.077 17.095 1.00 92.06 309 LYS A C 1
ATOM 2457 O O . LYS A 1 309 ? -20.421 10.001 17.933 1.00 92.06 309 LYS A O 1
ATOM 2462 N N . GLN A 1 310 ? -19.366 9.148 16.151 1.00 92.38 310 GLN A N 1
ATOM 2463 C CA . GLN A 1 310 ? -20.244 7.982 16.028 1.00 92.38 310 GLN A CA 1
ATOM 2464 C C . GLN A 1 310 ? -20.100 7.020 17.216 1.00 92.38 310 GLN A C 1
ATOM 2466 O O . GLN A 1 310 ? -21.106 6.538 17.729 1.00 92.38 310 GLN A O 1
ATOM 2471 N N . ILE A 1 311 ? -18.881 6.772 17.703 1.00 91.56 311 ILE A N 1
ATOM 2472 C CA . ILE A 1 311 ? -18.655 5.939 18.895 1.00 91.56 311 ILE A CA 1
ATOM 2473 C C . ILE A 1 311 ? -19.331 6.552 20.124 1.00 91.56 311 ILE A C 1
ATOM 2475 O O . ILE A 1 311 ? -20.031 5.845 20.849 1.00 91.56 311 ILE A O 1
ATOM 2479 N N . GLN A 1 312 ? -19.181 7.859 20.345 1.00 87.75 312 GLN A N 1
ATOM 2480 C CA . GLN A 1 312 ? -19.839 8.570 21.447 1.00 87.75 312 GLN A CA 1
ATOM 2481 C C . GLN A 1 312 ? -21.367 8.510 21.325 1.00 87.75 312 GLN A C 1
ATOM 2483 O O . GLN A 1 312 ? -22.070 8.248 22.302 1.00 87.75 312 GLN A O 1
ATOM 2488 N N . HIS A 1 313 ? -21.899 8.678 20.114 1.00 88.31 313 HIS A N 1
ATOM 2489 C CA . HIS A 1 313 ? -23.332 8.576 19.857 1.00 88.31 313 HIS A CA 1
ATOM 2490 C C . HIS A 1 313 ? -23.880 7.171 20.168 1.00 88.31 313 HIS A C 1
ATOM 2492 O O . HIS A 1 313 ? -24.845 7.026 20.916 1.00 88.31 313 HIS A O 1
ATOM 2498 N N . PHE A 1 314 ? -23.237 6.113 19.668 1.00 85.44 314 PHE A N 1
ATOM 2499 C CA . PHE A 1 314 ? -23.712 4.743 19.887 1.00 85.44 314 PHE A CA 1
ATOM 2500 C C . PHE A 1 314 ? -23.498 4.239 21.321 1.00 85.44 314 PHE A C 1
ATOM 2502 O O . PHE A 1 314 ? -24.267 3.399 21.795 1.00 85.44 314 PHE A O 1
ATOM 2509 N N . THR A 1 315 ? -22.491 4.745 22.037 1.00 77.25 315 THR A N 1
ATOM 2510 C CA . THR A 1 315 ? -22.277 4.407 23.455 1.00 77.25 315 THR A CA 1
ATOM 2511 C C . THR A 1 315 ? -23.241 5.156 24.380 1.00 77.25 315 THR A C 1
ATOM 2513 O O . THR A 1 315 ? -23.801 4.539 25.289 1.00 77.25 315 THR A O 1
ATOM 2516 N N . SER A 1 316 ? -23.533 6.433 24.112 1.00 72.50 316 SER A N 1
ATOM 2517 C CA . SER A 1 316 ? -24.502 7.223 24.893 1.00 72.50 316 SER A CA 1
ATOM 2518 C C . SER A 1 316 ? -25.951 6.741 24.735 1.00 72.50 316 SER A C 1
ATOM 2520 O O . SER A 1 316 ? -26.682 6.695 25.723 1.00 72.50 316 SER A O 1
ATOM 2522 N N . LEU A 1 317 ? -26.360 6.278 23.546 1.00 60.31 317 LEU A N 1
ATOM 2523 C CA . LEU A 1 317 ? -27.687 5.676 23.324 1.00 60.31 317 LEU A CA 1
ATOM 2524 C C . LEU A 1 317 ? -27.940 4.423 24.183 1.00 60.31 317 LEU A C 1
ATOM 2526 O O . LEU A 1 317 ? -29.062 4.181 24.624 1.00 60.31 317 LEU A O 1
ATOM 2530 N N . LYS A 1 318 ? -26.902 3.626 24.468 1.00 55.56 318 LYS A N 1
ATOM 2531 C CA . LYS A 1 318 ? -27.018 2.492 25.402 1.00 55.56 318 LYS A CA 1
ATOM 2532 C C . LYS A 1 318 ? -27.155 2.959 26.849 1.00 55.56 318 LYS A C 1
ATOM 2534 O O . LYS A 1 318 ? -27.928 2.375 27.607 1.00 55.56 318 LYS A O 1
ATOM 2539 N N . GLN A 1 319 ? -26.429 4.010 27.227 1.00 51.88 319 GLN A N 1
ATOM 2540 C CA . GLN A 1 319 ? -26.483 4.572 28.576 1.00 51.88 319 GLN A CA 1
ATOM 2541 C C . GLN A 1 319 ? -27.790 5.315 28.869 1.00 51.88 319 GLN A C 1
ATOM 2543 O O . GLN A 1 319 ? -28.140 5.416 30.035 1.00 51.88 319 GLN A O 1
ATOM 2548 N N . SER A 1 320 ? -28.534 5.788 27.863 1.00 48.69 320 SER A N 1
ATOM 2549 C CA . SER A 1 320 ? -29.851 6.417 28.051 1.00 48.69 320 SER A CA 1
ATOM 2550 C C . SER A 1 320 ? -31.021 5.421 28.061 1.00 48.69 320 SER A C 1
ATOM 2552 O O . SER A 1 320 ? -32.020 5.658 28.742 1.00 48.69 320 SER A O 1
ATOM 2554 N N . ALA A 1 321 ? -30.892 4.267 27.395 1.00 48.41 321 ALA A N 1
ATOM 2555 C CA . ALA A 1 321 ? -31.912 3.213 27.408 1.00 48.41 321 ALA A CA 1
ATOM 2556 C C . ALA A 1 321 ? -32.030 2.496 28.772 1.00 48.41 321 ALA A C 1
ATOM 2558 O O . ALA A 1 321 ? -33.129 2.137 29.195 1.00 48.41 321 ALA A O 1
ATOM 2559 N N . ILE A 1 322 ? -30.914 2.322 29.492 1.00 47.41 322 ILE A N 1
ATOM 2560 C CA . ILE A 1 322 ? -30.875 1.620 30.789 1.00 47.41 322 ILE A CA 1
ATOM 2561 C C . ILE A 1 322 ? -31.613 2.403 31.907 1.00 47.41 322 ILE A C 1
ATOM 2563 O O . ILE A 1 322 ? -32.424 1.800 32.615 1.00 47.41 322 ILE A O 1
ATOM 2567 N N . PRO A 1 323 ? -31.425 3.729 32.073 1.00 44.75 323 PRO A N 1
ATOM 2568 C CA . PRO A 1 323 ? -32.204 4.551 33.000 1.00 44.75 323 PRO A CA 1
ATOM 2569 C C . PRO A 1 323 ? -33.668 4.708 32.586 1.00 44.75 323 PRO A C 1
ATOM 2571 O O . PRO A 1 323 ? -34.534 4.721 33.453 1.00 44.75 323 PRO A O 1
ATOM 2574 N N . ALA A 1 324 ? -33.969 4.789 31.284 1.00 42.56 324 ALA A N 1
ATOM 2575 C CA . ALA A 1 324 ? -35.349 4.886 30.802 1.00 42.56 324 ALA A CA 1
ATOM 2576 C C . ALA A 1 324 ? -36.162 3.623 31.133 1.00 42.56 324 ALA A C 1
ATOM 2578 O O . ALA A 1 324 ? -37.325 3.726 31.517 1.00 42.56 324 ALA A O 1
ATOM 2579 N N . LEU A 1 325 ? -35.537 2.442 31.062 1.00 41.38 325 LEU A N 1
ATOM 2580 C CA . LEU A 1 325 ? -36.124 1.199 31.564 1.00 41.38 325 LEU A CA 1
ATOM 2581 C C . LEU A 1 325 ? -36.269 1.230 33.091 1.00 41.38 325 LEU A C 1
ATOM 2583 O O . LEU A 1 325 ? -37.356 0.947 33.582 1.00 41.38 325 LEU A O 1
ATOM 2587 N N . LYS A 1 326 ? -35.244 1.653 33.848 1.00 43.25 326 LYS A N 1
ATOM 2588 C CA . LYS A 1 326 ? -35.344 1.796 35.317 1.00 43.25 326 LYS A CA 1
ATOM 2589 C C . LYS A 1 326 ? -36.499 2.706 35.751 1.00 43.25 326 LYS A C 1
ATOM 2591 O O . LYS A 1 326 ? -37.246 2.318 36.642 1.00 43.25 326 LYS A O 1
ATOM 2596 N N . ASN A 1 327 ? -36.688 3.847 35.090 1.00 43.19 327 ASN A N 1
ATOM 2597 C CA . ASN A 1 327 ? -37.754 4.796 35.418 1.00 43.19 327 ASN A CA 1
ATOM 2598 C C . ASN A 1 327 ? -39.152 4.282 35.041 1.00 43.19 327 ASN A C 1
ATOM 2600 O O . ASN A 1 327 ? -40.130 4.619 35.698 1.00 43.19 327 ASN A O 1
ATOM 2604 N N . LYS A 1 328 ? -39.261 3.426 34.017 1.00 42.50 328 LYS A N 1
ATOM 2605 C CA . LYS A 1 328 ? -40.532 2.781 33.646 1.00 42.50 328 LYS A CA 1
ATOM 2606 C C . LYS A 1 328 ? -40.949 1.665 34.612 1.00 42.50 328 LYS A C 1
ATOM 2608 O O . LYS A 1 328 ? -42.114 1.289 34.617 1.00 42.50 328 LYS A O 1
ATOM 2613 N N . PHE A 1 329 ? -40.013 1.141 35.408 1.00 42.75 329 PHE A N 1
ATOM 2614 C CA . PHE A 1 329 ? -40.255 0.104 36.420 1.00 42.75 329 PHE A CA 1
ATOM 2615 C C . PHE A 1 329 ? -40.304 0.641 37.861 1.00 42.75 329 PHE A C 1
ATOM 2617 O O . PHE A 1 329 ? -40.582 -0.131 38.773 1.00 42.75 329 PHE A O 1
ATOM 2624 N N . SER A 1 330 ? -40.043 1.933 38.084 1.00 39.22 330 SER A N 1
ATOM 2625 C CA . SER A 1 330 ? -40.116 2.568 39.409 1.00 39.22 330 SER A CA 1
ATOM 2626 C C . SER A 1 330 ? -41.484 3.174 39.747 1.00 39.22 330 SER A C 1
ATOM 2628 O O . SER A 1 330 ? -41.726 3.482 40.911 1.00 39.22 330 SER A O 1
ATOM 2630 N N . ASP A 1 331 ? -42.392 3.302 38.775 1.00 38.34 331 ASP A N 1
ATOM 2631 C CA . ASP A 1 331 ? -43.782 3.712 39.015 1.00 38.34 331 ASP A CA 1
ATOM 2632 C C . ASP A 1 331 ? -44.655 2.485 39.306 1.00 38.34 331 ASP A C 1
ATOM 2634 O O . ASP A 1 331 ? -45.333 1.935 38.439 1.00 38.34 331 ASP A O 1
ATOM 2638 N N . GLY A 1 332 ? -44.594 2.022 40.553 1.00 38.84 332 GLY A N 1
ATOM 2639 C CA . GLY A 1 332 ? -45.455 0.954 41.058 1.00 38.84 332 GLY A CA 1
ATOM 2640 C C . GLY A 1 332 ? -44.783 0.140 42.152 1.00 38.84 332 GLY A C 1
ATOM 2641 O O . GLY A 1 332 ? -44.211 -0.905 41.871 1.00 38.84 332 GLY A O 1
ATOM 2642 N N . THR A 1 333 ? -44.834 0.661 43.382 1.00 41.38 333 THR A N 1
ATOM 2643 C CA . THR A 1 333 ? -44.659 -0.042 44.671 1.00 41.38 333 THR A CA 1
ATOM 2644 C C . THR A 1 333 ? -43.990 -1.424 44.618 1.00 41.38 333 THR A C 1
ATOM 2646 O O . THR A 1 333 ? -44.694 -2.421 44.541 1.00 41.38 333 THR A O 1
ATOM 2649 N N . GLU A 1 334 ? -42.654 -1.481 44.726 1.00 38.81 334 GLU A N 1
ATOM 2650 C CA . GLU A 1 334 ? -41.890 -2.567 45.384 1.00 38.81 334 GLU A CA 1
ATOM 2651 C C . GLU A 1 334 ? -40.372 -2.274 45.342 1.00 38.81 334 GLU A C 1
ATOM 2653 O O . GLU A 1 334 ? -39.612 -2.746 44.496 1.00 38.81 334 GLU A O 1
ATOM 2658 N N . ASN A 1 335 ? -39.905 -1.459 46.293 1.00 37.12 335 ASN A N 1
ATOM 2659 C CA . ASN A 1 335 ? -38.556 -0.873 46.303 1.00 37.12 335 ASN A CA 1
ATOM 2660 C C . ASN A 1 335 ? -37.416 -1.783 46.808 1.00 37.12 335 ASN A C 1
ATOM 2662 O O . ASN A 1 335 ? -36.309 -1.297 47.018 1.00 37.12 335 ASN A O 1
ATOM 2666 N N . TYR A 1 336 ? -37.627 -3.091 46.982 1.00 35.97 336 TYR A N 1
ATOM 2667 C CA . TYR A 1 336 ? -36.579 -3.994 47.498 1.00 35.97 336 TYR A CA 1
ATOM 2668 C C . TYR A 1 336 ? -36.109 -5.067 46.499 1.00 35.97 336 TYR A C 1
ATOM 2670 O O . TYR A 1 336 ? -34.996 -5.579 46.618 1.00 35.97 336 TYR A O 1
ATOM 2678 N N . TRP A 1 337 ? -36.891 -5.370 45.457 1.00 33.31 337 TRP A N 1
ATOM 2679 C CA . TRP A 1 337 ? -36.572 -6.445 44.503 1.00 33.31 337 TRP A CA 1
ATOM 2680 C C . TRP A 1 337 ? -35.765 -5.979 43.280 1.00 33.31 337 TRP A C 1
ATOM 2682 O O . TRP A 1 337 ? -34.896 -6.704 42.786 1.00 33.31 337 TRP A O 1
ATOM 2692 N N . VAL A 1 338 ? -35.972 -4.737 42.832 1.00 34.97 338 VAL A N 1
ATOM 2693 C CA . VAL A 1 338 ? -35.346 -4.190 41.612 1.00 34.97 338 VAL A CA 1
ATOM 2694 C C . VAL A 1 338 ? -33.832 -3.983 41.772 1.00 34.97 338 VAL A C 1
ATOM 2696 O O . VAL A 1 338 ? -33.081 -4.171 40.814 1.00 34.97 338 VAL A O 1
ATOM 2699 N N . GLN A 1 339 ? -33.344 -3.680 42.979 1.00 33.72 339 GLN A N 1
ATOM 2700 C CA . GLN A 1 339 ? -31.903 -3.527 43.229 1.00 33.72 339 GLN A CA 1
ATOM 2701 C C . GLN A 1 339 ? -31.149 -4.868 43.190 1.00 33.72 339 GLN A C 1
ATOM 2703 O O . GLN A 1 339 ? -30.061 -4.935 42.620 1.00 33.72 339 GLN A O 1
ATOM 2708 N N . SER A 1 340 ? -31.748 -5.952 43.699 1.00 32.09 340 SER A N 1
ATOM 2709 C CA . SER A 1 340 ? -31.141 -7.294 43.683 1.00 32.09 340 SER A CA 1
ATOM 2710 C C . SER A 1 340 ? -31.118 -7.908 42.275 1.00 32.09 340 SER A C 1
ATOM 2712 O O . SER A 1 340 ? -30.109 -8.490 41.873 1.00 32.09 340 SER A O 1
ATOM 2714 N N . MET A 1 341 ? -32.177 -7.718 41.474 1.00 30.09 341 MET A N 1
ATOM 2715 C CA . MET A 1 341 ? -32.197 -8.164 40.071 1.00 30.09 341 MET A CA 1
ATOM 2716 C C . MET A 1 341 ? -31.329 -7.288 39.158 1.00 30.09 341 MET A C 1
ATOM 2718 O O . MET A 1 341 ? -30.658 -7.830 38.289 1.00 30.09 341 MET A O 1
ATOM 2722 N N . SER A 1 342 ? -31.262 -5.966 39.360 1.00 33.56 342 SER A N 1
ATOM 2723 C CA . SER A 1 342 ? -30.407 -5.081 38.548 1.00 33.56 342 SER A CA 1
ATOM 2724 C C . SER A 1 342 ? -28.923 -5.434 38.664 1.00 33.56 342 SER A C 1
ATOM 2726 O O . SER A 1 342 ? -28.213 -5.349 37.664 1.00 33.56 342 SER A O 1
ATOM 2728 N N . HIS A 1 343 ? -28.452 -5.810 39.857 1.00 32.59 343 HIS A N 1
ATOM 2729 C CA . HIS A 1 343 ? -27.057 -6.208 40.053 1.00 32.59 343 HIS A CA 1
ATOM 2730 C C . HIS A 1 343 ? -26.777 -7.568 39.396 1.00 32.59 343 HIS A C 1
ATOM 2732 O O . HIS A 1 343 ? -25.817 -7.717 38.648 1.00 32.59 343 HIS A O 1
ATOM 2738 N N . ARG A 1 344 ? -27.690 -8.532 39.569 1.00 34.72 344 ARG A N 1
ATOM 2739 C CA . ARG A 1 344 ? -27.522 -9.898 39.051 1.00 34.72 344 ARG A CA 1
ATOM 2740 C C . ARG A 1 344 ? -27.724 -10.014 37.542 1.00 34.72 344 ARG A C 1
ATOM 2742 O O . ARG A 1 344 ? -27.058 -10.832 36.925 1.00 34.72 344 ARG A O 1
ATOM 2749 N N . VAL A 1 345 ? -28.583 -9.193 36.933 1.00 33.31 345 VAL A N 1
ATOM 2750 C CA . VAL A 1 345 ? -28.747 -9.111 35.468 1.00 33.31 345 VAL A CA 1
ATOM 2751 C C . VAL A 1 345 ? -27.522 -8.462 34.822 1.00 33.31 345 VAL A C 1
ATOM 2753 O O . VAL A 1 345 ? -27.110 -8.900 33.755 1.00 33.31 345 VAL A O 1
ATOM 2756 N N . SER A 1 346 ? -26.892 -7.481 35.478 1.00 33.00 346 SER A N 1
ATOM 2757 C CA . SER A 1 346 ? -25.619 -6.909 35.019 1.00 33.00 346 SER A CA 1
ATOM 2758 C C . SER A 1 346 ? -24.484 -7.940 35.058 1.00 33.00 346 SER A C 1
ATOM 2760 O O . SER A 1 346 ? -23.724 -8.046 34.097 1.00 33.00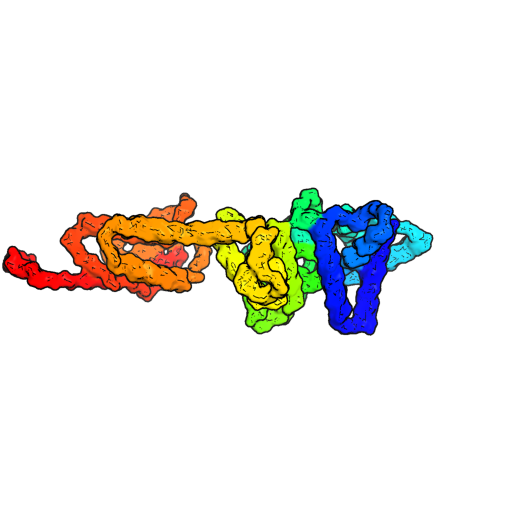 346 SER A O 1
ATOM 2762 N N . ASP A 1 347 ? -24.412 -8.752 36.117 1.00 32.06 347 ASP A N 1
ATOM 2763 C CA . ASP A 1 347 ? -23.419 -9.830 36.234 1.00 32.06 347 ASP A CA 1
ATOM 2764 C C . ASP A 1 347 ? -23.683 -10.980 35.239 1.00 32.06 347 ASP A C 1
ATOM 2766 O O . ASP A 1 347 ? -22.742 -11.535 34.665 1.00 32.06 347 ASP A O 1
ATOM 2770 N N . TYR A 1 348 ? -24.958 -11.284 34.952 1.00 31.11 348 TYR A N 1
ATOM 2771 C CA . TYR A 1 348 ? -25.365 -12.279 33.947 1.00 31.11 348 TYR A CA 1
ATOM 2772 C C . TYR A 1 348 ? -25.128 -11.818 32.501 1.00 31.11 348 TYR A C 1
ATOM 2774 O O . TYR A 1 348 ? -24.753 -12.629 31.652 1.00 31.11 348 TYR A O 1
ATOM 2782 N N . LEU A 1 349 ? -25.310 -10.523 32.209 1.00 30.88 349 LEU A N 1
ATOM 2783 C CA . LEU A 1 349 ? -25.042 -9.927 30.893 1.00 30.88 349 LEU A CA 1
ATOM 2784 C C . LEU A 1 349 ? -23.552 -9.965 30.529 1.00 30.88 349 LEU A C 1
ATOM 2786 O O . LEU A 1 349 ? -23.228 -10.050 29.347 1.00 30.88 349 LEU A O 1
ATOM 2790 N N . ASN A 1 350 ? -22.667 -9.978 31.528 1.00 31.88 350 ASN A N 1
ATOM 2791 C CA . ASN A 1 350 ? -21.232 -10.180 31.329 1.00 31.88 350 ASN A CA 1
ATOM 2792 C C . ASN A 1 350 ? -20.848 -11.661 31.120 1.00 31.88 350 ASN A C 1
ATOM 2794 O O . ASN A 1 350 ? -19.767 -11.927 30.610 1.00 31.88 350 ASN A O 1
ATOM 2798 N N . HIS A 1 351 ? -21.710 -12.625 31.481 1.00 28.06 351 HIS A N 1
ATOM 2799 C CA . HIS A 1 351 ? -21.412 -14.067 31.401 1.00 28.06 351 HIS A CA 1
ATOM 2800 C C . HIS A 1 351 ? -22.059 -14.798 30.206 1.00 28.06 351 HIS A C 1
ATOM 2802 O O . HIS A 1 351 ? -21.647 -15.909 29.882 1.00 28.06 351 HIS A O 1
ATOM 2808 N N . CYS A 1 352 ? -23.041 -14.208 29.515 1.00 24.91 352 CYS A N 1
ATOM 2809 C CA . CYS A 1 352 ? -23.739 -14.844 28.381 1.00 24.91 352 CYS A CA 1
ATOM 2810 C C . CYS A 1 352 ? -23.131 -14.525 26.992 1.00 24.91 352 CYS A C 1
ATOM 2812 O O . CYS A 1 352 ? -23.847 -14.521 25.992 1.00 24.91 352 CYS A O 1
ATOM 2814 N N . GLU A 1 353 ? -21.821 -14.269 26.900 1.00 28.17 353 GLU A N 1
ATOM 2815 C CA . GLU A 1 353 ? -21.114 -13.814 25.681 1.00 28.17 353 GLU A CA 1
ATOM 2816 C C . GLU A 1 353 ? -20.911 -14.879 24.568 1.00 28.17 353 GLU A C 1
ATOM 2818 O O . GLU A 1 353 ? -20.094 -14.690 23.671 1.00 28.17 353 GLU A O 1
ATOM 2823 N N . LEU A 1 354 ? -21.673 -15.978 24.536 1.00 25.55 354 LEU A N 1
ATOM 2824 C CA . LEU A 1 354 ? -21.462 -17.066 23.565 1.00 25.55 354 LEU A CA 1
ATOM 2825 C C . LEU A 1 354 ? -22.768 -17.624 22.983 1.00 25.55 354 LEU A C 1
ATOM 2827 O O . LEU A 1 354 ? -23.119 -18.779 23.199 1.00 25.55 354 LEU A O 1
ATOM 2831 N N . LEU A 1 355 ? -23.477 -16.822 22.185 1.00 26.30 355 LEU A N 1
ATOM 2832 C CA . LEU A 1 355 ? -24.446 -17.347 21.217 1.00 26.30 355 LEU A CA 1
ATOM 2833 C C . LEU A 1 355 ? -24.271 -16.633 19.868 1.00 26.30 355 LEU A C 1
ATOM 2835 O O . LEU A 1 355 ? -24.604 -15.460 19.711 1.00 26.30 355 LEU A O 1
ATOM 2839 N N . LEU A 1 356 ? -23.699 -17.364 18.907 1.00 24.91 356 LEU A N 1
ATOM 2840 C CA . LEU A 1 356 ? -23.583 -16.983 17.496 1.00 24.91 356 LEU A CA 1
ATOM 2841 C C . LEU A 1 356 ? -24.982 -16.886 16.851 1.00 24.91 356 LEU A C 1
ATOM 2843 O O . LEU A 1 356 ? -25.880 -17.630 17.254 1.00 24.91 356 LEU A O 1
ATOM 2847 N N . PRO A 1 357 ? -25.187 -16.024 15.838 1.00 28.09 357 PRO A N 1
ATOM 2848 C CA . PRO A 1 357 ? -26.468 -15.930 15.152 1.00 28.09 357 PRO A CA 1
ATOM 2849 C C . PRO A 1 357 ? -26.703 -17.200 14.322 1.00 28.09 357 PRO A C 1
ATOM 2851 O O . PRO A 1 357 ? -25.865 -17.585 13.508 1.00 28.09 357 PRO A O 1
ATOM 2854 N N . LEU A 1 358 ? -27.848 -17.850 14.532 1.00 29.64 358 LEU A N 1
ATOM 2855 C CA . LEU A 1 358 ? -28.368 -18.884 13.642 1.00 29.64 358 LEU A CA 1
ATOM 2856 C C . LEU A 1 358 ? -29.497 -18.283 12.810 1.00 29.64 358 LEU A C 1
ATOM 2858 O O . LEU A 1 358 ? -30.475 -17.774 13.359 1.00 29.64 358 LEU A O 1
ATOM 2862 N N . ASP A 1 359 ? -29.366 -18.387 11.492 1.00 31.84 359 ASP A N 1
ATOM 2863 C CA . ASP A 1 359 ? -30.453 -18.117 10.561 1.00 31.84 359 ASP A CA 1
ATOM 2864 C C . ASP A 1 359 ? -31.572 -19.151 10.767 1.00 31.84 359 ASP A C 1
ATOM 2866 O O . ASP A 1 359 ? -31.361 -20.362 10.652 1.00 31.84 359 ASP A O 1
ATOM 2870 N N . ASN A 1 360 ? -32.772 -18.644 11.059 1.00 33.62 360 ASN A N 1
ATOM 2871 C CA . ASN A 1 360 ? -34.046 -19.365 11.160 1.00 33.62 360 ASN A CA 1
ATOM 2872 C C . ASN A 1 360 ? -34.109 -20.465 12.239 1.00 33.62 360 ASN A C 1
ATOM 2874 O O . ASN A 1 360 ? -34.005 -21.659 11.953 1.00 33.62 360 ASN A O 1
ATOM 2878 N N . GLY A 1 361 ? -34.384 -20.063 13.484 1.00 31.56 361 GLY A N 1
ATOM 2879 C CA . GLY A 1 361 ? -34.741 -20.968 14.580 1.00 31.56 361 GLY A CA 1
ATOM 2880 C C . GLY A 1 361 ? -35.929 -20.449 15.393 1.00 31.56 361 GLY A C 1
ATOM 2881 O O . GLY A 1 361 ? -36.044 -19.250 15.634 1.00 31.56 361 GLY A O 1
ATOM 2882 N N . TYR A 1 362 ? -36.810 -21.358 15.816 1.00 33.19 362 TYR A N 1
ATOM 2883 C CA . TYR A 1 362 ? -37.897 -21.080 16.759 1.00 33.19 362 TYR A CA 1
ATOM 2884 C C . TYR A 1 362 ? -37.428 -21.362 18.189 1.00 33.19 362 TYR A C 1
ATOM 2886 O O . TYR A 1 362 ? -36.701 -22.328 18.429 1.00 33.19 362 TYR A O 1
ATOM 2894 N N . ILE A 1 363 ? -37.878 -20.557 19.151 1.00 32.53 363 ILE A N 1
ATOM 2895 C CA . ILE A 1 363 ? -37.620 -20.780 20.579 1.00 32.53 363 ILE A CA 1
ATOM 2896 C C . ILE A 1 363 ? -38.874 -21.367 21.205 1.00 32.53 363 ILE A C 1
ATOM 2898 O O . ILE A 1 363 ? -39.958 -20.811 21.073 1.00 32.53 363 ILE A O 1
ATOM 2902 N N . SER A 1 364 ? -38.717 -22.501 21.881 1.00 32.66 364 SER A N 1
ATOM 2903 C CA . SER A 1 364 ? -39.782 -23.156 22.641 1.00 32.66 364 SER A CA 1
ATOM 2904 C C . SER A 1 364 ? -39.363 -23.213 24.107 1.00 32.66 364 SER A C 1
ATOM 2906 O O . SER A 1 364 ? -38.262 -23.666 24.413 1.00 32.66 364 SER A O 1
ATOM 2908 N N . VAL A 1 365 ? -40.221 -22.740 25.012 1.00 30.91 365 VAL A N 1
ATOM 2909 C CA . VAL A 1 365 ? -39.962 -22.733 26.459 1.00 30.91 365 VAL A CA 1
ATOM 2910 C C . VAL A 1 365 ? -40.901 -23.730 27.125 1.00 30.91 365 VAL A C 1
ATOM 2912 O O . VAL A 1 365 ? -42.112 -23.651 26.941 1.00 30.91 365 VAL A O 1
ATOM 2915 N N . TYR A 1 366 ? -40.346 -24.656 27.907 1.00 32.88 366 TYR A N 1
ATOM 2916 C CA . TYR A 1 366 ? -41.119 -25.649 28.650 1.00 32.88 366 TYR A CA 1
ATOM 2917 C C . TYR A 1 366 ? -41.163 -25.289 30.134 1.00 32.88 366 TYR A C 1
ATOM 2919 O O . TYR A 1 366 ? -40.129 -25.040 30.756 1.00 32.88 366 TYR A O 1
ATOM 2927 N N . THR A 1 367 ? -42.362 -25.304 30.712 1.00 31.55 367 THR A N 1
ATOM 2928 C CA . THR A 1 367 ? -42.570 -25.278 32.164 1.00 31.55 367 THR A CA 1
ATOM 2929 C C . THR A 1 367 ? -43.276 -26.564 32.582 1.00 31.55 367 THR A C 1
ATOM 2931 O O . THR A 1 367 ? -43.985 -27.180 31.787 1.00 31.55 367 THR A O 1
ATOM 2934 N N . ASN A 1 368 ? -43.032 -27.003 33.816 1.00 32.00 368 ASN A N 1
ATOM 2935 C CA . ASN A 1 368 ? -43.314 -28.373 34.248 1.00 32.00 368 ASN A CA 1
ATOM 2936 C C . ASN A 1 368 ? -44.794 -28.793 34.275 1.00 32.00 368 ASN A C 1
ATOM 2938 O O . ASN A 1 368 ? -45.013 -29.973 34.500 1.00 32.00 368 ASN A O 1
ATOM 2942 N N . ASP A 1 369 ? -45.781 -27.921 34.016 1.00 32.47 369 ASP A N 1
ATOM 2943 C CA . ASP A 1 369 ? -47.190 -28.318 34.197 1.00 32.47 369 ASP A CA 1
ATOM 2944 C C . ASP A 1 369 ? -48.229 -27.880 33.150 1.00 32.47 369 ASP A C 1
ATOM 2946 O O . ASP A 1 369 ? -49.353 -28.364 33.238 1.00 32.47 369 ASP A O 1
ATOM 2950 N N . ARG A 1 370 ? -47.938 -27.078 32.112 1.00 31.84 370 ARG A N 1
ATOM 2951 C CA . ARG A 1 370 ? -48.865 -26.909 30.961 1.00 31.84 370 ARG A CA 1
ATOM 2952 C C . ARG A 1 370 ? -48.129 -26.546 29.675 1.00 31.84 370 ARG A C 1
ATOM 2954 O O . ARG A 1 370 ? -47.227 -25.716 29.674 1.00 31.84 370 ARG A O 1
ATOM 2961 N N . LEU A 1 371 ? -48.573 -27.142 28.568 1.00 29.91 371 LEU A N 1
ATOM 2962 C CA . LEU A 1 371 ? -48.089 -26.841 27.224 1.00 29.91 371 LEU A CA 1
ATOM 2963 C C . LEU A 1 371 ? -48.610 -25.457 26.796 1.00 29.91 371 LEU A C 1
ATOM 2965 O O . LEU A 1 371 ? -49.805 -25.296 26.554 1.00 29.91 371 LEU A O 1
ATOM 2969 N N . ALA A 1 372 ? -47.730 -24.463 26.698 1.00 29.53 372 ALA A N 1
ATOM 2970 C CA . ALA A 1 372 ? -48.020 -23.204 26.019 1.00 29.53 372 ALA A CA 1
ATOM 2971 C C . ALA A 1 372 ? -47.095 -23.097 24.804 1.00 29.53 372 ALA A C 1
ATOM 2973 O O . ALA A 1 372 ? -45.902 -22.835 24.931 1.00 29.53 372 ALA A O 1
ATOM 2974 N N . THR A 1 373 ? -47.634 -23.362 23.616 1.00 28.86 373 THR A N 1
ATOM 2975 C CA . THR A 1 373 ? -46.890 -23.250 22.358 1.00 28.86 373 THR A CA 1
ATOM 2976 C C . THR A 1 373 ? -47.117 -21.856 21.789 1.00 28.86 373 THR A C 1
ATOM 2978 O O . THR A 1 373 ? -48.220 -21.544 21.348 1.00 28.86 373 THR A O 1
ATOM 2981 N N . VAL A 1 374 ? -46.086 -21.011 21.785 1.00 28.62 374 VAL A N 1
ATOM 2982 C CA . VAL A 1 374 ? -46.133 -19.716 21.094 1.00 28.62 374 VAL A CA 1
ATOM 2983 C C . VAL A 1 374 ? -45.232 -19.794 19.873 1.00 28.62 374 VAL A C 1
ATOM 2985 O O . VAL A 1 374 ? -44.030 -20.019 19.980 1.00 28.62 374 VAL A O 1
ATOM 2988 N N . SER A 1 375 ? -45.838 -19.644 18.700 1.00 27.61 375 SER A N 1
ATOM 2989 C CA . SER A 1 375 ? -45.146 -19.580 17.417 1.00 27.61 375 SER A CA 1
ATOM 2990 C C . SER A 1 375 ? -45.014 -18.115 17.008 1.00 27.61 375 SER A C 1
ATOM 2992 O O . SER A 1 375 ? -46.001 -17.460 16.688 1.00 27.61 375 SER A O 1
ATOM 2994 N N . CYS A 1 376 ? -43.790 -17.589 17.018 1.00 26.47 376 CYS A N 1
ATOM 2995 C CA . CYS A 1 376 ? -43.498 -16.270 16.461 1.00 26.47 376 CYS A CA 1
ATOM 2996 C C . CYS A 1 376 ? -42.780 -16.441 15.115 1.00 26.47 376 CYS A C 1
ATOM 2998 O O . CYS A 1 376 ? -41.744 -17.110 15.074 1.00 26.47 376 CYS A O 1
ATOM 3000 N N . PRO A 1 377 ? -43.285 -15.863 14.011 1.00 25.59 377 PRO A N 1
ATOM 3001 C CA . PRO A 1 377 ? -42.542 -15.838 12.762 1.00 25.59 377 PRO A CA 1
ATOM 3002 C C . PRO A 1 377 ? -41.353 -14.880 12.904 1.00 25.59 377 PRO A C 1
ATOM 3004 O O . PRO A 1 377 ? -41.513 -13.719 13.284 1.00 25.59 377 PRO A O 1
ATOM 3007 N N . VAL A 1 378 ? -40.150 -15.352 12.570 1.00 32.75 378 VAL A N 1
ATOM 3008 C CA . VAL A 1 378 ? -38.946 -14.515 12.444 1.00 32.75 378 VAL A CA 1
ATOM 3009 C C . VAL A 1 378 ? -39.036 -13.747 11.122 1.00 32.75 378 VAL A C 1
ATOM 3011 O O . VAL A 1 378 ? -38.301 -13.987 10.174 1.00 32.75 378 VAL A O 1
ATOM 3014 N N . SER A 1 379 ? -40.021 -12.861 11.015 1.00 27.33 379 SER A N 1
ATOM 3015 C CA . SER A 1 379 ? -40.177 -11.969 9.868 1.00 27.33 379 SER A CA 1
ATOM 3016 C C . SER A 1 379 ? -40.856 -10.669 10.288 1.00 27.33 379 SER A C 1
ATOM 3018 O O . SER A 1 379 ? -41.879 -10.272 9.742 1.00 27.33 379 SER A O 1
ATOM 3020 N N . SER A 1 380 ? -40.289 -9.991 11.279 1.00 25.81 380 SER A N 1
ATOM 3021 C CA . SER A 1 380 ? -40.485 -8.554 11.451 1.00 25.81 380 SER A CA 1
ATOM 3022 C C . SER A 1 380 ? -39.371 -8.001 12.326 1.00 25.81 380 SER A C 1
ATOM 3024 O O . SER A 1 380 ? -39.113 -8.490 13.422 1.00 25.81 380 SER A O 1
ATOM 3026 N N . TYR A 1 381 ? -38.697 -7.002 11.775 1.00 32.53 381 TYR A N 1
ATOM 3027 C CA . TYR A 1 381 ? -37.636 -6.194 12.351 1.00 32.53 381 TYR A CA 1
ATOM 3028 C C . TYR A 1 381 ? -37.745 -5.929 13.862 1.00 32.53 381 TYR A C 1
ATOM 3030 O O . TYR A 1 381 ? -38.813 -5.606 14.370 1.00 32.53 381 TYR A O 1
ATOM 3038 N N . ARG A 1 382 ? -36.566 -5.884 14.503 1.00 37.53 382 ARG A N 1
ATOM 3039 C CA . ARG A 1 382 ? -36.284 -5.191 15.773 1.00 37.53 382 ARG A CA 1
ATOM 3040 C C . ARG A 1 382 ? -37.089 -5.671 16.984 1.00 37.53 382 ARG A C 1
ATOM 3042 O O . ARG A 1 382 ? -38.036 -5.014 17.379 1.00 37.53 382 ARG A O 1
ATOM 3049 N N . LEU A 1 383 ? -36.613 -6.713 17.655 1.00 33.25 383 LEU A N 1
ATOM 3050 C CA . LEU A 1 383 ? -36.567 -6.758 19.122 1.00 33.25 383 LEU A CA 1
ATOM 3051 C C . LEU A 1 383 ? -35.489 -7.763 19.516 1.00 33.25 383 LEU A C 1
ATOM 3053 O O . LEU A 1 383 ? -35.383 -8.842 18.932 1.00 33.25 383 LEU A O 1
ATOM 3057 N N . ASN A 1 384 ? -34.653 -7.370 20.468 1.00 45.19 384 ASN A N 1
ATOM 3058 C CA . ASN A 1 384 ? -33.574 -8.204 20.975 1.00 45.19 384 ASN A CA 1
ATOM 3059 C C . ASN A 1 384 ? -34.188 -9.438 21.665 1.00 45.19 384 ASN A C 1
ATOM 3061 O O . ASN A 1 384 ? -35.247 -9.329 22.282 1.00 45.19 384 ASN A O 1
ATOM 3065 N N . LEU A 1 385 ? -33.539 -10.604 21.607 1.00 38.66 385 LEU A N 1
ATOM 3066 C CA . LEU A 1 385 ? -34.042 -11.846 22.222 1.00 38.66 385 LEU A CA 1
ATOM 3067 C C . LEU A 1 385 ? -34.441 -11.653 23.700 1.00 38.66 385 LEU A C 1
ATOM 3069 O O . LEU A 1 385 ? -35.441 -12.180 24.178 1.00 38.66 385 LEU A O 1
ATOM 3073 N N . LEU A 1 386 ? -33.675 -10.810 24.391 1.00 39.81 386 LEU A N 1
ATOM 3074 C CA . LEU A 1 386 ? -33.895 -10.371 25.767 1.00 39.81 386 LEU A CA 1
ATOM 3075 C C . LEU A 1 386 ? -35.187 -9.567 25.961 1.00 39.81 386 LEU A C 1
ATOM 3077 O O . LEU A 1 386 ? -35.848 -9.731 26.982 1.00 39.81 386 LEU A O 1
ATOM 3081 N N . GLU A 1 387 ? -35.572 -8.728 24.998 1.00 41.22 387 GLU A N 1
ATOM 3082 C CA . GLU A 1 387 ? -36.827 -7.976 25.064 1.00 41.22 387 GLU A CA 1
ATOM 3083 C C . GLU A 1 387 ? -38.025 -8.899 24.854 1.00 41.22 387 GLU A C 1
ATOM 3085 O O . GLU A 1 387 ? -39.024 -8.748 25.548 1.00 41.22 387 GLU A O 1
ATOM 3090 N N . GLN A 1 388 ? -37.915 -9.898 23.972 1.00 43.69 388 GLN A N 1
ATOM 3091 C CA . GLN A 1 388 ? -38.980 -10.886 23.780 1.00 43.69 388 GLN A CA 1
ATOM 3092 C C . GLN A 1 388 ? -39.153 -11.784 25.013 1.00 43.69 388 GLN A C 1
ATOM 3094 O O . GLN A 1 388 ? -40.281 -12.009 25.447 1.00 43.69 388 GLN A O 1
ATOM 3099 N N . VAL A 1 389 ? -38.055 -12.226 25.639 1.00 45.38 389 VAL A N 1
ATOM 3100 C CA . VAL A 1 389 ? -38.095 -12.999 26.894 1.00 45.38 389 VAL A CA 1
ATOM 3101 C C . VAL A 1 389 ? -38.663 -12.160 28.048 1.00 45.38 389 VAL A C 1
ATOM 3103 O O . VAL A 1 389 ? -39.519 -12.643 28.786 1.00 45.38 389 VAL A O 1
ATOM 3106 N N . ALA A 1 390 ? -38.265 -10.891 28.181 1.00 43.81 390 ALA A N 1
ATOM 3107 C CA . ALA A 1 390 ? -38.798 -9.986 29.202 1.00 43.81 390 ALA A CA 1
ATOM 3108 C C . ALA A 1 390 ? -40.289 -9.667 28.996 1.00 43.81 390 ALA A C 1
ATOM 3110 O O . ALA A 1 390 ? -41.059 -9.672 29.961 1.00 43.81 390 ALA A O 1
ATOM 3111 N N . LEU A 1 391 ? -40.726 -9.448 27.751 1.00 43.31 391 LEU A N 1
ATOM 3112 C CA . LEU A 1 391 ? -42.140 -9.255 27.418 1.00 43.31 391 LEU A CA 1
ATOM 3113 C C . LEU A 1 391 ? -42.962 -10.499 27.787 1.00 43.31 391 LEU A C 1
ATOM 3115 O O . LEU A 1 391 ? -44.045 -10.380 28.359 1.00 43.31 391 LEU A O 1
ATOM 3119 N N . HIS A 1 392 ? -42.421 -11.693 27.530 1.00 43.59 392 HIS A N 1
ATOM 3120 C CA . HIS A 1 392 ? -43.109 -12.952 27.799 1.00 43.59 392 HIS A CA 1
ATOM 3121 C C . HIS A 1 392 ? -43.187 -13.286 29.296 1.00 43.59 392 HIS A C 1
ATOM 3123 O O . HIS A 1 392 ? -44.238 -13.703 29.782 1.00 43.59 392 HIS A O 1
ATOM 3129 N N . LEU A 1 393 ? -42.127 -13.009 30.063 1.00 44.16 393 LEU A N 1
ATOM 3130 C CA . LEU A 1 393 ? -42.137 -13.113 31.529 1.00 44.16 393 LEU A CA 1
ATOM 3131 C C . LEU A 1 393 ? -43.146 -12.138 32.165 1.00 44.16 393 LEU A C 1
ATOM 3133 O O . LEU A 1 393 ? -43.801 -12.474 33.151 1.00 44.16 393 LEU A O 1
ATOM 3137 N N . THR A 1 394 ? -43.332 -10.961 31.560 1.00 44.88 394 THR A N 1
ATOM 3138 C CA . THR A 1 394 ? -44.328 -9.967 31.994 1.00 44.88 394 THR A CA 1
ATOM 3139 C C . THR A 1 394 ? -45.760 -10.408 31.653 1.00 44.88 394 THR A C 1
ATOM 3141 O O . THR A 1 394 ? -46.674 -10.236 32.459 1.00 44.88 394 THR A O 1
ATOM 3144 N N . GLN A 1 395 ? -45.969 -11.046 30.496 1.00 42.06 395 GLN A N 1
ATOM 3145 C CA . GLN A 1 395 ? -47.261 -11.628 30.115 1.00 42.06 395 GLN A CA 1
ATOM 3146 C C . GLN A 1 395 ? -47.639 -12.831 30.991 1.00 42.06 395 GLN A C 1
ATOM 3148 O O . GLN A 1 395 ? -48.785 -12.908 31.421 1.00 42.06 395 GLN A O 1
ATOM 3153 N N . LEU A 1 396 ? -46.693 -13.716 31.330 1.00 40.31 396 LEU A N 1
ATOM 3154 C CA . LEU A 1 396 ? -46.913 -14.836 32.260 1.00 40.31 396 LEU A CA 1
ATOM 3155 C C . LEU A 1 396 ? -47.284 -14.356 33.672 1.00 40.31 396 LEU A C 1
ATOM 3157 O O . LEU A 1 396 ? -48.173 -14.932 34.300 1.00 40.31 396 LEU A O 1
ATOM 3161 N N . ARG A 1 397 ? -46.666 -13.264 34.144 1.00 39.81 397 ARG A N 1
ATOM 3162 C CA . ARG A 1 397 ? -47.035 -12.598 35.405 1.00 39.81 397 ARG A CA 1
ATOM 3163 C C . ARG A 1 397 ? -48.475 -12.075 35.371 1.00 39.81 397 ARG A C 1
ATOM 3165 O O . ARG A 1 397 ? -49.222 -12.310 36.315 1.00 39.81 397 ARG A O 1
ATOM 3172 N N . ASN A 1 398 ? -48.884 -11.420 34.283 1.00 36.69 398 ASN A N 1
ATOM 3173 C CA . ASN A 1 398 ? -50.236 -10.864 34.152 1.00 36.69 398 ASN A CA 1
ATOM 3174 C C . ASN A 1 398 ? -51.312 -11.942 33.935 1.00 36.69 398 ASN A C 1
ATOM 3176 O O . ASN A 1 398 ? -52.431 -11.789 34.418 1.00 36.69 398 ASN A O 1
ATOM 3180 N N . TYR A 1 399 ? -50.977 -13.052 33.268 1.00 35.53 399 TYR A N 1
ATOM 3181 C CA . TYR A 1 399 ? -51.904 -14.170 33.060 1.00 35.53 399 TYR A CA 1
ATOM 3182 C C . TYR A 1 399 ? -52.208 -14.923 34.365 1.00 35.53 399 TYR A C 1
ATOM 3184 O O . TYR A 1 399 ? -53.326 -15.397 34.556 1.00 35.53 399 TYR A O 1
ATOM 3192 N N . HIS A 1 400 ? -51.244 -14.995 35.290 1.00 34.28 400 HIS A N 1
ATOM 3193 C CA . HIS A 1 400 ? -51.451 -15.607 36.606 1.00 34.28 400 HIS A CA 1
ATOM 3194 C C . HIS A 1 400 ? -52.049 -14.659 37.650 1.00 34.28 400 HIS A C 1
ATOM 3196 O O . HIS A 1 400 ? -52.702 -15.139 38.568 1.00 34.28 400 HIS A O 1
ATOM 3202 N N . PHE A 1 401 ? -51.929 -13.337 37.491 1.00 33.97 401 PHE A N 1
ATOM 3203 C CA . PHE A 1 401 ? -52.550 -12.375 38.414 1.00 33.97 401 PHE A CA 1
ATOM 3204 C C . PHE A 1 401 ? -54.090 -12.369 38.349 1.00 33.97 401 PHE A C 1
ATOM 3206 O O . PHE A 1 401 ? -54.745 -11.967 39.304 1.00 33.97 401 PHE A O 1
ATOM 3213 N N . HIS A 1 402 ? -54.684 -12.865 37.257 1.00 31.25 402 HIS A N 1
ATOM 3214 C CA . HIS A 1 402 ? -56.138 -13.054 37.145 1.00 31.25 402 HIS A CA 1
ATOM 3215 C C . HIS A 1 402 ? -56.636 -14.418 37.645 1.00 31.25 402 HIS A C 1
ATOM 3217 O O . HIS A 1 402 ? -57.844 -14.630 37.741 1.00 31.25 402 HIS A O 1
ATOM 3223 N N . ALA A 1 403 ? -55.733 -15.334 38.000 1.00 31.08 403 ALA A N 1
ATOM 3224 C CA . ALA A 1 403 ? -56.074 -16.638 38.543 1.00 31.08 403 ALA A CA 1
ATOM 3225 C C . ALA A 1 403 ? -55.500 -16.754 39.959 1.00 31.08 403 ALA A C 1
ATOM 3227 O O . ALA A 1 403 ? -54.344 -17.118 40.137 1.00 31.08 403 ALA A O 1
ATOM 3228 N N . THR A 1 404 ? -56.357 -16.496 40.950 1.00 31.12 404 THR A N 1
ATOM 3229 C CA . THR A 1 404 ? -56.155 -16.632 42.406 1.00 31.12 404 THR A CA 1
ATOM 3230 C C . THR A 1 404 ? -55.350 -15.526 43.104 1.00 31.12 404 THR A C 1
ATOM 3232 O O . THR A 1 404 ? -54.138 -15.407 42.955 1.00 31.12 404 THR A O 1
ATOM 3235 N N . GLU A 1 405 ? -56.044 -14.767 43.963 1.00 28.80 405 GLU A N 1
ATOM 3236 C CA . GLU A 1 405 ? -55.456 -13.977 45.051 1.00 28.80 405 GLU A CA 1
ATOM 3237 C C . GLU A 1 405 ? -54.754 -14.917 46.046 1.00 28.80 405 GLU A C 1
ATOM 3239 O O . GLU A 1 405 ? -55.333 -15.352 47.040 1.00 28.80 405 GLU A O 1
ATOM 3244 N N . ARG A 1 406 ? -53.499 -15.282 45.775 1.00 30.88 406 ARG A N 1
ATOM 3245 C CA . ARG A 1 406 ? -52.564 -15.782 46.790 1.00 30.88 406 ARG A CA 1
ATOM 3246 C C . ARG A 1 406 ? -51.181 -15.216 46.509 1.00 30.88 406 ARG A C 1
ATOM 3248 O O . ARG A 1 406 ? -50.687 -15.274 45.386 1.00 30.88 406 ARG A O 1
ATOM 3255 N N . ILE A 1 407 ? -50.570 -14.660 47.549 1.00 32.31 407 ILE A N 1
ATOM 3256 C CA . ILE A 1 407 ? -49.221 -14.099 47.521 1.00 32.31 407 ILE A CA 1
ATOM 3257 C C . ILE A 1 407 ? -48.242 -15.265 47.330 1.00 32.31 407 ILE A C 1
ATOM 3259 O O . ILE A 1 407 ? -47.940 -15.991 48.272 1.00 32.31 407 ILE A O 1
ATOM 3263 N N . PHE A 1 408 ? -47.772 -15.477 46.101 1.00 31.48 408 PHE A N 1
ATOM 3264 C CA . PHE A 1 408 ? -46.674 -16.399 45.818 1.00 31.48 408 PHE A CA 1
ATOM 3265 C C . PHE A 1 408 ? -45.363 -15.617 45.746 1.00 31.48 408 PHE A C 1
ATOM 3267 O O . PHE A 1 408 ? -45.182 -14.766 44.873 1.00 31.48 408 PHE A O 1
ATOM 3274 N N . ARG A 1 409 ? -44.437 -15.924 46.657 1.00 34.44 409 ARG A N 1
ATOM 3275 C CA . ARG A 1 409 ? -43.076 -15.378 46.667 1.00 34.44 409 ARG A CA 1
ATOM 3276 C C . ARG A 1 409 ? -42.177 -16.241 45.774 1.00 34.44 409 ARG A C 1
ATOM 3278 O O . ARG A 1 409 ? -42.153 -17.465 45.909 1.00 34.44 409 ARG A O 1
ATOM 3285 N N . TRP A 1 410 ? -41.470 -15.616 44.834 1.00 34.84 410 TRP A N 1
ATOM 3286 C CA . TRP A 1 410 ? -40.544 -16.293 43.920 1.00 34.84 410 TRP A CA 1
ATOM 3287 C C . TRP A 1 410 ? -39.114 -16.109 44.419 1.00 34.84 410 TRP A C 1
ATOM 3289 O O . TRP A 1 410 ? -38.488 -15.094 44.129 1.00 34.84 410 TRP A O 1
ATOM 3299 N N . ASP A 1 411 ? -38.586 -17.087 45.151 1.00 36.03 411 ASP A N 1
ATOM 3300 C CA . ASP A 1 411 ? -37.250 -16.943 45.745 1.00 36.03 411 ASP A CA 1
AT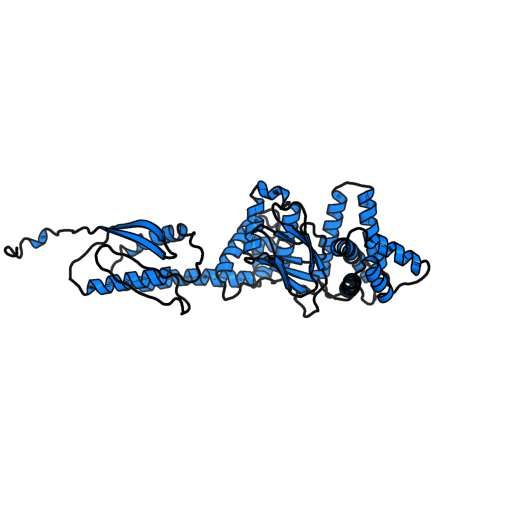OM 3301 C C . ASP A 1 411 ? -36.124 -17.560 44.901 1.00 36.03 411 ASP A C 1
ATOM 3303 O O . ASP A 1 411 ? -34.959 -17.211 45.091 1.00 36.03 411 ASP A O 1
ATOM 3307 N N . PHE A 1 412 ? -36.423 -18.457 43.949 1.00 35.97 412 PHE A N 1
ATOM 3308 C CA . PHE A 1 412 ? -35.369 -19.128 43.180 1.00 35.97 412 PHE A CA 1
ATOM 3309 C C . PHE A 1 412 ? -35.803 -19.563 41.775 1.00 35.97 412 PHE A C 1
ATOM 3311 O O . PHE A 1 412 ? -36.800 -20.271 41.605 1.00 35.97 412 PHE A O 1
ATOM 3318 N N . MET A 1 413 ? -35.001 -19.191 40.775 1.00 36.78 413 MET A N 1
ATOM 3319 C CA . MET A 1 413 ? -35.112 -19.665 39.396 1.00 36.78 413 MET A CA 1
ATOM 3320 C C . MET A 1 413 ? -33.742 -20.201 38.975 1.00 36.78 413 MET A C 1
ATOM 3322 O O . MET A 1 413 ? -32.772 -19.451 38.895 1.00 36.78 413 MET A O 1
ATOM 3326 N N . GLU A 1 414 ? -33.653 -21.512 38.765 1.00 36.59 414 GLU A N 1
ATOM 3327 C CA . GLU A 1 414 ? -32.406 -22.193 38.409 1.00 36.59 414 GLU A CA 1
ATOM 3328 C C . GLU A 1 414 ? -32.554 -22.821 37.019 1.00 36.59 414 GLU A C 1
ATOM 3330 O O . GLU A 1 414 ? -33.460 -23.631 36.783 1.00 36.59 414 GLU A O 1
ATOM 3335 N N . ILE A 1 415 ? -31.668 -22.449 36.090 1.00 36.38 415 ILE A N 1
ATOM 3336 C CA . ILE A 1 415 ? -31.554 -23.116 34.790 1.00 36.38 415 ILE A CA 1
ATOM 3337 C C . ILE A 1 415 ? -30.757 -24.395 35.015 1.00 36.38 415 ILE A C 1
ATOM 3339 O O . ILE A 1 415 ? -29.559 -24.351 35.281 1.00 36.38 415 ILE A O 1
ATOM 3343 N N . LYS A 1 416 ? -31.420 -25.547 34.910 1.00 35.00 416 LYS A N 1
ATOM 3344 C CA . LYS A 1 416 ? -30.773 -26.839 35.175 1.00 35.00 416 LYS A CA 1
ATOM 3345 C C . LYS A 1 416 ? -29.937 -27.348 34.012 1.00 35.00 416 LYS A C 1
ATOM 3347 O O . LYS A 1 416 ? -28.952 -28.048 34.223 1.00 35.00 416 LYS A O 1
ATOM 3352 N N . SER A 1 417 ? -30.352 -27.044 32.789 1.00 34.25 417 SER A N 1
ATOM 3353 C CA . SER A 1 417 ? -29.626 -27.426 31.582 1.00 34.25 417 SER A CA 1
ATOM 3354 C C . SER A 1 417 ? -30.171 -26.684 30.372 1.00 34.25 417 SER A C 1
ATOM 3356 O O . SER A 1 417 ? -31.388 -26.521 30.250 1.00 34.25 417 SER A O 1
ATOM 3358 N N . ALA A 1 418 ? -29.277 -26.336 29.452 1.00 33.34 418 ALA A N 1
ATOM 3359 C CA . ALA A 1 418 ? -29.616 -25.988 28.082 1.00 33.34 418 ALA A CA 1
ATOM 3360 C C . ALA A 1 418 ? -29.082 -27.095 27.167 1.00 33.34 418 ALA A C 1
ATOM 3362 O O . ALA A 1 418 ? -27.902 -27.444 27.245 1.00 33.34 418 ALA A O 1
ATOM 3363 N N . LYS A 1 419 ? -29.943 -27.684 26.335 1.00 36.16 419 LYS A N 1
ATOM 3364 C CA . LYS A 1 419 ? -29.527 -28.677 25.336 1.00 36.16 419 LYS A CA 1
ATOM 3365 C C . LYS A 1 419 ? -29.915 -28.212 23.945 1.00 36.16 419 LYS A C 1
ATOM 3367 O O . LYS A 1 419 ? -31.018 -27.721 23.721 1.00 36.16 419 LYS A O 1
ATOM 3372 N N . PHE A 1 420 ? -28.987 -28.400 23.016 1.00 32.53 420 PHE A N 1
ATOM 3373 C CA . PHE A 1 420 ? -29.224 -28.185 21.598 1.00 32.53 420 PHE A CA 1
ATOM 3374 C C . PHE A 1 420 ? -29.736 -29.483 20.984 1.00 32.53 420 PHE A C 1
ATOM 3376 O O . PHE A 1 420 ? -29.034 -30.498 21.001 1.00 32.53 420 PHE A O 1
ATOM 3383 N N . LYS A 1 421 ? -30.949 -29.464 20.430 1.00 33.12 421 LYS A N 1
ATOM 3384 C CA . LYS A 1 421 ? -31.506 -30.610 19.707 1.00 33.12 421 LYS A CA 1
ATOM 3385 C C . LYS A 1 421 ? -32.290 -30.110 18.501 1.00 33.12 421 LYS A C 1
ATOM 3387 O O . LYS A 1 421 ? -33.150 -29.253 18.634 1.00 33.12 421 LYS A O 1
ATOM 3392 N N . ASN A 1 422 ? -31.967 -30.614 17.309 1.00 31.48 422 ASN A N 1
ATOM 3393 C CA . ASN A 1 422 ? -32.669 -30.291 16.058 1.00 31.48 422 ASN A CA 1
ATOM 3394 C C . ASN A 1 422 ? -32.880 -28.781 15.803 1.00 31.48 422 ASN A C 1
ATOM 3396 O O . ASN A 1 422 ? -33.974 -28.365 15.440 1.00 31.48 422 ASN A O 1
ATOM 3400 N N . LYS A 1 423 ? -31.829 -27.964 15.979 1.00 34.16 423 LYS A N 1
ATOM 3401 C CA . LYS A 1 423 ? -31.861 -26.490 15.821 1.00 34.16 423 LYS A CA 1
ATOM 3402 C C . LYS A 1 423 ? -32.770 -25.741 16.812 1.00 34.16 423 LYS A C 1
ATOM 3404 O O . LYS A 1 423 ? -33.042 -24.563 16.608 1.00 34.16 423 LYS A O 1
ATOM 3409 N N . ILE A 1 424 ? -33.203 -26.396 17.887 1.00 33.12 424 ILE A N 1
ATOM 3410 C CA . ILE A 1 424 ? -33.986 -25.799 18.970 1.00 33.12 424 ILE A CA 1
ATOM 3411 C C . ILE A 1 424 ? -33.123 -25.792 20.236 1.00 33.12 424 ILE A C 1
ATOM 3413 O O . ILE A 1 424 ? -32.422 -26.767 20.534 1.00 33.12 424 ILE A O 1
ATOM 3417 N N . ILE A 1 425 ? -33.164 -24.676 20.965 1.00 37.69 425 ILE A N 1
ATOM 3418 C CA . ILE A 1 425 ? -32.592 -24.568 22.309 1.00 37.69 425 ILE A CA 1
ATOM 3419 C C . ILE A 1 425 ? -33.690 -24.945 23.299 1.00 37.69 425 ILE A C 1
ATOM 3421 O O . ILE A 1 425 ? -34.656 -24.203 23.463 1.00 37.69 425 ILE A O 1
ATOM 3425 N N . GLU A 1 426 ? -33.538 -26.087 23.964 1.00 38.16 426 GLU A N 1
ATOM 3426 C CA . GLU A 1 426 ? -34.405 -26.481 25.074 1.00 38.16 426 GLU A CA 1
ATOM 3427 C C . GLU A 1 426 ? -33.795 -25.986 26.387 1.00 38.16 426 GLU A C 1
ATOM 3429 O O . GLU A 1 426 ? -32.694 -26.400 26.766 1.00 38.16 426 GLU A O 1
ATOM 3434 N N . ILE A 1 427 ? -34.510 -25.100 27.085 1.00 38.75 427 ILE A N 1
ATOM 3435 C CA . ILE A 1 427 ? -34.106 -24.566 28.390 1.00 38.75 427 ILE A CA 1
ATOM 3436 C C . ILE A 1 427 ? -35.031 -25.149 29.455 1.00 38.75 427 ILE A C 1
ATOM 3438 O O . ILE A 1 427 ? -36.226 -24.862 29.474 1.00 38.75 427 ILE A O 1
ATOM 3442 N N . HIS A 1 428 ? -34.466 -25.954 30.356 1.00 36.88 428 HIS A N 1
ATOM 3443 C CA . HIS A 1 428 ? -35.194 -26.499 31.500 1.00 36.88 428 HIS A CA 1
ATOM 3444 C C . HIS A 1 428 ? -35.008 -25.602 32.719 1.00 36.88 428 HIS A C 1
ATOM 3446 O O . HIS A 1 428 ? -33.899 -25.475 33.250 1.00 36.88 428 HIS A O 1
ATOM 3452 N N . ILE A 1 429 ? -36.111 -25.019 33.184 1.00 37.84 429 ILE A N 1
ATOM 3453 C CA . ILE A 1 429 ? -36.130 -24.139 34.349 1.00 37.84 429 ILE A CA 1
ATOM 3454 C C . ILE A 1 429 ? -36.837 -24.850 35.497 1.00 37.84 429 ILE A C 1
ATOM 3456 O O . ILE A 1 429 ? -37.936 -25.378 35.329 1.00 37.84 429 ILE A O 1
ATOM 3460 N N . ARG A 1 430 ? -36.215 -24.849 36.679 1.00 35.91 430 ARG A N 1
ATOM 3461 C CA . ARG A 1 430 ? -36.868 -25.285 37.914 1.00 35.91 430 ARG A CA 1
ATOM 3462 C C . ARG A 1 430 ? -37.267 -24.066 38.729 1.00 35.91 430 ARG A C 1
ATOM 3464 O O . ARG A 1 430 ? -36.431 -23.222 39.044 1.00 35.91 430 ARG A O 1
ATOM 3471 N N . THR A 1 431 ? -38.536 -24.021 39.100 1.00 36.44 431 THR A N 1
ATOM 3472 C CA . THR A 1 431 ? -39.102 -23.023 40.005 1.00 36.44 431 THR A CA 1
ATOM 3473 C C . THR A 1 431 ? -39.435 -23.703 41.327 1.00 36.44 431 THR A C 1
ATOM 3475 O O . THR A 1 431 ? -39.939 -24.829 41.353 1.00 36.44 431 THR A O 1
ATOM 3478 N N . LYS A 1 432 ? -39.074 -23.064 42.443 1.00 35.31 432 LYS A N 1
ATOM 3479 C CA . LYS A 1 432 ? -39.379 -23.555 43.789 1.00 35.31 432 LYS A CA 1
ATOM 3480 C C . LYS A 1 432 ? -40.285 -22.535 44.466 1.00 35.31 432 LYS A C 1
ATOM 3482 O O . LYS A 1 432 ? -39.898 -21.380 44.606 1.00 35.31 432 LYS A O 1
ATOM 3487 N N . TYR A 1 433 ? -41.474 -22.972 44.861 1.00 35.81 433 TYR A N 1
ATOM 3488 C CA . TYR A 1 433 ? -42.417 -22.155 45.617 1.00 35.81 433 TYR A CA 1
ATOM 3489 C C . TYR A 1 433 ? -42.151 -22.341 47.112 1.00 35.81 433 TYR A C 1
ATOM 3491 O O . TYR A 1 433 ? -42.035 -23.476 47.582 1.00 35.81 433 TYR A O 1
ATOM 3499 N N . LEU A 1 434 ? -42.049 -21.237 47.846 1.00 32.88 434 LEU A N 1
ATOM 3500 C CA . LEU A 1 434 ? -42.137 -21.218 49.303 1.00 32.88 434 LEU A CA 1
ATOM 3501 C C . LEU A 1 434 ? -43.532 -20.705 49.663 1.00 32.88 434 LEU A C 1
ATOM 3503 O O . LEU A 1 434 ? -43.924 -19.612 49.260 1.00 32.88 434 LEU A O 1
ATOM 3507 N N . LEU A 1 435 ? -44.298 -21.536 50.365 1.00 32.47 435 LEU A N 1
ATOM 3508 C CA . LEU A 1 435 ? -45.527 -21.117 51.026 1.00 32.47 435 LEU A CA 1
ATOM 3509 C C . LEU A 1 435 ? -45.122 -20.568 52.395 1.00 32.47 435 LEU A C 1
ATOM 3511 O O . LEU A 1 435 ? -44.826 -21.353 53.293 1.00 32.47 435 LEU A O 1
ATOM 3515 N N . ASP A 1 436 ? -45.089 -19.245 52.541 1.00 35.06 436 ASP A N 1
ATOM 3516 C CA . ASP A 1 436 ? -45.094 -18.620 53.866 1.00 35.06 436 ASP A CA 1
ATOM 3517 C C . ASP A 1 436 ? -46.522 -18.749 54.417 1.00 35.06 436 ASP A C 1
ATOM 3519 O O . ASP A 1 436 ? -47.460 -18.133 53.910 1.00 35.06 436 ASP A O 1
ATOM 3523 N N . TYR A 1 437 ? -46.702 -19.617 55.413 1.00 32.91 437 TYR A N 1
ATOM 3524 C CA . TYR A 1 437 ? -47.936 -19.689 56.190 1.00 32.91 437 TYR A CA 1
ATOM 3525 C C . TYR A 1 437 ? -47.870 -18.615 57.277 1.00 32.91 437 TYR A C 1
ATOM 3527 O O . TYR A 1 437 ? -47.061 -18.706 58.196 1.00 32.91 437 TYR A O 1
ATOM 3535 N N . ASP A 1 438 ? -48.711 -17.592 57.156 1.00 35.28 438 ASP A N 1
ATOM 3536 C CA . ASP A 1 438 ? -48.932 -16.602 58.208 1.00 35.28 438 ASP A CA 1
ATOM 3537 C C . ASP A 1 438 ? -49.843 -17.225 59.286 1.00 35.28 438 ASP A C 1
ATOM 3539 O O . ASP A 1 438 ? -51.008 -17.550 59.029 1.00 35.28 438 ASP A O 1
ATOM 3543 N N . ASP A 1 439 ? -49.305 -17.436 60.491 1.00 38.53 439 ASP A N 1
ATOM 3544 C CA . ASP A 1 439 ? -50.004 -18.054 61.630 1.00 38.53 439 ASP A CA 1
ATOM 3545 C C . ASP A 1 439 ? -51.192 -17.216 62.153 1.00 38.53 439 ASP A C 1
ATOM 3547 O O . ASP A 1 439 ? -51.970 -17.689 62.981 1.00 38.53 439 ASP A O 1
ATOM 3551 N N . SER A 1 440 ? -51.416 -16.006 61.631 1.00 39.34 440 SER A N 1
ATOM 3552 C CA . SER A 1 440 ? -52.556 -15.153 61.998 1.00 39.34 440 SER A CA 1
ATOM 3553 C C . SER A 1 440 ? -53.907 -15.567 61.381 1.00 39.34 440 SER A C 1
ATOM 3555 O O . SER A 1 440 ? -54.945 -14.983 61.706 1.00 39.34 440 SER A O 1
ATOM 3557 N N . PHE A 1 441 ? -53.938 -16.594 60.521 1.00 38.94 441 PHE A N 1
ATOM 3558 C CA . PHE A 1 441 ? -55.154 -17.019 59.808 1.00 38.94 441 PHE A CA 1
ATOM 3559 C C . PHE A 1 441 ? -56.000 -18.086 60.535 1.00 38.94 441 PHE A C 1
ATOM 3561 O O . PHE A 1 441 ? -57.158 -18.299 60.168 1.00 38.94 441 PHE A O 1
ATOM 3568 N N . LYS A 1 442 ? -55.470 -18.745 61.578 1.00 36.22 442 LYS A N 1
ATOM 3569 C CA . LYS A 1 442 ? -56.173 -19.831 62.299 1.00 36.22 442 LYS A CA 1
ATOM 3570 C C . LYS A 1 442 ? -57.311 -19.361 63.210 1.00 36.22 442 LYS A C 1
ATOM 3572 O O . LYS A 1 442 ? -58.239 -20.129 63.444 1.00 36.22 442 LYS A O 1
ATOM 3577 N N . ASP A 1 443 ? -57.303 -18.104 63.643 1.00 39.84 443 ASP A N 1
ATOM 3578 C CA . ASP A 1 443 ? -58.291 -17.610 64.613 1.00 39.84 443 ASP A CA 1
ATOM 3579 C C . ASP A 1 443 ? -59.592 -17.089 63.983 1.00 39.84 443 ASP A C 1
ATOM 3581 O O . ASP A 1 443 ? -60.526 -16.739 64.704 1.00 39.84 443 ASP A O 1
ATOM 3585 N N . ARG A 1 444 ? -59.698 -17.030 62.645 1.00 39.94 444 ARG A N 1
ATOM 3586 C CA . ARG A 1 444 ? -60.885 -16.455 61.980 1.00 39.94 444 ARG A CA 1
ATOM 3587 C C . ARG A 1 444 ? -61.843 -17.448 61.336 1.00 39.94 444 ARG A C 1
ATOM 3589 O O . ARG A 1 444 ? -62.981 -17.060 61.097 1.00 39.94 444 ARG A O 1
ATOM 3596 N N . PHE A 1 445 ? -61.458 -18.704 61.098 1.00 39.09 445 PHE A N 1
ATOM 3597 C CA . PHE A 1 445 ? -62.347 -19.688 60.462 1.00 39.09 445 PHE A CA 1
ATOM 3598 C C . PHE A 1 445 ? -62.034 -21.124 60.922 1.00 39.09 445 PHE A C 1
ATOM 3600 O O . PHE A 1 445 ? -61.213 -21.794 60.299 1.00 39.09 445 PHE A O 1
ATOM 3607 N N . PRO A 1 446 ? -62.683 -21.640 61.984 1.00 35.12 446 PRO A N 1
ATOM 3608 C CA . PRO A 1 446 ? -62.339 -22.946 62.551 1.00 35.12 446 PRO A CA 1
ATOM 3609 C C . PRO A 1 446 ? -62.894 -24.154 61.775 1.00 35.12 446 PRO A C 1
ATOM 3611 O O . PRO A 1 446 ? -62.628 -25.279 62.173 1.00 35.12 446 PRO A O 1
ATOM 3614 N N . ASN A 1 447 ? -63.646 -23.964 60.685 1.00 37.38 447 ASN A N 1
ATOM 3615 C CA . ASN A 1 447 ? -64.274 -25.070 59.952 1.00 37.38 447 ASN A CA 1
ATOM 3616 C C . ASN A 1 447 ? -64.270 -24.847 58.437 1.00 37.38 447 ASN A C 1
ATOM 3618 O O . ASN A 1 447 ? -65.308 -24.519 57.868 1.00 37.38 447 ASN A O 1
ATOM 3622 N N . ILE A 1 448 ? -63.129 -25.062 57.781 1.00 33.50 448 ILE A N 1
ATOM 3623 C CA . ILE A 1 448 ? -63.091 -25.452 56.364 1.00 33.50 448 ILE A CA 1
ATOM 3624 C C . ILE A 1 448 ? -61.953 -26.470 56.202 1.00 33.50 448 ILE A C 1
ATOM 3626 O O . ILE A 1 448 ? -60.800 -26.152 56.486 1.00 33.50 448 ILE A O 1
ATOM 3630 N N . SER A 1 449 ? -62.319 -27.697 55.817 1.00 31.30 449 SER A N 1
ATOM 3631 C CA . SER A 1 449 ? -61.442 -28.842 55.523 1.00 31.30 449 SER A CA 1
ATOM 3632 C C . SER A 1 449 ? -60.792 -28.750 54.151 1.00 31.30 449 SER A C 1
ATOM 3634 O O . SER A 1 449 ? -61.546 -28.400 53.211 1.00 31.30 449 SER A O 1
#